Protein AF-K4LGS8-F1 (afdb_monomer)

pLDDT: mean 72.3, std 24.02, range [26.16, 98.75]

Secondary structure (DSSP, 8-state):
-HHHHHHHTT-SS--THHHHHHHHHHHHHHHHHHHHHHHHHTSHHHHHHHHHS-PPP-TTS-TT-HHHHHHHHHHHHHHHHHS-PPP--THHHHHHHHHHHHHHHHHHHHHHHHHHHHHHHT---------------SSS------------EEEBSS-B-TT--EEEBS--TT--TTSEEEEEETTEEEEEE--EEETTEEE-SPPSS-B-TT-EEEETT-----S-------B---EEEEPPPPSS--SSSEEEEEE-TTSSEEEEEESSTT-EEEEEEETTEEEEPPPPSS--SS-EEEEEE-TTSSEEEEEESSTTSEEEEEEETTEEEEEPPPS---SSS-EEEEEE-TTSSEEEEEESSTTSEEEEEEETTEEEEPPPPSS--SS-EEEEEE-TTSSEEEEEESSTTSEEEEEEETTEEEEPPPPSS--SS-EEEEEE-TTSSEEEEEESSTTSEEEEEEETTEEEEPPPPSS--SS-EEEEEE-TTSSEEEEEESSTT-EEEEEEETTTTEEEEPPPPSS--SS-EEEEEE-GGGSEEEEEESSTTSEEEEEEEPP-EEEEEEEEE--SS-EEEEEEEEEEE--TTEEEEEEEE-S-TTS---PEEPEEEEEE-SSSEEEEEEEEEEEEEES-EEEEEEEEE-TT--S-----EEEE-

Nearest PDB structures (foldseek):
  3hfq-assembly2_B  TM=7.106E-01  e=5.350E-12  Lactiplantibacillus plantarum
  1ri6-assembly1_A  TM=7.211E-01  e=7.682E-11  Escherichia coli
  6nau-assembly3_C  TM=7.263E-01  e=1.649E-09  Klebsiella pneumoniae subsp. pneumoniae
  4qrj-assembly2_B  TM=6.813E-01  e=9.020E-10  Bacteroides uniformis ATCC 8492
  5w6h-assembly1_C  TM=5.046E-01  e=1.192E-01  Kuttervirus CBA120

Solvent-accessible surface area (backbone atoms only — not comparable to full-atom values): 36254 Å² total; per-residue (Å²): 106,71,73,59,55,59,53,62,76,71,63,88,82,80,63,78,82,61,54,61,57,50,54,54,53,47,52,55,47,54,53,51,51,52,53,50,52,52,55,46,55,73,31,76,71,36,45,54,48,60,70,70,61,75,76,78,83,76,86,89,65,74,99,77,48,70,66,59,56,53,51,52,53,49,54,56,50,54,51,64,69,72,60,71,77,86,89,80,63,73,65,57,59,52,49,50,54,51,50,51,53,50,49,53,51,50,51,51,54,50,51,51,52,50,52,52,51,54,59,64,69,69,68,71,91,76,91,80,82,95,81,90,86,84,86,85,88,80,82,90,61,102,66,88,77,89,73,80,82,56,80,39,60,34,34,26,73,47,70,38,53,55,59,36,44,58,47,47,32,75,52,53,74,79,68,58,58,79,37,61,32,28,39,38,51,94,92,50,70,50,76,45,54,29,65,41,76,55,96,42,28,41,30,35,66,64,33,82,61,64,44,55,56,67,24,40,37,31,33,70,85,43,79,83,87,78,76,82,73,57,78,44,76,74,49,66,62,62,49,44,45,74,50,81,77,46,93,62,63,63,64,37,38,21,33,20,58,30,47,30,67,85,39,49,35,41,40,38,19,8,63,28,76,63,16,62,44,47,22,41,51,57,88,93,42,50,47,65,55,82,76,46,93,64,61,63,90,40,42,19,30,16,39,32,41,30,57,83,46,48,34,40,40,36,20,15,55,46,92,63,26,57,46,37,21,43,47,55,89,95,44,50,45,67,50,88,75,62,96,70,56,74,92,60,55,37,27,37,18,46,43,47,30,63,85,44,47,32,43,38,35,11,16,56,36,88,64,17,53,48,45,24,42,49,55,98,88,40,57,43,71,51,80,72,46,91,60,61,57,68,36,34,18,37,11,41,28,52,29,59,83,52,42,35,42,36,32,9,10,59,29,77,62,14,45,41,44,26,43,52,57,89,91,42,48,46,62,55,82,76,43,92,61,60,58,77,28,38,15,30,7,28,30,39,32,51,85,46,46,35,43,35,36,13,9,62,28,80,63,13,49,41,45,23,44,48,59,87,94,42,47,47,64,48,80,68,46,89,66,55,53,67,30,36,18,30,11,36,24,40,26,71,87,35,49,35,39,41,34,12,8,59,30,78,54,16,50,34,34,25,40,47,40,83,89,78,69,41,51,46,63,48,81,58,48,88,71,52,56,78,35,44,18,43,18,41,37,50,35,54,86,41,40,30,37,38,38,24,9,62,32,82,68,16,55,38,48,22,37,36,39,66,26,49,48,36,41,41,46,48,43,84,41,70,51,98,54,66,40,38,60,42,45,35,40,37,43,38,68,55,48,98,57,52,48,76,49,52,29,39,26,67,58,69,96,84,59,88,77,65,71,43,80,32,53,73,49,77,46,75,77,58,88,56,35,26,38,36,41,33,44,32,78,48,101,61,63,39,54,47,37,37,41,38,36,42,36,35,31,49,72,84,62,88,73,76,93,86,66,80,52,70,54,81,90

Mean predicted aligned error: 20.43 Å

Sequence (665 aa):
MISTVTRQNDFVNGTPADAEAVDQDFDALYTKVNEIIYAILSSDEGQSLVDQMNVPEIEGVGTGSLLAILRGFKTLMDSIVLGGLPDNSVTLSKLVTALQKNLEVMNKCLANELAHLDQISQETPQSLPLSNKIYDLFDGTNNYSSGIIDTTKTWTTADIISGATSITVDDTTGFTAKKEYTIQQSDKKESFILTSITDNVLTVPALTNSFGKGAVVYRSNALLDQGKLRAGTVRSSVFPIKLSDPSSLPPGTCNGVAFSADGTYMAIVSSTAPYLAIYKRSGDTFIKLSNPTIMPGAACYCVAFSPDGKYLSVGHGNTYRQTHYMCSGDDFTAVTVPTSYPASGYVYDMEYSPDGTYLAMACSYTPFVYIYKITDGVFNKLANPATLPPGQCNSISWSPDGVYLALACNVTPFMAIYKRSEDTFNKLTNPATIPTGAGKGCAWSKNGTYLVIAHTTTPFVSAYKRTGDIFAKLSSPTDLPAGNGTGVSFSKDGAHMAVSCAITPFASLYEVDYLTDTFTKIVDPVTAPAGSCNGVVFGFNDLYLVFVHATSPYLTIYKTGTQVTAVDARYDVTPITATDEVDLWLYHERETDFSVAAYLSIVAAATNESFSEMTKTTTNIDADLAEGRYIGTVATADSNVSLKLTISRLATSTKVLTKLLGNVV

Radius of gyration: 33.25 Å; Cα contacts (8 Å, |Δi|>4): 1494; chains: 1; bounding box: 86×66×82 Å

Structure (mmCIF, N/CA/C/O backbone):
data_AF-K4LGS8-F1
#
_entry.id   AF-K4LGS8-F1
#
loop_
_atom_site.group_PDB
_atom_site.id
_atom_site.type_symbol
_atom_site.label_atom_id
_atom_site.label_alt_id
_atom_site.label_comp_id
_atom_site.label_asym_id
_atom_site.label_entity_id
_atom_site.label_seq_id
_atom_site.pdbx_PDB_ins_code
_atom_site.Cartn_x
_atom_site.Cartn_y
_atom_site.Cartn_z
_atom_site.occupancy
_atom_site.B_iso_or_equiv
_atom_site.auth_seq_id
_atom_site.auth_comp_id
_atom_site.auth_asym_id
_atom_site.auth_atom_id
_atom_site.pdbx_PDB_model_num
ATOM 1 N N . MET A 1 1 ? -52.602 9.859 -9.995 1.00 33.62 1 MET A N 1
ATOM 2 C CA . MET A 1 1 ? -52.730 11.333 -10.093 1.00 33.62 1 MET A CA 1
ATOM 3 C C . MET A 1 1 ? -54.119 11.821 -9.690 1.00 33.62 1 MET A C 1
ATOM 5 O O . MET A 1 1 ? -54.211 12.338 -8.592 1.00 33.62 1 MET A O 1
ATOM 9 N N . ILE A 1 2 ? -55.204 11.645 -10.467 1.00 29.53 2 ILE A N 1
ATOM 10 C CA . ILE A 1 2 ? -56.536 12.161 -10.050 1.00 29.53 2 ILE A CA 1
ATOM 11 C C . ILE A 1 2 ? -57.082 11.437 -8.803 1.00 29.53 2 ILE A C 1
ATOM 13 O O . ILE A 1 2 ? -57.521 12.116 -7.887 1.00 29.53 2 ILE A O 1
ATOM 17 N N . SER A 1 3 ? -56.961 10.107 -8.686 1.00 30.56 3 SER A N 1
ATOM 18 C CA . SER A 1 3 ? -57.373 9.376 -7.467 1.00 30.56 3 SER A CA 1
ATOM 19 C C . SER A 1 3 ? -56.573 9.766 -6.214 1.00 30.56 3 SER A C 1
ATOM 21 O O . SER A 1 3 ? -57.118 9.780 -5.113 1.00 30.56 3 SER A O 1
ATOM 23 N N . THR A 1 4 ? -55.298 10.123 -6.394 1.00 38.22 4 THR A N 1
ATOM 24 C CA . THR A 1 4 ? -54.388 10.604 -5.343 1.00 38.22 4 THR A CA 1
ATOM 25 C C . THR A 1 4 ? -54.790 12.005 -4.862 1.00 38.22 4 THR A C 1
ATOM 27 O O . THR A 1 4 ? -54.837 12.258 -3.665 1.00 38.22 4 THR A O 1
ATOM 30 N N . VAL A 1 5 ? -55.183 12.889 -5.788 1.00 38.03 5 VAL A N 1
ATOM 31 C CA . VAL A 1 5 ? -55.645 14.256 -5.481 1.00 38.03 5 VAL A CA 1
ATOM 32 C C . VAL A 1 5 ? -57.057 14.264 -4.878 1.00 38.03 5 VAL A C 1
ATOM 34 O O . VAL A 1 5 ? -57.339 15.088 -4.014 1.00 38.03 5 VAL A O 1
ATOM 37 N N . THR A 1 6 ? -57.948 13.342 -5.270 1.00 34.44 6 THR A N 1
ATOM 38 C CA . THR A 1 6 ? -59.295 13.251 -4.674 1.00 34.44 6 THR A CA 1
ATOM 39 C C . THR A 1 6 ? -59.252 12.769 -3.225 1.00 34.44 6 THR A C 1
ATOM 41 O O . THR A 1 6 ? -60.021 13.276 -2.419 1.00 34.44 6 THR A O 1
ATOM 44 N N . ARG A 1 7 ? -58.325 11.870 -2.858 1.00 35.88 7 ARG A N 1
ATOM 45 C CA . ARG A 1 7 ? -58.133 11.489 -1.450 1.00 35.88 7 ARG A CA 1
ATOM 46 C C . ARG A 1 7 ? -57.660 12.674 -0.610 1.00 35.88 7 ARG A C 1
ATOM 48 O O . ARG A 1 7 ? -58.220 12.899 0.450 1.00 35.88 7 ARG A O 1
ATOM 55 N N . GLN A 1 8 ? -56.725 13.482 -1.110 1.00 35.81 8 GLN A N 1
ATOM 56 C CA . GLN A 1 8 ? -56.124 14.597 -0.366 1.00 35.81 8 GLN A CA 1
ATOM 57 C C . GLN A 1 8 ? -57.124 15.682 0.094 1.00 35.81 8 GLN A C 1
ATOM 59 O O . GLN A 1 8 ? -56.880 16.330 1.107 1.00 35.81 8 GLN A O 1
ATOM 64 N N . ASN A 1 9 ? -58.260 15.856 -0.594 1.00 33.47 9 ASN A N 1
ATOM 65 C CA . ASN A 1 9 ? -59.275 16.846 -0.208 1.00 33.47 9 ASN A CA 1
ATOM 66 C C . ASN A 1 9 ? -60.226 16.392 0.918 1.00 33.47 9 ASN A C 1
ATOM 68 O O . ASN A 1 9 ? -60.904 17.247 1.483 1.00 33.47 9 ASN A O 1
ATOM 72 N N . ASP A 1 10 ? -60.250 15.105 1.286 1.00 34.31 10 ASP A N 1
ATOM 73 C CA . ASP A 1 10 ? -61.070 14.601 2.403 1.00 34.31 10 ASP A CA 1
ATOM 74 C C . ASP A 1 10 ? -60.285 14.486 3.735 1.00 34.31 10 ASP A C 1
ATOM 76 O O . ASP A 1 10 ? -60.865 14.191 4.781 1.00 34.31 10 ASP A O 1
ATOM 80 N N . PHE A 1 11 ? -58.972 14.760 3.752 1.00 39.50 11 PHE A N 1
ATOM 81 C CA . PHE A 1 11 ? -58.088 14.500 4.904 1.00 39.50 11 PHE A CA 1
ATOM 82 C C . PHE A 1 11 ? -57.813 15.719 5.793 1.00 39.50 11 PHE A C 1
ATOM 84 O O . PHE A 1 11 ? -56.668 16.080 6.051 1.00 39.50 11 PHE A O 1
ATOM 91 N N . VAL A 1 12 ? -58.869 16.325 6.333 1.00 38.56 12 VAL A N 1
ATOM 92 C CA . VAL A 1 12 ? -58.731 17.345 7.392 1.00 38.56 12 VAL A CA 1
ATOM 93 C C . VAL A 1 12 ? -58.703 16.720 8.809 1.00 38.56 12 VAL A C 1
ATOM 95 O O . VAL A 1 12 ? -58.467 17.441 9.766 1.00 38.56 12 VAL A O 1
ATOM 98 N N . ASN A 1 13 ? -58.864 15.390 8.986 1.00 40.03 13 ASN A N 1
ATOM 99 C CA . ASN A 1 13 ? -59.044 14.767 10.323 1.00 40.03 13 ASN A CA 1
ATOM 100 C C . ASN A 1 13 ? -58.406 13.351 10.564 1.00 40.03 13 ASN A C 1
ATOM 102 O O . ASN A 1 13 ? -59.014 12.545 11.266 1.00 40.03 13 ASN A O 1
ATOM 106 N N . GLY A 1 14 ? -57.233 12.989 10.010 1.00 35.53 14 GLY A N 1
ATOM 107 C CA . GLY A 1 14 ? -56.630 11.625 10.132 1.00 35.53 14 GLY A CA 1
ATOM 108 C C . GLY A 1 14 ? -55.402 11.467 11.067 1.00 35.53 14 GLY A C 1
ATOM 109 O O . GLY A 1 14 ? -54.779 12.459 11.431 1.00 35.53 14 GLY A O 1
ATOM 110 N N . THR A 1 15 ? -55.056 10.225 11.457 1.00 39.06 15 THR A N 1
ATOM 111 C CA . THR A 1 15 ? -54.011 9.837 12.451 1.00 39.06 15 THR A CA 1
ATOM 112 C C . THR A 1 15 ? -52.584 9.632 11.877 1.00 39.06 15 THR A C 1
ATOM 114 O O . THR A 1 15 ? -52.440 9.479 10.670 1.00 39.06 15 THR A O 1
ATOM 117 N N . PRO A 1 16 ? -51.511 9.556 12.707 1.00 35.44 16 PRO A N 1
ATOM 118 C CA . PRO A 1 16 ? -50.103 9.546 12.253 1.00 35.44 16 PRO A CA 1
ATOM 119 C C . PRO A 1 16 ? -49.653 8.382 11.351 1.00 35.44 16 PRO A C 1
ATOM 121 O O . PRO A 1 16 ? -48.742 8.574 10.553 1.00 35.44 16 PRO A O 1
ATOM 124 N N . ALA A 1 17 ? -50.283 7.203 11.427 1.00 36.00 17 ALA A N 1
ATOM 125 C CA . ALA A 1 17 ? -49.951 6.062 10.557 1.00 36.00 17 ALA A CA 1
ATOM 126 C C . ALA A 1 17 ? -50.279 6.318 9.069 1.00 36.00 17 ALA A C 1
ATOM 128 O O . ALA A 1 17 ? -49.755 5.643 8.188 1.00 36.00 17 ALA A O 1
ATOM 129 N N . ASP A 1 18 ? -51.115 7.320 8.782 1.00 38.62 18 ASP A N 1
ATOM 130 C CA . ASP A 1 18 ? -51.526 7.674 7.424 1.00 38.62 18 ASP A CA 1
ATOM 131 C C . ASP A 1 18 ? -50.567 8.685 6.754 1.00 38.62 18 ASP A C 1
ATOM 133 O O . ASP A 1 18 ? -50.599 8.838 5.536 1.00 38.62 18 ASP A O 1
ATOM 137 N N . ALA A 1 19 ? -49.681 9.346 7.517 1.00 37.62 19 ALA A N 1
ATOM 138 C CA . ALA A 1 19 ? -48.672 10.280 6.992 1.00 37.62 19 ALA A CA 1
ATOM 139 C C . ALA A 1 19 ? -47.468 9.555 6.358 1.00 37.62 19 ALA A C 1
ATOM 141 O O . ALA A 1 19 ? -46.932 10.002 5.347 1.00 37.62 19 ALA A O 1
ATOM 142 N N . GLU A 1 20 ? -47.103 8.391 6.896 1.00 35.94 20 GLU A N 1
ATOM 143 C CA . GLU A 1 20 ? -45.996 7.558 6.404 1.00 35.94 20 GLU A CA 1
ATOM 144 C C . GLU A 1 20 ? -46.313 6.917 5.035 1.00 35.94 20 GLU A C 1
ATOM 146 O O . GLU A 1 20 ? -45.435 6.747 4.191 1.00 35.94 20 GLU A O 1
ATOM 151 N N . ALA A 1 21 ? -47.597 6.659 4.756 1.00 37.94 21 ALA A N 1
ATOM 152 C CA . ALA A 1 21 ? -48.065 6.212 3.443 1.00 37.94 21 ALA A CA 1
ATOM 153 C C . ALA A 1 21 ? -48.027 7.328 2.375 1.00 37.94 21 ALA A C 1
ATOM 155 O O . ALA A 1 21 ? -47.881 7.040 1.188 1.00 37.94 21 ALA A O 1
ATOM 156 N N . VAL A 1 22 ? -48.133 8.601 2.781 1.00 37.62 22 VAL A N 1
ATOM 157 C CA . VAL A 1 22 ? -48.080 9.765 1.877 1.00 37.62 22 VAL A CA 1
ATOM 158 C C . VAL A 1 22 ? -46.644 10.081 1.449 1.00 37.62 22 VAL A C 1
ATOM 160 O O . VAL A 1 22 ? -46.434 10.410 0.282 1.00 37.62 22 VAL A O 1
ATOM 163 N N . ASP A 1 23 ? -45.660 9.919 2.340 1.00 38.72 23 ASP A N 1
ATOM 164 C CA . ASP A 1 23 ? -44.235 10.064 1.998 1.00 38.72 23 ASP A CA 1
ATOM 165 C C . ASP A 1 23 ? -43.760 8.955 1.042 1.00 38.72 23 ASP A C 1
ATOM 167 O O . ASP A 1 23 ? -43.085 9.242 0.052 1.00 38.72 23 ASP A O 1
ATOM 171 N N . GLN A 1 24 ? -44.201 7.705 1.242 1.00 41.06 24 GLN A N 1
ATOM 172 C CA . GLN A 1 24 ? -43.903 6.607 0.307 1.00 41.06 24 GLN A CA 1
ATOM 173 C C . GLN A 1 24 ? -44.511 6.829 -1.090 1.00 41.06 24 GLN A C 1
ATOM 175 O O . GLN A 1 24 ? -43.880 6.513 -2.103 1.00 41.06 24 GLN A O 1
ATOM 180 N N . ASP A 1 25 ? -45.711 7.411 -1.170 1.00 39.88 25 ASP A N 1
ATOM 181 C CA . ASP A 1 25 ? -46.343 7.776 -2.444 1.00 39.88 25 ASP A CA 1
ATOM 182 C C . ASP A 1 25 ? -45.638 8.969 -3.129 1.00 39.88 25 ASP A C 1
ATOM 184 O O . ASP A 1 25 ? -45.646 9.064 -4.363 1.00 39.88 25 ASP A O 1
ATOM 188 N N . PHE A 1 26 ? -45.002 9.865 -2.361 1.00 40.19 26 PHE A N 1
ATOM 189 C CA . PHE A 1 26 ? -44.241 11.008 -2.878 1.00 40.19 26 PHE A CA 1
ATOM 190 C C . PHE A 1 26 ? -42.891 10.582 -3.465 1.00 40.19 26 PHE A C 1
ATOM 192 O O . PHE A 1 26 ? -42.559 10.995 -4.579 1.00 40.19 26 PHE A O 1
ATOM 199 N N . ASP A 1 27 ? -42.167 9.688 -2.789 1.00 44.38 27 ASP A N 1
ATOM 200 C CA . ASP A 1 27 ? -40.936 9.085 -3.316 1.00 44.38 27 ASP A CA 1
ATOM 201 C C . ASP A 1 27 ? -41.215 8.266 -4.583 1.00 44.38 27 ASP A C 1
ATOM 203 O O . ASP A 1 27 ? -40.521 8.410 -5.593 1.00 44.38 27 ASP A O 1
ATOM 207 N N . ALA A 1 28 ? -42.306 7.492 -4.604 1.00 45.00 28 ALA A N 1
ATOM 208 C CA . ALA A 1 28 ? -42.721 6.754 -5.796 1.00 45.00 28 ALA A CA 1
ATOM 209 C C . ALA A 1 28 ? -43.079 7.680 -6.977 1.00 45.00 28 ALA A C 1
ATOM 211 O O . ALA A 1 28 ? -42.831 7.335 -8.139 1.00 45.00 28 ALA A O 1
ATOM 212 N N . LEU A 1 29 ? -43.647 8.861 -6.703 1.00 41.19 29 LEU A N 1
ATOM 213 C CA . LEU A 1 29 ? -43.941 9.884 -7.708 1.00 41.19 29 LEU A CA 1
ATOM 214 C C . LEU A 1 29 ? -42.660 10.567 -8.210 1.00 41.19 29 LEU A C 1
ATOM 216 O O . LEU A 1 29 ? -42.517 10.761 -9.417 1.00 41.19 29 LEU A O 1
ATOM 220 N N . TYR A 1 30 ? -41.726 10.883 -7.310 1.00 43.50 30 TYR A N 1
ATOM 221 C CA . TYR A 1 30 ? -40.423 11.468 -7.627 1.00 43.50 30 TYR A CA 1
ATOM 222 C C . TYR A 1 30 ? -39.601 10.545 -8.537 1.00 43.50 30 TYR A C 1
ATOM 224 O O . TYR A 1 30 ? -39.097 10.978 -9.577 1.00 43.50 30 TYR A O 1
ATOM 232 N N . THR A 1 31 ? -39.561 9.246 -8.228 1.00 45.50 31 THR A N 1
ATOM 233 C CA . THR A 1 31 ? -38.916 8.238 -9.079 1.00 45.50 31 THR A CA 1
ATOM 234 C C . THR A 1 31 ? -39.580 8.150 -10.455 1.00 45.50 31 THR A C 1
ATOM 236 O O . THR A 1 31 ? -38.881 8.197 -11.466 1.00 45.50 31 THR A O 1
ATOM 239 N N . LYS A 1 32 ? -40.920 8.116 -10.532 1.00 45.88 32 LYS A N 1
ATOM 240 C CA . LYS A 1 32 ? -41.644 8.053 -11.819 1.00 45.88 32 LYS A CA 1
ATOM 241 C C . LYS A 1 32 ? -41.396 9.281 -12.697 1.00 45.88 32 LYS A C 1
ATOM 243 O O . LYS A 1 32 ? -41.299 9.160 -13.915 1.00 45.88 32 LYS A O 1
ATOM 248 N N . VAL A 1 33 ? -41.335 10.470 -12.095 1.00 43.81 33 VAL A N 1
ATOM 249 C CA . VAL A 1 33 ? -41.086 11.727 -12.815 1.00 43.81 33 VAL A CA 1
ATOM 250 C C . VAL A 1 33 ? -39.666 11.745 -13.376 1.00 43.81 33 VAL A C 1
ATOM 252 O O . VAL A 1 33 ? -39.489 12.090 -14.542 1.00 43.81 33 VAL A O 1
ATOM 255 N N . ASN A 1 34 ? -38.678 11.298 -12.599 1.00 45.72 34 ASN A N 1
ATOM 256 C CA . ASN A 1 34 ? -37.301 11.183 -13.074 1.00 45.72 34 ASN A CA 1
ATOM 257 C C . ASN A 1 34 ? -37.157 10.148 -14.196 1.00 45.72 34 ASN A C 1
ATOM 259 O O . ASN A 1 34 ? -36.480 10.429 -15.179 1.00 45.72 34 ASN A O 1
ATOM 263 N N . GLU A 1 35 ? -37.842 9.004 -14.114 1.00 45.53 35 GLU A N 1
ATOM 264 C CA . GLU A 1 35 ? -37.869 8.009 -15.196 1.00 45.53 35 GLU A CA 1
ATOM 265 C C . GLU A 1 35 ? -38.476 8.572 -16.491 1.00 45.53 35 GLU A C 1
ATOM 267 O O . GLU A 1 35 ? -37.940 8.344 -17.574 1.00 45.53 35 GLU A O 1
ATOM 272 N N . ILE A 1 36 ? -39.558 9.354 -16.396 1.00 46.03 36 ILE A N 1
ATOM 273 C CA . ILE A 1 36 ? -40.198 9.989 -17.558 1.00 46.03 36 ILE A CA 1
ATOM 274 C C . ILE A 1 36 ? -39.289 11.063 -18.168 1.00 46.03 36 ILE A C 1
ATOM 276 O O . ILE A 1 36 ? -39.158 11.123 -19.388 1.00 46.03 36 ILE A O 1
ATOM 280 N N . ILE A 1 37 ? -38.629 11.882 -17.346 1.00 46.50 37 ILE A N 1
ATOM 281 C CA . ILE A 1 37 ? -37.672 12.895 -17.816 1.00 46.50 37 ILE A CA 1
ATOM 282 C C . ILE A 1 37 ? -36.494 12.222 -18.527 1.00 46.50 37 ILE A C 1
ATOM 284 O O . ILE A 1 37 ? -36.113 12.644 -19.617 1.00 46.50 37 ILE A O 1
ATOM 288 N N . TYR A 1 38 ? -35.966 11.135 -17.962 1.00 46.22 38 TYR A N 1
ATOM 289 C CA . TYR A 1 38 ? -34.881 10.374 -18.576 1.00 46.22 38 TYR A CA 1
ATOM 290 C C . TYR A 1 38 ? -35.312 9.725 -19.898 1.00 46.22 38 TYR A C 1
ATOM 292 O O . TYR A 1 38 ? -34.562 9.751 -20.872 1.00 46.22 38 TYR A O 1
ATOM 300 N N . ALA A 1 39 ? -36.535 9.191 -19.969 1.00 42.88 39 ALA A N 1
ATOM 301 C CA . ALA A 1 39 ? -37.092 8.602 -21.186 1.00 42.88 39 ALA A CA 1
ATOM 302 C C . ALA A 1 39 ? -37.334 9.644 -22.295 1.00 42.88 39 ALA A C 1
ATOM 304 O O . ALA A 1 39 ? -37.132 9.350 -23.469 1.00 42.88 39 ALA A O 1
ATOM 305 N N . ILE A 1 40 ? -37.725 10.871 -21.937 1.00 43.97 40 ILE A N 1
ATOM 306 C CA . ILE A 1 40 ? -37.901 11.970 -22.896 1.00 43.97 40 ILE A CA 1
ATOM 307 C C . ILE A 1 40 ? -36.539 12.453 -23.410 1.00 43.97 40 ILE A C 1
ATOM 309 O O . ILE A 1 40 ? -36.369 12.603 -24.617 1.00 43.97 40 ILE A O 1
ATOM 313 N N . LEU A 1 41 ? -35.555 12.636 -22.525 1.00 44.94 41 LEU A N 1
ATOM 314 C CA . LEU A 1 41 ? -34.209 13.103 -22.888 1.00 44.94 41 LEU A CA 1
ATOM 315 C C . LEU A 1 41 ? -33.387 12.068 -23.667 1.00 44.94 41 LEU A C 1
ATOM 317 O O . LEU A 1 41 ? -32.484 12.447 -24.398 1.00 44.94 41 LEU A O 1
ATOM 321 N N . SER A 1 42 ? -33.705 10.779 -23.533 1.00 44.47 42 SER A N 1
ATOM 322 C CA . SER A 1 42 ? -33.072 9.692 -24.297 1.00 44.47 42 SER A CA 1
ATOM 323 C C . SER A 1 42 ? -33.792 9.351 -25.606 1.00 44.47 42 SER A C 1
ATOM 325 O O . SER A 1 42 ? -33.348 8.462 -26.330 1.00 44.47 42 SER A O 1
ATOM 327 N N . SER A 1 43 ? -34.892 10.042 -25.923 1.00 44.25 43 SER A N 1
ATOM 328 C CA . SER A 1 43 ? -35.576 9.903 -27.209 1.00 44.25 43 SER A CA 1
ATOM 329 C C . SER A 1 43 ? -34.903 10.749 -28.293 1.00 44.25 43 SER A C 1
ATOM 331 O O . SER A 1 43 ? -34.369 11.821 -28.008 1.00 44.25 43 SER A O 1
ATOM 333 N N . ASP A 1 44 ? -34.982 10.306 -29.549 1.00 42.06 44 ASP A N 1
ATOM 334 C CA . ASP A 1 44 ? -34.385 11.017 -30.691 1.00 42.06 44 ASP A CA 1
ATOM 335 C C . ASP A 1 44 ? -34.938 12.452 -30.848 1.00 42.06 44 ASP A C 1
ATOM 337 O O . ASP A 1 44 ? -34.207 13.376 -31.211 1.00 42.06 44 ASP A O 1
ATOM 341 N N . GLU A 1 45 ? -36.216 12.671 -30.510 1.00 42.75 45 GLU A N 1
ATOM 342 C CA . GLU A 1 45 ? -36.845 14.002 -30.486 1.00 42.75 45 GLU A CA 1
ATOM 343 C C . GLU A 1 45 ? -36.319 14.873 -29.332 1.00 42.75 45 GLU A C 1
ATOM 345 O O . GLU A 1 45 ? -36.105 16.072 -29.516 1.00 42.75 45 GLU A O 1
ATOM 350 N N . GLY A 1 46 ? -36.059 14.278 -28.162 1.00 43.41 46 GLY A N 1
ATOM 351 C CA . GLY A 1 46 ? -35.461 14.961 -27.013 1.00 43.41 46 GLY A CA 1
ATOM 352 C C . GLY A 1 46 ? -34.012 15.370 -27.262 1.00 43.41 46 GLY A C 1
ATOM 353 O O . GLY A 1 46 ? -33.631 16.501 -26.958 1.00 43.41 46 GLY A O 1
ATOM 354 N N . GLN A 1 47 ? -33.231 14.499 -27.901 1.00 46.91 47 GLN A N 1
ATOM 355 C CA . GLN A 1 47 ? -31.848 14.791 -28.261 1.00 46.91 47 GLN A CA 1
ATOM 356 C C . GLN A 1 47 ? -31.766 15.885 -29.339 1.00 46.91 47 GLN A C 1
ATOM 358 O O . GLN A 1 47 ? -30.963 16.810 -29.223 1.00 46.91 47 GLN A O 1
ATOM 363 N N . SER A 1 48 ? -32.681 15.869 -30.318 1.00 42.78 48 SER A N 1
ATOM 364 C CA . SER A 1 48 ? -32.799 16.944 -31.312 1.00 42.78 48 SER A CA 1
ATOM 365 C C . SER A 1 48 ? -33.201 18.293 -30.702 1.00 42.78 48 SER A C 1
ATOM 367 O O . SER A 1 48 ? -32.877 19.330 -31.285 1.00 42.78 48 SER A O 1
ATOM 369 N N . LEU A 1 49 ? -33.926 18.310 -29.578 1.00 41.69 49 LEU A N 1
ATOM 370 C CA . LEU A 1 49 ? -34.291 19.541 -28.871 1.00 41.69 49 LEU A CA 1
ATOM 371 C C . LEU A 1 49 ? -33.081 20.135 -28.140 1.00 41.69 49 LEU A C 1
ATOM 373 O O . LEU A 1 49 ? -32.861 21.341 -28.203 1.00 41.69 49 LEU A O 1
ATOM 377 N N . VAL A 1 50 ? -32.268 19.282 -27.508 1.00 46.25 50 VAL A N 1
ATOM 378 C CA . VAL A 1 50 ? -31.014 19.672 -26.841 1.00 46.25 50 VAL A CA 1
ATOM 379 C C . VAL A 1 50 ? -30.036 20.299 -27.839 1.00 46.25 50 VAL A C 1
ATOM 381 O O . VAL A 1 50 ? -29.477 21.360 -27.562 1.00 46.25 50 VAL A O 1
ATOM 384 N N . ASP A 1 51 ? -29.912 19.718 -29.034 1.00 42.44 51 ASP A N 1
ATOM 385 C CA . ASP A 1 51 ? -29.023 20.223 -30.086 1.00 42.44 51 ASP A CA 1
ATOM 386 C C . ASP A 1 51 ? -29.485 21.573 -30.677 1.00 42.44 51 ASP A C 1
ATOM 388 O O . ASP A 1 51 ? -28.669 22.369 -31.143 1.00 42.44 51 ASP A O 1
ATOM 392 N N . GLN A 1 52 ? -30.788 21.883 -30.627 1.00 39.84 52 GLN A N 1
ATOM 393 C CA . GLN A 1 52 ? -31.342 23.162 -31.100 1.00 39.84 52 GLN A CA 1
ATOM 394 C C . GLN A 1 52 ? -31.222 24.304 -30.075 1.00 39.84 52 GLN A C 1
ATOM 396 O O . GLN A 1 52 ? -31.339 25.472 -30.452 1.00 39.84 52 GLN A O 1
ATOM 401 N N . MET A 1 53 ? -30.982 24.002 -28.793 1.00 36.12 53 MET A N 1
ATOM 402 C CA . MET A 1 53 ? -31.024 24.988 -27.702 1.00 36.12 53 MET A CA 1
ATOM 403 C C . MET A 1 53 ? -29.735 25.806 -27.511 1.00 36.12 53 MET A C 1
ATOM 405 O O . MET A 1 53 ? -29.753 26.748 -26.722 1.00 36.12 53 MET A O 1
ATOM 409 N N . ASN A 1 54 ? -28.653 25.494 -28.239 1.00 38.84 54 ASN A N 1
ATOM 410 C CA . ASN A 1 54 ? -27.404 26.271 -28.365 1.00 38.84 54 ASN A CA 1
ATOM 411 C C . ASN A 1 54 ? -26.975 27.033 -27.086 1.00 38.84 54 ASN A C 1
ATOM 413 O O . ASN A 1 54 ? -26.787 28.254 -27.098 1.00 38.84 54 ASN A O 1
ATOM 417 N N . VAL A 1 55 ? -26.869 26.317 -25.961 1.00 35.47 55 VAL A N 1
ATOM 418 C CA . VAL A 1 55 ? -26.492 26.896 -24.662 1.00 35.47 55 VAL A CA 1
ATOM 419 C C . VAL A 1 55 ? -24.973 27.116 -24.639 1.00 35.47 55 VAL A C 1
ATOM 421 O O . VAL A 1 55 ? -24.236 26.162 -24.882 1.00 35.47 55 VAL A O 1
ATOM 424 N N . PRO A 1 56 ? -24.467 28.332 -24.356 1.00 32.28 56 PRO A N 1
ATOM 425 C CA . PRO A 1 56 ? -23.030 28.568 -24.330 1.00 32.28 56 PRO A CA 1
ATOM 426 C C . PRO A 1 56 ? -22.396 27.933 -23.088 1.00 32.28 56 PRO A C 1
ATOM 428 O O . PRO A 1 56 ? -22.892 28.110 -21.972 1.00 32.28 56 PRO A O 1
ATOM 431 N N . GLU A 1 57 ? -21.275 27.232 -23.275 1.00 35.16 57 GLU A N 1
ATOM 432 C CA . GLU A 1 57 ? -20.396 26.825 -22.177 1.00 35.16 57 GLU A CA 1
ATOM 433 C C . GLU A 1 57 ? -19.912 28.072 -21.428 1.00 35.16 57 GLU A C 1
ATOM 435 O O . GLU A 1 57 ? -19.284 28.968 -21.997 1.00 35.16 57 GLU A O 1
ATOM 440 N N . ILE A 1 58 ? -20.216 28.144 -20.133 1.00 35.47 58 ILE A N 1
ATOM 441 C CA . ILE A 1 58 ? -19.685 29.190 -19.261 1.00 35.47 58 ILE A CA 1
ATOM 442 C C . ILE A 1 58 ? -18.276 28.755 -18.845 1.00 35.47 58 ILE A C 1
ATOM 444 O O . ILE A 1 58 ? -18.102 28.033 -17.864 1.00 35.47 58 ILE A O 1
ATOM 448 N N . GLU A 1 59 ? -17.263 29.178 -19.601 1.00 30.03 59 GLU A N 1
ATOM 449 C CA . GLU A 1 59 ? -15.863 28.980 -19.220 1.00 30.03 59 GLU A CA 1
ATOM 450 C C . GLU A 1 59 ? -15.525 29.752 -17.930 1.00 30.03 59 GLU A C 1
ATOM 452 O O . GLU A 1 59 ? -15.787 30.951 -17.811 1.00 30.03 59 GLU A O 1
ATOM 457 N N . GLY A 1 60 ? -14.895 29.064 -16.969 1.00 35.06 60 GLY A N 1
ATOM 458 C CA . GLY A 1 60 ? -14.221 29.691 -15.822 1.00 35.06 60 GLY A CA 1
ATOM 459 C C . GLY A 1 60 ? -14.697 29.289 -14.423 1.00 35.06 60 GLY A C 1
ATOM 460 O O . GLY A 1 60 ? -14.108 29.743 -13.444 1.00 35.06 60 GLY A O 1
ATOM 461 N N . VAL A 1 61 ? -15.703 28.420 -14.281 1.00 31.89 61 VAL A N 1
ATOM 462 C CA . VAL A 1 61 ? -16.117 27.884 -12.971 1.00 31.89 61 VAL A CA 1
ATOM 463 C C . VAL A 1 61 ? -16.126 26.362 -13.042 1.00 31.89 61 VAL A C 1
ATOM 465 O O . VAL A 1 61 ? -16.844 25.782 -13.850 1.00 31.89 61 VAL A O 1
ATOM 468 N N . GLY A 1 62 ? -15.298 25.711 -12.219 1.00 31.62 62 GLY A N 1
ATOM 469 C CA . GLY A 1 62 ? -15.192 24.252 -12.181 1.00 31.62 62 GLY A CA 1
ATOM 470 C C . GLY A 1 62 ? -16.558 23.587 -11.987 1.00 31.62 62 GLY A C 1
ATOM 471 O O . GLY A 1 62 ? -17.379 24.046 -11.189 1.00 31.62 62 GLY A O 1
ATOM 472 N N . THR A 1 63 ? -16.772 22.484 -12.699 1.00 33.44 63 THR A N 1
ATOM 473 C CA . THR A 1 63 ? -17.999 21.672 -12.822 1.00 33.44 63 THR A CA 1
ATOM 474 C C . THR A 1 63 ? -18.516 21.034 -11.517 1.00 33.44 63 THR A C 1
ATOM 476 O O . THR A 1 63 ? -19.321 20.111 -11.558 1.00 33.44 63 THR A O 1
ATOM 479 N N . GLY A 1 64 ? -18.097 21.524 -10.347 1.00 35.53 64 GLY A N 1
ATOM 480 C CA . GLY A 1 64 ? -18.423 20.959 -9.035 1.00 35.53 64 GLY A CA 1
ATOM 481 C C . GLY A 1 64 ? -19.179 21.874 -8.069 1.00 35.53 64 GLY A C 1
ATOM 482 O O . GLY A 1 64 ? -19.499 21.425 -6.974 1.00 35.53 64 GLY A O 1
ATOM 483 N N . SER A 1 65 ? -19.482 23.136 -8.405 1.00 40.25 65 SER A N 1
ATOM 484 C CA . SER A 1 65 ? -20.291 23.957 -7.488 1.00 40.25 65 SER A CA 1
ATOM 485 C C . SER A 1 65 ? -21.785 23.715 -7.724 1.00 40.25 65 SER A C 1
ATOM 487 O O . SER A 1 65 ? -22.313 24.004 -8.800 1.00 40.25 65 SER A O 1
ATOM 489 N N . LEU A 1 66 ? -22.479 23.212 -6.698 1.00 37.94 66 LEU A N 1
ATOM 490 C CA . LEU A 1 66 ? -23.941 23.058 -6.651 1.00 37.94 66 LEU A CA 1
ATOM 491 C C . LEU A 1 66 ? -24.662 24.340 -7.120 1.00 37.94 66 LEU A C 1
ATOM 493 O O . LEU A 1 66 ? -25.676 24.285 -7.811 1.00 37.94 66 LEU A O 1
ATOM 497 N N . LEU A 1 67 ? -24.066 25.501 -6.835 1.00 39.47 67 LEU A N 1
ATOM 498 C CA . LEU A 1 67 ? -24.537 26.822 -7.240 1.00 39.47 67 LEU A CA 1
ATOM 499 C C . LEU A 1 67 ? -24.529 27.050 -8.765 1.00 39.47 67 LEU A C 1
ATOM 501 O O . LEU A 1 67 ? -25.433 27.703 -9.286 1.00 39.47 67 LEU A O 1
ATOM 505 N N . ALA A 1 68 ? -23.543 26.521 -9.497 1.00 40.50 68 ALA A N 1
ATOM 506 C CA . ALA A 1 68 ? -23.491 26.614 -10.959 1.00 40.50 68 ALA A CA 1
ATOM 507 C C . ALA A 1 68 ? -24.542 25.707 -11.619 1.00 40.50 68 ALA A C 1
ATOM 509 O O . ALA A 1 68 ? -25.218 26.130 -12.556 1.00 40.50 68 ALA A O 1
ATOM 510 N N . ILE A 1 69 ? -24.743 24.506 -11.064 1.00 44.09 69 ILE A N 1
ATOM 511 C CA . ILE A 1 69 ? -25.776 23.556 -11.503 1.00 44.09 69 ILE A CA 1
ATOM 512 C C . ILE A 1 69 ? -27.174 24.149 -11.266 1.00 44.09 69 ILE A C 1
ATOM 514 O O . ILE A 1 69 ? -28.002 24.162 -12.175 1.00 44.09 69 ILE A O 1
ATOM 518 N N . LEU A 1 70 ? -27.417 24.738 -10.090 1.00 44.59 70 LEU A N 1
ATOM 519 C CA . LEU A 1 70 ? -28.690 25.382 -9.744 1.00 44.59 70 LEU A CA 1
ATOM 520 C C . LEU A 1 70 ? -28.981 26.629 -10.595 1.00 44.59 70 LEU A C 1
ATOM 522 O O . LEU A 1 70 ? -30.126 26.852 -10.987 1.00 44.59 70 LEU A O 1
ATOM 526 N N . ARG A 1 71 ? -27.962 27.430 -10.941 1.00 44.25 71 ARG A N 1
ATOM 527 C CA . ARG A 1 71 ? -28.118 28.582 -11.852 1.00 44.25 71 ARG A CA 1
ATOM 528 C C . ARG A 1 71 ? -28.411 28.151 -13.290 1.00 44.25 71 ARG A C 1
ATOM 530 O O . ARG A 1 71 ? -29.262 28.765 -13.938 1.00 44.25 71 ARG A O 1
ATOM 537 N N . GLY A 1 72 ? -27.754 27.093 -13.768 1.00 46.56 72 GLY A N 1
ATOM 538 C CA . GLY A 1 72 ? -28.043 26.488 -15.071 1.00 46.56 72 GLY A CA 1
ATOM 539 C C . GLY A 1 72 ? -29.475 25.955 -15.135 1.00 46.56 72 GLY A C 1
ATOM 540 O O . GLY A 1 72 ? -30.215 26.275 -16.063 1.00 46.56 72 GLY A O 1
ATOM 541 N N . PHE A 1 73 ? -29.904 25.251 -14.084 1.00 49.12 73 PHE A N 1
ATOM 542 C CA . PHE A 1 73 ? -31.258 24.713 -13.966 1.00 49.12 73 PHE A CA 1
ATOM 543 C C . PHE A 1 73 ? -32.327 25.815 -13.906 1.00 49.12 73 PHE A C 1
ATOM 545 O O . PHE A 1 73 ? -33.343 25.738 -14.594 1.00 49.12 73 PHE A O 1
ATOM 552 N N . LYS A 1 74 ? -32.081 26.894 -13.151 1.00 47.91 74 LYS A N 1
ATOM 553 C CA . LYS A 1 74 ? -32.974 28.061 -13.098 1.00 47.91 74 LYS A CA 1
ATOM 554 C C . LYS A 1 74 ? -33.126 28.734 -14.466 1.00 47.91 74 LYS A C 1
ATOM 556 O O . LYS A 1 74 ? -34.240 29.053 -14.864 1.00 47.91 74 LYS A O 1
ATOM 561 N N . THR A 1 75 ? -32.024 28.923 -15.191 1.00 49.12 75 THR A N 1
ATOM 562 C CA . THR A 1 75 ? -32.033 29.576 -16.512 1.00 49.12 75 THR A CA 1
ATOM 563 C C . THR A 1 75 ? -32.801 28.740 -17.539 1.00 49.12 75 THR A C 1
ATOM 565 O O . THR A 1 75 ? -33.624 29.278 -18.275 1.00 49.12 75 THR A O 1
ATOM 568 N N . LEU A 1 76 ? -32.601 27.416 -17.520 1.00 49.72 76 LEU A N 1
ATOM 569 C CA . LEU A 1 76 ? -33.336 26.457 -18.346 1.00 49.72 76 LEU A CA 1
ATOM 570 C C . LEU A 1 76 ? -34.852 26.519 -18.086 1.00 49.72 76 LEU A C 1
ATOM 572 O O . LEU A 1 76 ? -35.647 26.567 -19.024 1.00 49.72 76 LEU A O 1
ATOM 576 N N . MET A 1 77 ? -35.253 26.573 -16.814 1.00 54.62 77 MET A N 1
ATOM 577 C CA . MET A 1 77 ? -36.661 26.637 -16.416 1.00 54.62 77 MET A CA 1
ATOM 578 C C . MET A 1 77 ? -37.314 27.988 -16.743 1.00 54.62 77 MET A C 1
ATOM 580 O O . MET A 1 77 ? -38.448 28.010 -17.222 1.00 54.62 77 MET A O 1
ATOM 584 N N . ASP A 1 78 ? -36.602 29.104 -16.561 1.00 49.06 78 ASP A N 1
ATOM 585 C CA . ASP A 1 78 ? -37.085 30.444 -16.924 1.00 49.06 78 ASP A CA 1
ATOM 586 C C . ASP A 1 78 ? -37.320 30.559 -18.450 1.00 49.06 78 ASP A C 1
ATOM 588 O O . ASP A 1 78 ? -38.309 31.156 -18.887 1.00 49.06 78 ASP A O 1
ATOM 592 N N . SER A 1 79 ? -36.475 29.926 -19.278 1.00 47.94 79 SER A N 1
ATOM 593 C CA . SER A 1 79 ? -36.655 29.872 -20.740 1.00 47.94 79 SER A CA 1
ATOM 594 C C . SER A 1 79 ? -37.879 29.057 -21.177 1.00 47.94 79 SER A C 1
ATOM 596 O O . SER A 1 79 ? -38.572 29.452 -22.115 1.00 47.94 79 SER A O 1
ATOM 598 N N . ILE A 1 80 ? -38.196 27.964 -20.475 1.00 51.22 80 ILE A N 1
ATOM 599 C CA . ILE A 1 80 ? -39.393 27.144 -20.737 1.00 51.22 80 ILE A CA 1
ATOM 600 C C . ILE A 1 80 ? -40.679 27.915 -20.391 1.00 51.22 80 ILE A C 1
ATOM 602 O O . ILE A 1 80 ? -41.686 27.788 -21.087 1.00 51.22 80 ILE A O 1
ATOM 606 N N . VAL A 1 81 ? -40.649 28.752 -19.348 1.00 50.25 81 VAL A N 1
ATOM 607 C CA . VAL A 1 81 ? -41.806 29.549 -18.902 1.00 50.25 81 VAL A CA 1
ATOM 608 C C . VAL A 1 81 ? -42.087 30.745 -19.825 1.00 50.25 81 VAL A C 1
ATOM 610 O O . VAL A 1 81 ? -43.250 31.081 -20.044 1.00 50.25 81 VAL A O 1
ATOM 613 N N . LEU A 1 82 ? -41.054 31.380 -20.390 1.00 43.41 82 LEU A N 1
ATOM 614 C CA . LEU A 1 82 ? -41.193 32.572 -21.246 1.00 43.41 82 LEU A CA 1
ATOM 615 C C . LEU A 1 82 ? -41.467 32.259 -22.730 1.00 43.41 82 LEU A C 1
ATOM 617 O O . LEU A 1 82 ? -41.921 33.142 -23.457 1.00 43.41 82 LEU A O 1
ATOM 621 N N . GLY A 1 83 ? -41.212 31.028 -23.186 1.00 46.22 83 GLY A N 1
ATOM 622 C CA . GLY A 1 83 ? -41.248 30.644 -24.604 1.00 46.22 83 GLY A CA 1
ATOM 623 C C . GLY A 1 83 ? -42.607 30.242 -25.189 1.00 46.22 83 GLY A C 1
ATOM 624 O O . GLY A 1 83 ? -42.661 29.974 -26.383 1.00 46.22 83 GLY A O 1
ATOM 625 N N . GLY A 1 84 ? -43.679 30.192 -24.386 1.00 44.75 84 GLY A N 1
ATOM 626 C CA . GLY A 1 84 ? -45.066 29.973 -24.832 1.00 44.75 84 GLY A CA 1
ATOM 627 C C . GLY A 1 84 ? -45.246 28.938 -25.954 1.00 44.75 84 GLY A C 1
ATOM 628 O O . GLY A 1 84 ? -45.429 29.313 -27.110 1.00 44.75 84 GLY A O 1
ATOM 629 N N . LEU A 1 85 ? -45.225 27.640 -25.630 1.00 42.78 85 LEU A N 1
ATOM 630 C CA . LEU A 1 85 ? -45.483 26.577 -26.613 1.00 42.78 85 LEU A CA 1
ATOM 631 C C . LEU A 1 85 ? -46.993 26.323 -26.811 1.00 42.78 85 LEU A C 1
ATOM 633 O O . LEU A 1 85 ? -47.765 26.511 -25.867 1.00 42.78 85 LEU A O 1
ATOM 637 N N . PRO A 1 86 ? -47.434 25.906 -28.018 1.00 41.22 86 PRO A N 1
ATOM 638 C CA . PRO A 1 86 ? -48.845 25.910 -28.394 1.00 41.22 86 PRO A CA 1
ATOM 639 C C . PRO A 1 86 ? -49.681 24.908 -27.597 1.00 41.22 86 PRO A C 1
ATOM 641 O O . PRO A 1 86 ? -49.310 23.746 -27.429 1.00 41.22 86 PRO A O 1
ATOM 644 N N . ASP A 1 87 ? -50.842 25.391 -27.161 1.00 47.66 87 ASP A N 1
ATOM 645 C CA . ASP A 1 87 ? -51.851 24.686 -26.381 1.00 47.66 87 ASP A CA 1
ATOM 646 C C . ASP A 1 87 ? -52.235 23.325 -26.974 1.00 47.66 87 ASP A C 1
ATOM 648 O O . ASP A 1 87 ? -52.864 23.243 -28.028 1.00 47.66 87 ASP A O 1
ATOM 652 N N . ASN A 1 88 ? -51.973 22.260 -26.211 1.00 40.44 88 ASN A N 1
ATOM 653 C CA . ASN A 1 88 ? -52.903 21.142 -26.135 1.00 40.44 88 ASN A CA 1
ATOM 654 C C . ASN A 1 88 ? -52.950 20.509 -24.733 1.00 40.44 88 ASN A C 1
ATOM 656 O O . ASN A 1 88 ? -52.176 19.634 -24.352 1.00 40.44 88 ASN A O 1
ATOM 660 N N . SER A 1 89 ? -54.009 20.918 -24.031 1.00 38.81 89 SER A N 1
ATOM 661 C CA . SER A 1 89 ? -54.694 20.269 -22.911 1.00 38.81 89 SER A CA 1
ATOM 662 C C . SER A 1 89 ? -54.057 20.382 -21.516 1.00 38.81 89 SER A C 1
ATOM 664 O O . SER A 1 89 ? -53.039 19.774 -21.205 1.00 38.81 89 SER A O 1
ATOM 666 N N . VAL A 1 90 ? -54.740 21.170 -20.670 1.00 41.19 90 VAL A N 1
ATOM 667 C CA . VAL A 1 90 ? -54.968 21.145 -19.200 1.00 41.19 90 VAL A CA 1
ATOM 668 C C . VAL A 1 90 ? -53.938 20.452 -18.286 1.00 41.19 90 VAL A C 1
ATOM 670 O O . VAL A 1 90 ? -53.607 20.984 -17.228 1.00 41.19 90 VAL A O 1
ATOM 673 N N . THR A 1 91 ? -53.426 19.282 -18.650 1.00 41.88 91 THR A N 1
ATOM 674 C CA . THR A 1 91 ? -52.336 18.566 -17.975 1.00 41.88 91 THR A CA 1
ATOM 675 C C . THR A 1 91 ? -51.025 19.352 -18.029 1.00 41.88 91 THR A C 1
ATOM 677 O O . THR A 1 91 ? -50.322 19.424 -17.024 1.00 41.88 91 THR A O 1
ATOM 680 N N . LEU A 1 92 ? -50.737 20.014 -19.157 1.00 40.34 92 LEU A N 1
ATOM 681 C CA . LEU A 1 92 ? -49.521 20.814 -19.319 1.00 40.34 92 LEU A CA 1
ATOM 682 C C . LEU A 1 92 ? -49.577 22.106 -18.490 1.00 40.34 92 LEU A C 1
ATOM 684 O O . LEU A 1 92 ? -48.604 22.459 -17.838 1.00 40.34 92 LEU A O 1
ATOM 688 N N . SER A 1 93 ? -50.744 22.755 -18.412 1.00 41.81 93 SER A N 1
ATOM 689 C CA . SER A 1 93 ? -50.950 23.929 -17.549 1.00 41.81 93 SER A CA 1
ATOM 690 C C . SER A 1 93 ? -50.782 23.581 -16.063 1.00 41.81 93 SER A C 1
ATOM 692 O O . SER A 1 93 ? -50.108 24.305 -15.338 1.00 41.81 93 SER A O 1
ATOM 694 N N . LYS A 1 94 ? -51.289 22.421 -15.617 1.00 44.41 94 LYS A N 1
ATOM 695 C CA . LYS A 1 94 ? -51.077 21.930 -14.243 1.00 44.41 94 LYS A CA 1
ATOM 696 C C . LYS A 1 94 ? -49.617 21.582 -13.959 1.00 44.41 94 LYS A C 1
ATOM 698 O O . LYS A 1 94 ? -49.144 21.849 -12.857 1.00 44.41 94 LYS A O 1
ATOM 703 N N . LEU A 1 95 ? -48.912 21.016 -14.940 1.00 43.12 95 LEU A N 1
ATOM 704 C CA . LEU A 1 95 ? -47.482 20.736 -14.837 1.00 43.12 95 LEU A CA 1
ATOM 705 C C . LEU A 1 95 ? -46.674 22.036 -14.744 1.00 43.12 95 LEU A C 1
ATOM 707 O O . LEU A 1 95 ? -45.819 22.152 -13.874 1.00 43.12 95 LEU A O 1
ATOM 711 N N . VAL A 1 96 ? -47.001 23.041 -15.559 1.00 45.38 96 VAL A N 1
ATOM 712 C CA . VAL A 1 96 ? -46.381 24.373 -15.512 1.00 45.38 96 VAL A CA 1
ATOM 713 C C . VAL A 1 96 ? -46.649 25.057 -14.172 1.00 45.38 96 VAL A C 1
ATOM 715 O O . VAL A 1 96 ? -45.715 25.568 -13.567 1.00 45.38 96 VAL A O 1
ATOM 718 N N . THR A 1 97 ? -47.872 25.003 -13.637 1.00 46.69 97 THR A N 1
ATOM 719 C CA . THR A 1 97 ? -48.176 25.557 -12.305 1.00 46.69 97 THR A CA 1
ATOM 720 C C . THR A 1 97 ? -47.436 24.818 -11.183 1.00 46.69 97 THR A C 1
ATOM 722 O O . THR A 1 97 ? -46.947 25.452 -10.249 1.00 46.69 97 THR A O 1
ATOM 725 N N . ALA A 1 98 ? -47.309 23.490 -11.264 1.00 45.75 98 ALA A N 1
ATOM 726 C CA . ALA A 1 98 ? -46.547 22.707 -10.290 1.00 45.75 98 ALA A CA 1
ATOM 727 C C . ALA A 1 98 ? -45.041 23.017 -10.359 1.00 45.75 98 ALA A C 1
ATOM 729 O O . ALA A 1 98 ? -44.399 23.199 -9.326 1.00 45.75 98 ALA A O 1
ATOM 730 N N . LEU A 1 99 ? -44.492 23.156 -11.568 1.00 45.66 99 LEU A N 1
ATOM 731 C CA . LEU A 1 99 ? -43.099 23.541 -11.790 1.00 45.66 99 LEU A CA 1
ATOM 732 C C . LEU A 1 99 ? -42.825 24.983 -11.341 1.00 45.66 99 LEU A C 1
ATOM 734 O O . LEU A 1 99 ? -41.799 25.226 -10.718 1.00 45.66 99 LEU A O 1
ATOM 738 N N . GLN A 1 100 ? -43.756 25.916 -11.561 1.00 47.88 100 GLN A N 1
ATOM 739 C CA . GLN A 1 100 ? -43.676 27.291 -11.047 1.00 47.88 100 GLN A CA 1
ATOM 740 C C . GLN A 1 100 ? -43.659 27.325 -9.514 1.00 47.88 100 GLN A C 1
ATOM 742 O O . GLN A 1 100 ? -42.848 28.033 -8.921 1.00 47.88 100 GLN A O 1
ATOM 747 N N . LYS A 1 101 ? -44.500 26.516 -8.858 1.00 45.84 101 LYS A N 1
ATOM 748 C CA . LYS A 1 101 ? -44.534 26.425 -7.392 1.00 45.84 101 LYS A CA 1
ATOM 749 C C . LYS A 1 101 ? -43.254 25.803 -6.825 1.00 45.84 101 LYS A C 1
ATOM 751 O O . LYS A 1 101 ? -42.728 26.284 -5.825 1.00 45.84 101 LYS A O 1
ATOM 756 N N . ASN A 1 102 ? -42.709 24.785 -7.491 1.00 46.34 102 ASN A N 1
ATOM 757 C CA . ASN A 1 102 ? -41.426 24.189 -7.114 1.00 46.34 102 ASN A CA 1
ATOM 758 C C . ASN A 1 102 ? -40.253 25.156 -7.346 1.00 46.34 102 ASN A C 1
ATOM 760 O O . ASN A 1 102 ? -39.336 25.212 -6.529 1.00 46.34 102 ASN A O 1
ATOM 764 N N . LEU A 1 103 ? -40.307 25.968 -8.407 1.00 46.50 103 LEU A N 1
ATOM 765 C CA . LEU A 1 103 ? -39.334 27.028 -8.674 1.00 46.50 103 LEU A CA 1
ATOM 766 C C . LEU A 1 103 ? -39.367 28.117 -7.589 1.00 46.50 103 LEU A C 1
ATOM 768 O O . LEU A 1 103 ? -38.311 28.567 -7.155 1.00 46.50 103 LEU A O 1
ATOM 772 N N . GLU A 1 104 ? -40.543 28.512 -7.092 1.00 47.16 104 GLU A N 1
ATOM 773 C CA . GLU A 1 104 ? -40.656 29.440 -5.953 1.00 47.16 104 GLU A CA 1
ATOM 774 C C . GLU A 1 104 ? -40.050 28.875 -4.662 1.00 47.16 104 GLU A C 1
ATOM 776 O O . GLU A 1 104 ? -39.372 29.602 -3.931 1.00 47.16 104 GLU A O 1
ATOM 781 N N . VAL A 1 105 ? -40.264 27.586 -4.380 1.00 44.75 105 VAL A N 1
ATOM 782 C CA . VAL A 1 105 ? -39.694 26.916 -3.199 1.00 44.75 105 VAL A CA 1
ATOM 783 C C . VAL A 1 105 ? -38.171 26.833 -3.306 1.00 44.75 105 VAL A C 1
ATOM 785 O O . VAL A 1 105 ? -37.476 27.227 -2.370 1.00 44.75 105 VAL A O 1
ATOM 788 N N . MET A 1 106 ? -37.639 26.425 -4.462 1.00 44.06 106 MET A N 1
ATOM 789 C CA . MET A 1 106 ? -36.191 26.392 -4.690 1.00 44.06 106 MET A CA 1
ATOM 790 C C . MET A 1 106 ? -35.559 27.785 -4.636 1.00 44.06 106 MET A C 1
ATOM 792 O O . MET A 1 106 ? -34.503 27.945 -4.033 1.00 44.06 106 MET A O 1
ATOM 796 N N . ASN A 1 107 ? -36.210 28.812 -5.192 1.00 45.34 107 ASN A N 1
ATOM 797 C CA . ASN A 1 107 ? -35.717 30.188 -5.110 1.00 45.34 107 ASN A CA 1
ATOM 798 C C . ASN A 1 107 ? -35.708 30.715 -3.664 1.00 45.34 107 ASN A C 1
ATOM 800 O O . ASN A 1 107 ? -34.799 31.460 -3.305 1.00 45.34 107 ASN A O 1
ATOM 804 N N . LYS A 1 108 ? -36.666 30.315 -2.813 1.00 44.91 108 LYS A N 1
ATOM 805 C CA . LYS A 1 108 ? -36.645 30.628 -1.372 1.00 44.91 108 LYS A CA 1
ATOM 806 C C . LYS A 1 108 ? -35.512 29.915 -0.637 1.00 44.91 108 LYS A C 1
ATOM 808 O O . LYS A 1 108 ? -34.836 30.548 0.168 1.00 44.91 108 LYS A O 1
ATOM 813 N N . CYS A 1 109 ? -35.283 28.634 -0.923 1.00 41.47 109 CYS A N 1
ATOM 814 C CA . CYS A 1 109 ? -34.154 27.893 -0.357 1.00 41.47 109 CYS A CA 1
ATOM 815 C C . CYS A 1 109 ? -32.815 28.516 -0.771 1.00 41.47 109 CYS A C 1
ATOM 817 O O . CYS A 1 109 ? -31.979 28.777 0.088 1.00 41.47 109 CYS A O 1
ATOM 819 N N . LEU A 1 110 ? -32.663 28.865 -2.051 1.00 43.72 110 LEU A N 1
ATOM 820 C CA . LEU A 1 110 ? -31.461 29.512 -2.572 1.00 43.72 110 LEU A CA 1
ATOM 821 C C . LEU A 1 110 ? -31.250 30.914 -1.981 1.00 43.72 110 LEU A C 1
ATOM 823 O O . LEU A 1 110 ? -30.122 31.286 -1.677 1.00 43.72 110 LEU A O 1
ATOM 827 N N . ALA A 1 111 ? -32.318 31.695 -1.784 1.00 44.28 111 ALA A N 1
ATOM 828 C CA . ALA A 1 111 ? -32.235 32.999 -1.126 1.00 44.28 111 ALA A CA 1
ATOM 829 C C . ALA A 1 111 ? -31.821 32.882 0.351 1.00 44.28 111 ALA A C 1
ATOM 831 O O . ALA A 1 111 ? -31.058 33.717 0.831 1.00 44.28 111 ALA A O 1
ATOM 832 N N . ASN A 1 112 ? -32.274 31.839 1.056 1.00 41.38 112 ASN A N 1
ATOM 833 C CA . ASN A 1 112 ? -31.857 31.561 2.431 1.00 41.38 112 ASN A CA 1
ATOM 834 C C . ASN A 1 112 ? -30.389 31.116 2.507 1.00 41.38 112 ASN A C 1
ATOM 836 O O . ASN A 1 112 ? -29.665 31.580 3.382 1.00 41.38 112 ASN A O 1
ATOM 840 N N . GLU A 1 113 ? -29.929 30.277 1.577 1.00 40.25 113 GLU A N 1
ATOM 841 C CA . GLU A 1 113 ? -28.516 29.883 1.475 1.00 40.25 113 GLU A CA 1
ATOM 842 C C . GLU A 1 113 ? -27.609 31.071 1.125 1.00 40.25 113 GLU A C 1
ATOM 844 O O . GLU A 1 113 ? -26.553 31.246 1.727 1.00 40.25 113 GLU A O 1
ATOM 849 N N . LEU A 1 114 ? -28.036 31.936 0.199 1.00 42.12 114 LEU A N 1
ATOM 850 C CA . LEU A 1 114 ? -27.316 33.164 -0.149 1.00 42.12 114 LEU A CA 1
ATOM 851 C C . LEU A 1 114 ? -27.275 34.153 1.019 1.00 42.12 114 LEU A C 1
ATOM 853 O O . LEU A 1 114 ? -26.227 34.736 1.267 1.00 42.12 114 LEU A O 1
ATOM 857 N N . ALA A 1 115 ? -28.368 34.307 1.773 1.00 41.19 115 ALA A N 1
ATOM 858 C CA . ALA A 1 115 ? -28.386 35.125 2.986 1.00 41.19 115 ALA A CA 1
ATOM 859 C C . ALA A 1 115 ? -27.463 34.554 4.076 1.00 41.19 115 ALA A C 1
ATOM 861 O O . ALA A 1 115 ? -26.814 35.312 4.796 1.00 41.19 115 ALA A O 1
ATOM 862 N N . HIS A 1 116 ? -27.365 33.225 4.169 1.00 39.19 116 HIS A N 1
ATOM 863 C CA . HIS A 1 116 ? -26.448 32.556 5.085 1.00 39.19 116 HIS A CA 1
ATOM 864 C C . HIS A 1 116 ? -24.979 32.773 4.683 1.00 39.19 116 HIS A C 1
ATOM 866 O O . HIS A 1 116 ? -24.145 33.059 5.541 1.00 39.19 116 HIS A O 1
ATOM 872 N N . LEU A 1 117 ? -24.673 32.727 3.383 1.00 37.56 117 LEU A N 1
ATOM 873 C CA . LEU A 1 117 ? -23.344 33.015 2.832 1.00 37.56 117 LEU A CA 1
ATOM 874 C C . LEU A 1 117 ? -22.958 34.500 2.945 1.00 37.56 117 LEU A C 1
ATOM 876 O O . LEU A 1 117 ? -21.810 34.805 3.269 1.00 37.56 117 LEU A O 1
ATOM 880 N N . ASP A 1 118 ? -23.902 35.426 2.756 1.00 35.41 118 ASP A N 1
ATOM 881 C CA . ASP A 1 118 ? -23.681 36.863 2.975 1.00 35.41 118 ASP A CA 1
ATOM 882 C C . ASP A 1 118 ? -23.377 37.159 4.450 1.00 35.41 118 ASP A C 1
ATOM 884 O O . ASP A 1 118 ? -22.494 37.968 4.741 1.00 35.41 118 ASP A O 1
ATOM 888 N N . GLN A 1 119 ? -24.040 36.460 5.378 1.00 37.97 119 GLN A N 1
ATOM 889 C CA . GLN A 1 119 ? -23.774 36.564 6.814 1.00 37.97 119 GLN A CA 1
ATOM 890 C C . GLN A 1 119 ? -22.360 36.074 7.175 1.00 37.97 119 GLN A C 1
ATOM 892 O O . GLN A 1 119 ? -21.689 36.710 7.983 1.00 37.97 119 GLN A O 1
ATOM 897 N N . ILE A 1 120 ? -21.875 35.014 6.517 1.00 38.28 120 ILE A N 1
ATOM 898 C CA . ILE A 1 120 ? -20.501 34.500 6.665 1.00 38.28 120 ILE A CA 1
ATOM 899 C C . ILE A 1 120 ? -19.466 35.491 6.090 1.00 38.28 120 ILE A C 1
ATOM 901 O O . ILE A 1 120 ? -18.361 35.611 6.615 1.00 38.28 120 ILE A O 1
ATOM 905 N N . SER A 1 121 ? -19.811 36.246 5.040 1.00 31.27 121 SER A N 1
ATOM 906 C CA . SER A 1 121 ? -18.889 37.181 4.368 1.00 31.27 121 SER A CA 1
ATOM 907 C C . SER A 1 121 ? -18.646 38.511 5.105 1.00 31.27 121 SER A C 1
ATOM 909 O O . SER A 1 121 ? -17.661 39.193 4.816 1.00 31.27 121 SER A O 1
ATOM 911 N N . GLN A 1 122 ? -19.513 38.891 6.055 1.00 32.56 122 GLN A N 1
ATOM 912 C CA . GLN A 1 122 ? -19.414 40.157 6.803 1.00 32.56 122 GLN A CA 1
ATOM 913 C C . GLN A 1 122 ? -18.599 40.055 8.106 1.00 32.56 122 GLN A C 1
ATOM 915 O O . GLN A 1 122 ? -18.342 41.073 8.754 1.00 32.56 122 GLN A O 1
ATOM 920 N N . GLU A 1 123 ? -18.139 38.864 8.491 1.00 32.19 123 GLU A N 1
ATOM 921 C CA . GLU A 1 123 ? -17.328 38.665 9.695 1.00 32.19 123 GLU A CA 1
ATOM 922 C C . GLU A 1 123 ? -15.831 38.890 9.406 1.00 32.19 123 GLU A C 1
ATOM 924 O O . GLU A 1 123 ? -15.047 37.973 9.173 1.00 32.19 123 GLU A O 1
ATOM 929 N N . THR A 1 124 ? -15.404 40.156 9.412 1.00 26.70 124 THR A N 1
ATOM 930 C CA . THR A 1 124 ? -13.971 40.513 9.437 1.00 26.70 124 THR A CA 1
ATOM 931 C C . THR A 1 124 ? -13.301 40.086 10.755 1.00 26.70 124 THR A C 1
ATOM 933 O O . THR A 1 124 ? -13.873 40.308 11.825 1.00 26.70 124 THR A O 1
ATOM 936 N N . PRO A 1 125 ? -12.053 39.574 10.731 1.00 34.25 125 PRO A N 1
ATOM 937 C CA . PRO A 1 125 ? -11.369 39.102 11.928 1.00 34.25 125 PRO A CA 1
ATOM 938 C C . PRO A 1 125 ? -10.828 40.281 12.748 1.00 34.25 125 PRO A C 1
ATOM 940 O O . PRO A 1 125 ? -9.808 40.878 12.401 1.00 34.25 125 PRO A O 1
ATOM 943 N N . GLN A 1 126 ? -11.480 40.603 13.867 1.00 26.84 126 GLN A N 1
ATOM 944 C CA . GLN A 1 126 ? -10.844 41.363 14.944 1.00 26.84 126 GLN A CA 1
ATOM 945 C C . GLN A 1 126 ? -10.311 40.413 16.018 1.00 26.84 126 GLN A C 1
ATOM 947 O O . GLN A 1 126 ? -11.029 39.600 16.591 1.00 26.84 126 GLN A O 1
ATOM 952 N N . SER A 1 127 ? -9.014 40.538 16.286 1.00 36.03 127 SER A N 1
ATOM 953 C CA . SER A 1 127 ? -8.310 39.910 17.399 1.00 36.03 127 SER A CA 1
ATOM 954 C C . SER A 1 127 ? -8.836 40.408 18.745 1.00 36.03 127 SER A C 1
ATOM 956 O O . SER A 1 127 ? -8.922 41.626 18.894 1.00 36.03 127 SER A O 1
ATOM 958 N N . LEU A 1 128 ? -9.086 39.506 19.711 1.00 26.16 128 LEU A N 1
ATOM 959 C CA . LEU A 1 128 ? -8.908 39.641 21.179 1.00 26.16 128 LEU A CA 1
ATOM 960 C C . LEU A 1 128 ? -9.481 38.380 21.910 1.00 26.16 128 LEU A C 1
ATOM 962 O O . LEU A 1 128 ? -10.004 37.497 21.237 1.00 26.16 128 LEU A O 1
ATOM 966 N N . PRO A 1 129 ? -9.231 38.169 23.222 1.00 28.38 129 PRO A N 1
ATOM 967 C CA . PRO A 1 129 ? -8.374 37.126 23.783 1.00 28.38 129 PRO A CA 1
ATOM 968 C C . PRO A 1 129 ? -9.111 35.864 24.299 1.00 28.38 129 PRO A C 1
ATOM 970 O O . PRO A 1 129 ? -10.331 35.785 24.361 1.00 28.38 129 PRO A O 1
ATOM 973 N N . LEU A 1 130 ? -8.300 34.879 24.701 1.00 39.16 130 LEU A N 1
ATOM 974 C CA . LEU A 1 130 ? -8.615 33.605 25.367 1.00 39.16 130 LEU A CA 1
ATOM 975 C C . LEU A 1 130 ? -9.866 33.594 26.277 1.00 39.16 130 LEU A C 1
ATOM 977 O O . LEU A 1 130 ? -9.869 34.199 27.345 1.00 39.16 130 LEU A O 1
ATOM 981 N N . SER A 1 131 ? -10.862 32.774 25.941 1.00 34.38 131 SER A N 1
ATOM 982 C CA . SER A 1 131 ? -11.261 31.551 26.673 1.00 34.38 131 SER A CA 1
ATOM 983 C C . SER A 1 131 ? -12.686 31.123 26.282 1.00 34.38 131 SER A C 1
ATOM 985 O O . SER A 1 131 ? -13.512 31.961 25.941 1.00 34.38 131 SER A O 1
ATOM 987 N N . ASN A 1 132 ? -12.937 29.810 26.353 1.00 27.47 132 ASN A N 1
ATOM 988 C CA . ASN A 1 132 ? -14.186 29.082 26.064 1.00 27.47 132 ASN A CA 1
ATOM 989 C C . ASN A 1 132 ? -14.480 28.802 24.575 1.00 27.47 132 ASN A C 1
ATOM 991 O O . ASN A 1 132 ? -15.250 29.504 23.929 1.00 27.47 132 ASN A O 1
ATOM 995 N N . LYS A 1 133 ? -13.906 27.705 24.057 1.00 30.23 133 LYS A N 1
ATOM 996 C CA . LYS A 1 133 ? -14.314 27.051 22.799 1.00 30.23 133 LYS A CA 1
ATOM 997 C C . LYS A 1 133 ? -14.906 25.668 23.104 1.00 30.23 133 LYS A C 1
ATOM 999 O O . LYS A 1 133 ? -14.380 24.971 23.971 1.00 30.23 133 LYS A O 1
ATOM 1004 N N . ILE A 1 134 ? -15.957 25.283 22.381 1.00 28.67 134 ILE A N 1
ATOM 1005 C CA . ILE A 1 134 ? -16.516 23.920 22.335 1.00 28.67 134 ILE A CA 1
ATOM 1006 C C . ILE A 1 134 ? -16.206 23.338 20.950 1.00 28.67 134 ILE A C 1
ATOM 1008 O O . ILE A 1 134 ? -16.147 24.082 19.973 1.00 28.67 134 ILE A O 1
ATOM 1012 N N . TYR A 1 135 ? -15.942 22.034 20.900 1.00 34.75 135 TYR A N 1
ATOM 1013 C CA . TYR A 1 135 ? -15.580 21.289 19.696 1.00 34.75 135 TYR A CA 1
ATOM 1014 C C . TYR A 1 135 ? -16.835 20.881 18.918 1.00 34.75 135 TYR A C 1
ATOM 1016 O O . TYR A 1 135 ? -17.734 20.275 19.501 1.00 34.75 135 TYR A O 1
ATOM 1024 N N . ASP A 1 136 ? -16.866 21.179 17.620 1.00 33.88 136 ASP A N 1
ATOM 1025 C CA . ASP A 1 136 ? -17.754 20.503 16.674 1.00 33.88 136 ASP A CA 1
ATOM 1026 C C . ASP A 1 136 ? -17.070 19.200 16.233 1.00 33.88 136 ASP A C 1
ATOM 1028 O O . ASP A 1 136 ? -15.892 19.198 15.875 1.00 33.88 136 ASP A O 1
ATOM 1032 N N . LEU A 1 137 ? -17.777 18.080 16.356 1.00 34.97 137 LEU A N 1
ATOM 1033 C CA . LEU A 1 137 ? -17.281 16.730 16.077 1.00 34.97 137 LEU A CA 1
ATOM 1034 C C . LEU A 1 137 ? -17.940 16.114 14.833 1.00 34.97 137 LEU A C 1
ATOM 1036 O O . LEU A 1 137 ? -17.721 14.931 14.579 1.00 34.97 137 LEU A O 1
ATOM 1040 N N . PHE A 1 138 ? -18.738 16.873 14.066 1.00 31.89 138 PHE A N 1
ATOM 1041 C CA . PHE A 1 138 ? -19.634 16.270 13.072 1.00 31.89 138 PHE A CA 1
ATOM 1042 C C . PHE A 1 138 ? -19.573 16.820 11.640 1.00 31.89 138 PHE A C 1
ATOM 1044 O O . PHE A 1 138 ? -20.202 16.210 10.778 1.00 31.89 138 PHE A O 1
ATOM 1051 N N . ASP A 1 139 ? -18.800 17.866 11.325 1.00 37.34 139 ASP A N 1
ATOM 1052 C CA . ASP A 1 139 ? -18.710 18.372 9.936 1.00 37.34 139 ASP A CA 1
ATOM 1053 C C . ASP A 1 139 ? -17.430 17.980 9.167 1.00 37.34 139 ASP A C 1
ATOM 1055 O O . ASP A 1 139 ? -17.314 18.226 7.966 1.00 37.34 139 ASP A O 1
ATOM 1059 N N . GLY A 1 140 ? -16.476 17.317 9.830 1.00 34.75 140 GLY A N 1
ATOM 1060 C CA . GLY A 1 140 ? -15.264 16.806 9.187 1.00 34.75 140 GLY A CA 1
ATOM 1061 C C . GLY A 1 140 ? -14.287 17.880 8.692 1.00 34.75 140 GLY A C 1
ATOM 1062 O O . GLY A 1 140 ? -13.340 17.539 7.979 1.00 34.75 140 GLY A O 1
ATOM 1063 N N . THR A 1 141 ? -14.448 19.153 9.074 1.00 32.50 141 THR A N 1
ATOM 1064 C CA . THR A 1 141 ? -13.459 20.200 8.788 1.00 32.50 141 THR A CA 1
ATOM 1065 C C . THR A 1 141 ? -12.914 20.813 10.079 1.00 32.50 141 THR A C 1
ATOM 1067 O O . THR A 1 141 ? -13.647 21.257 10.948 1.00 32.50 141 THR A O 1
ATOM 1070 N N . ASN A 1 142 ? -11.584 20.866 10.223 1.00 35.59 142 ASN A N 1
ATOM 1071 C CA . ASN A 1 142 ? -10.897 21.422 11.404 1.00 35.59 142 ASN A CA 1
ATOM 1072 C C . ASN A 1 142 ? -10.953 22.965 11.484 1.00 35.59 142 ASN A C 1
ATOM 1074 O O . ASN A 1 142 ? -9.979 23.604 11.890 1.00 35.59 142 ASN A O 1
ATOM 1078 N N . ASN A 1 143 ? -12.062 23.589 11.090 1.00 32.81 143 ASN A N 1
ATOM 1079 C CA . ASN A 1 143 ? -12.240 25.032 11.186 1.00 32.81 143 ASN A CA 1
ATOM 1080 C C . ASN A 1 143 ? -13.218 25.384 12.308 1.00 32.81 143 ASN A C 1
ATOM 1082 O O . ASN A 1 143 ? -14.278 24.794 12.459 1.00 32.81 143 ASN A O 1
ATOM 1086 N N . TYR A 1 144 ? -12.839 26.375 13.116 1.00 33.19 144 TYR A N 1
ATOM 1087 C CA . TYR A 1 144 ? -13.653 26.866 14.224 1.00 33.19 144 TYR A CA 1
ATOM 1088 C C . TYR A 1 144 ? -14.919 27.554 13.692 1.00 33.19 144 TYR A C 1
ATOM 1090 O O . TYR A 1 144 ? -14.832 28.675 13.198 1.00 33.19 144 TYR A O 1
ATOM 1098 N N . SER A 1 145 ? -16.092 26.947 13.855 1.00 31.38 145 SER A N 1
ATOM 1099 C CA . SER A 1 145 ? -17.364 27.661 13.728 1.00 31.38 145 SER A CA 1
ATOM 1100 C C . SER A 1 145 ? -17.688 28.363 15.052 1.00 31.38 145 SER A C 1
ATOM 1102 O O . SER A 1 145 ? -17.920 27.724 16.081 1.00 31.38 145 SER A O 1
ATOM 1104 N N . SER A 1 146 ? -17.689 29.696 15.060 1.00 30.72 146 SER A N 1
ATOM 1105 C CA . SER A 1 146 ? -18.119 30.506 16.204 1.00 30.72 146 SER A CA 1
ATOM 1106 C C . SER A 1 146 ? -19.645 30.513 16.331 1.00 30.72 146 SER A C 1
ATOM 1108 O O . SER A 1 146 ? -20.308 31.473 15.951 1.00 30.72 146 SER A O 1
ATOM 1110 N N . GLY A 1 147 ? -20.221 29.445 16.882 1.00 34.41 147 GLY A N 1
ATOM 1111 C CA . GLY A 1 147 ? -21.615 29.432 17.328 1.00 34.41 147 GLY A CA 1
ATOM 1112 C C . GLY A 1 147 ? -21.719 29.890 18.783 1.00 34.41 147 GLY A C 1
ATOM 1113 O O . GLY A 1 147 ? -21.261 29.192 19.685 1.00 34.41 147 GLY A O 1
ATOM 1114 N N . ILE A 1 148 ? -22.312 31.058 19.045 1.00 38.22 148 ILE A N 1
ATOM 1115 C CA . ILE A 1 148 ? -22.670 31.465 20.414 1.00 38.22 148 ILE A CA 1
ATOM 1116 C C . ILE A 1 148 ? -23.850 30.592 20.860 1.00 38.22 148 ILE A C 1
ATOM 1118 O O . ILE A 1 148 ? -24.913 30.638 20.243 1.00 38.22 148 ILE A O 1
ATOM 1122 N N . ILE A 1 149 ? -23.678 29.807 21.928 1.00 41.94 149 ILE A N 1
ATOM 1123 C CA . ILE A 1 149 ? -24.783 29.058 22.541 1.00 41.94 149 ILE A CA 1
ATOM 1124 C C . ILE A 1 149 ? -25.805 30.061 23.080 1.00 41.94 149 ILE A C 1
ATOM 1126 O O . ILE A 1 149 ? -25.507 30.851 23.977 1.00 41.94 149 ILE A O 1
ATOM 1130 N N . ASP A 1 150 ? -27.016 30.016 22.532 1.00 46.62 150 ASP A N 1
ATOM 1131 C CA . ASP A 1 150 ? -28.137 30.842 22.970 1.00 46.62 150 ASP A CA 1
ATOM 1132 C C . ASP A 1 150 ? -28.793 30.170 24.187 1.00 46.62 150 ASP A C 1
ATOM 1134 O O . ASP A 1 150 ? -29.619 29.271 24.056 1.00 46.62 150 ASP A O 1
ATOM 1138 N N . THR A 1 151 ? -28.370 30.565 25.391 1.00 52.41 151 THR A N 1
ATOM 1139 C CA . THR A 1 151 ? -28.839 30.002 26.673 1.00 52.41 151 THR A CA 1
ATOM 1140 C C . THR A 1 151 ? -30.175 30.583 27.145 1.00 52.41 151 THR A C 1
ATOM 1142 O O . THR A 1 151 ? -30.590 30.340 28.281 1.00 52.41 151 THR A O 1
ATOM 1145 N N . THR A 1 152 ? -30.854 31.351 26.288 1.00 66.44 152 THR A N 1
ATOM 1146 C CA . THR A 1 152 ? -32.114 32.029 26.600 1.00 66.44 152 THR A CA 1
ATOM 1147 C C . THR A 1 152 ? -33.195 31.020 27.000 1.00 66.44 152 THR A C 1
ATOM 1149 O O . THR A 1 152 ? -33.660 30.224 26.176 1.00 66.44 152 THR A O 1
ATOM 1152 N N . LYS A 1 153 ? -33.609 31.078 28.272 1.00 76.50 153 LYS A N 1
ATOM 1153 C CA . LYS A 1 153 ? -34.678 30.262 28.859 1.00 76.50 153 LYS A CA 1
ATOM 1154 C C . LYS A 1 153 ? -35.455 31.040 29.918 1.00 76.50 153 LYS A C 1
ATOM 1156 O O . LYS A 1 153 ? -34.902 31.922 30.567 1.00 76.50 153 LYS A O 1
ATOM 1161 N N . THR A 1 154 ? -36.711 30.670 30.121 1.00 81.62 154 THR A N 1
ATOM 1162 C CA . THR A 1 154 ? -37.596 31.229 31.150 1.00 81.62 154 THR A CA 1
ATOM 1163 C C . THR A 1 154 ? -38.705 30.231 31.491 1.00 81.62 154 THR A C 1
ATOM 1165 O O . THR A 1 154 ? -38.814 29.183 30.849 1.00 81.62 154 THR A O 1
ATOM 1168 N N . TRP A 1 155 ? -39.533 30.540 32.487 1.00 85.06 155 TRP A N 1
ATOM 1169 C CA . TRP A 1 155 ? -40.650 29.692 32.908 1.00 85.06 155 TRP A CA 1
ATOM 1170 C C . TRP A 1 155 ? -41.965 30.453 32.877 1.00 85.06 155 TRP A C 1
ATOM 1172 O O . TRP A 1 155 ? -42.011 31.654 33.134 1.00 85.06 155 TRP A O 1
ATOM 1182 N N . THR A 1 156 ? -43.047 29.752 32.552 1.00 88.19 156 THR A N 1
ATOM 1183 C CA . THR A 1 156 ? -44.390 30.331 32.521 1.00 88.19 156 THR A CA 1
ATOM 1184 C C . THR A 1 156 ? -44.903 30.598 33.936 1.00 88.19 156 THR A C 1
ATOM 1186 O O . THR A 1 156 ? -44.894 29.706 34.789 1.00 88.19 156 THR A O 1
ATOM 1189 N N . THR A 1 157 ? -45.434 31.791 34.194 1.00 86.75 157 THR A N 1
ATOM 1190 C CA . THR A 1 157 ? -45.906 32.197 35.536 1.00 86.75 157 THR A CA 1
ATOM 1191 C C . THR A 1 157 ? -47.378 31.907 35.804 1.00 86.75 157 THR A C 1
ATOM 1193 O O . THR A 1 157 ? -47.816 31.956 36.959 1.00 86.75 157 THR A O 1
ATOM 1196 N N . ALA A 1 158 ? -48.125 31.560 34.759 1.00 85.69 158 ALA A N 1
ATOM 1197 C CA . ALA A 1 158 ? -49.540 31.226 34.793 1.00 85.69 158 ALA A CA 1
ATOM 1198 C C . ALA A 1 158 ? -49.836 30.040 33.864 1.00 85.69 158 ALA A C 1
ATOM 1200 O O . ALA A 1 158 ? -49.012 29.689 33.018 1.00 85.69 158 ALA A O 1
ATOM 1201 N N . ASP A 1 159 ? -51.015 29.442 34.031 1.00 86.81 159 ASP A N 1
ATOM 1202 C CA . ASP A 1 159 ? -51.509 28.407 33.124 1.00 86.81 159 ASP A CA 1
ATOM 1203 C C . ASP A 1 159 ? -51.854 29.006 31.751 1.00 86.81 159 ASP A C 1
ATOM 1205 O O . ASP A 1 159 ? -52.392 30.110 31.642 1.00 86.81 159 ASP A O 1
ATOM 1209 N N . ILE A 1 160 ? -51.563 28.246 30.702 1.00 93.00 160 ILE A N 1
ATOM 1210 C CA . ILE A 1 160 ? -51.760 28.581 29.296 1.00 93.00 160 ILE A CA 1
ATOM 1211 C C . ILE A 1 160 ? -52.756 27.587 28.714 1.00 93.00 160 ILE A C 1
ATOM 1213 O O . ILE A 1 160 ? -52.553 26.371 28.740 1.00 93.00 160 ILE A O 1
ATOM 1217 N N . ILE A 1 161 ? -53.849 28.108 28.173 1.00 90.44 161 ILE A N 1
ATOM 1218 C CA . ILE A 1 161 ? -54.881 27.302 27.522 1.00 90.44 161 ILE A CA 1
ATOM 1219 C C . ILE A 1 161 ? -54.571 27.123 26.032 1.00 90.44 161 ILE A C 1
ATOM 1221 O O . ILE A 1 161 ? -53.921 27.967 25.419 1.00 90.44 161 ILE A O 1
ATOM 1225 N N . SER A 1 162 ? -55.086 26.047 25.436 1.00 90.62 162 SER A N 1
ATOM 1226 C CA . SER A 1 162 ? -55.086 25.899 23.975 1.00 90.62 162 SER A CA 1
ATOM 1227 C C . SER A 1 162 ? -55.802 27.095 23.329 1.00 90.62 162 SER A C 1
ATOM 1229 O O . SER A 1 162 ? -56.815 27.579 23.840 1.00 90.62 162 SER A O 1
ATOM 1231 N N . GLY A 1 163 ? -55.244 27.603 22.235 1.00 89.31 163 GLY A N 1
ATOM 1232 C CA . GLY A 1 163 ? -55.655 28.825 21.551 1.00 89.31 163 GLY A CA 1
ATOM 1233 C C . GLY A 1 163 ? -55.030 30.109 22.105 1.00 89.31 163 GLY A C 1
ATOM 1234 O O . GLY A 1 163 ? -55.260 31.176 21.535 1.00 89.31 163 GLY A O 1
ATOM 1235 N N . ALA A 1 164 ? -54.243 30.048 23.186 1.00 91.88 164 ALA A N 1
ATOM 1236 C CA . ALA A 1 164 ? -53.579 31.228 23.734 1.00 91.88 164 ALA A CA 1
ATOM 1237 C C . ALA A 1 164 ? -52.574 31.821 22.734 1.00 91.88 164 ALA A C 1
ATOM 1239 O O . ALA A 1 164 ? -51.746 31.111 22.169 1.00 91.88 164 ALA A O 1
ATOM 1240 N N . THR A 1 165 ? -52.630 33.141 22.551 1.00 95.25 165 THR A N 1
ATOM 1241 C CA . THR A 1 165 ? -51.713 33.916 21.693 1.00 95.25 165 THR A CA 1
ATOM 1242 C C . THR A 1 165 ? -50.673 34.695 22.502 1.00 95.25 165 THR A C 1
ATOM 1244 O O . THR A 1 165 ? -49.986 35.578 21.985 1.00 95.25 165 THR A O 1
ATOM 1247 N N . SER A 1 166 ? -50.579 34.424 23.801 1.00 93.12 166 SER A N 1
ATOM 1248 C CA . SER A 1 166 ? -49.621 35.055 24.697 1.00 93.12 166 SER A CA 1
ATOM 1249 C C . SER A 1 166 ? -49.172 34.095 25.792 1.00 93.12 166 SER A C 1
ATOM 1251 O O . SER A 1 166 ? -49.956 33.288 26.289 1.00 93.12 166 SER A O 1
ATOM 1253 N N . ILE A 1 167 ? -47.904 34.208 26.176 1.00 95.12 167 ILE A N 1
ATOM 1254 C CA . ILE A 1 167 ? -47.257 33.402 27.211 1.00 95.12 167 ILE A CA 1
ATOM 1255 C C . ILE A 1 167 ? -46.661 34.371 28.234 1.00 95.12 167 ILE A C 1
ATOM 1257 O O . ILE A 1 167 ? -45.737 35.119 27.913 1.00 95.12 167 ILE A O 1
ATOM 1261 N N . THR A 1 168 ? -47.179 34.370 29.461 1.00 94.12 168 THR A N 1
ATOM 1262 C CA . THR A 1 168 ? -46.607 35.160 30.562 1.00 94.12 168 THR A CA 1
ATOM 1263 C C . THR A 1 168 ? -45.466 34.382 31.206 1.00 94.12 168 THR A C 1
ATOM 1265 O O . THR A 1 168 ? -45.661 33.234 31.615 1.00 94.12 168 THR A O 1
ATOM 1268 N N . VAL A 1 169 ? -44.287 34.994 31.306 1.00 93.56 169 VAL A N 1
ATOM 1269 C CA . VAL A 1 169 ? -43.050 34.343 31.762 1.00 93.56 169 VAL A CA 1
ATOM 1270 C C . VAL A 1 169 ? -42.373 35.107 32.905 1.00 93.56 169 VAL A C 1
ATOM 1272 O O . VAL A 1 169 ? -42.704 36.260 33.163 1.00 93.56 169 VAL A O 1
ATOM 1275 N N . ASP A 1 170 ? -41.456 34.460 33.625 1.00 86.75 170 ASP A N 1
ATOM 1276 C CA . ASP A 1 170 ? -40.722 35.061 34.753 1.00 86.75 170 ASP A CA 1
ATOM 1277 C C . ASP A 1 170 ? -39.736 36.155 34.303 1.00 86.75 170 ASP A C 1
ATOM 1279 O O . ASP A 1 170 ? -39.616 37.205 34.934 1.00 86.75 170 ASP A O 1
ATOM 1283 N N . ASP A 1 171 ? -39.047 35.912 33.189 1.00 85.81 171 ASP A N 1
ATOM 1284 C CA . ASP A 1 171 ? -38.036 36.797 32.604 1.00 85.81 171 ASP A CA 1
ATOM 1285 C C . ASP A 1 171 ? -38.094 36.743 31.070 1.00 85.81 171 ASP A C 1
ATOM 1287 O O . ASP A 1 171 ? -38.317 35.684 30.481 1.00 85.81 171 ASP A O 1
ATOM 1291 N N . THR A 1 172 ? -37.891 37.885 30.418 1.00 88.94 172 THR A N 1
ATOM 1292 C CA . THR A 1 172 ? -37.809 38.007 28.951 1.00 88.94 172 THR A CA 1
ATOM 1293 C C . THR A 1 172 ? -36.417 38.394 28.461 1.00 88.94 172 THR A C 1
ATOM 1295 O O . THR A 1 172 ? -36.201 38.562 27.259 1.00 88.94 172 THR A O 1
ATOM 1298 N N . THR A 1 173 ? -35.443 38.490 29.366 1.00 81.62 173 THR A N 1
ATOM 1299 C CA . THR A 1 173 ? -34.042 38.744 29.034 1.00 81.62 173 THR A CA 1
ATOM 1300 C C . THR A 1 173 ? -33.527 37.693 28.044 1.00 81.62 173 THR A C 1
ATOM 1302 O O . THR A 1 173 ? -33.678 36.492 28.245 1.00 81.62 173 THR A O 1
ATOM 1305 N N . GLY A 1 174 ? -32.939 38.151 26.934 1.00 75.75 174 GLY A N 1
ATOM 1306 C CA . GLY A 1 174 ? -32.428 37.289 25.856 1.00 75.75 174 GLY A CA 1
ATOM 1307 C C . GLY A 1 174 ? -33.460 36.902 24.787 1.00 75.75 174 GLY A C 1
ATOM 1308 O O . GLY A 1 174 ? -33.082 36.505 23.681 1.00 75.75 174 GLY A O 1
ATOM 1309 N N . PHE A 1 175 ? -34.760 37.084 25.040 1.00 81.31 175 PHE A N 1
ATOM 1310 C CA . PHE A 1 175 ? -35.785 36.846 24.025 1.00 81.31 175 PHE A CA 1
ATOM 1311 C C . PHE A 1 175 ? -35.779 37.969 22.977 1.00 81.31 175 PHE A C 1
ATOM 1313 O O . PHE A 1 175 ? -35.618 39.146 23.291 1.00 81.31 175 PHE A O 1
ATOM 1320 N N . THR A 1 176 ? -35.958 37.631 21.699 1.00 80.06 176 THR A N 1
ATOM 1321 C CA . THR A 1 176 ? -36.127 38.623 20.625 1.00 80.06 176 THR A CA 1
ATOM 1322 C C . THR A 1 176 ? -37.255 38.196 19.699 1.00 80.06 176 THR A C 1
ATOM 1324 O O . THR A 1 176 ? -37.382 37.021 19.364 1.00 80.06 176 THR A O 1
ATOM 1327 N N . ALA A 1 177 ? -38.062 39.151 19.246 1.00 76.06 177 ALA A N 1
ATOM 1328 C CA . ALA A 1 177 ? -39.081 38.891 18.236 1.00 76.06 177 ALA A CA 1
ATOM 1329 C C . ALA A 1 177 ? -38.480 38.319 16.936 1.00 76.06 177 ALA A C 1
ATOM 1331 O O . ALA A 1 177 ? -37.314 38.550 16.612 1.00 76.06 177 ALA A O 1
ATOM 1332 N N . LYS A 1 178 ? -39.319 37.620 16.167 1.00 64.31 178 LYS A N 1
ATOM 1333 C CA . LYS A 1 178 ? -39.033 36.946 14.889 1.00 64.31 178 LYS A CA 1
ATOM 1334 C C . LYS A 1 178 ? -38.043 35.783 14.980 1.00 64.31 178 LYS A C 1
ATOM 1336 O O . LYS A 1 178 ? -37.499 35.356 13.967 1.00 64.31 178 LYS A O 1
ATOM 1341 N N . LYS A 1 179 ? -37.820 35.263 16.183 1.00 66.00 179 LYS A N 1
ATOM 1342 C CA . LYS A 1 179 ? -36.993 34.087 16.452 1.00 66.00 179 LYS A CA 1
ATOM 1343 C C . LYS A 1 179 ? -37.862 32.922 16.909 1.00 66.00 179 LYS A C 1
ATOM 1345 O O . LYS A 1 179 ? -38.920 33.139 17.498 1.00 66.00 179 LYS A O 1
ATOM 1350 N N . GLU A 1 180 ? -37.408 31.705 16.627 1.00 67.12 180 GLU A N 1
ATOM 1351 C CA . GLU A 1 180 ? -38.090 30.483 17.051 1.00 67.12 180 GLU A CA 1
ATOM 1352 C C . GLU A 1 180 ? -37.715 30.098 18.487 1.00 67.12 180 GLU A C 1
ATOM 1354 O O . GLU A 1 180 ? -36.538 30.162 18.876 1.00 67.12 180 GLU A O 1
ATOM 1359 N N . TYR A 1 181 ? -38.735 29.717 19.252 1.00 81.56 181 TYR A N 1
ATOM 1360 C CA . TYR A 1 181 ? -38.658 29.221 20.621 1.00 81.56 181 TYR A CA 1
ATOM 1361 C C . TYR A 1 181 ? -39.572 28.001 20.773 1.00 81.56 181 TYR A C 1
ATOM 1363 O O . TYR A 1 181 ? -40.543 27.848 20.033 1.00 81.56 181 TYR A O 1
ATOM 1371 N N . THR A 1 182 ? -39.284 27.159 21.758 1.00 82.38 182 THR A N 1
ATOM 1372 C CA . THR A 1 182 ? -40.087 25.993 22.123 1.00 82.38 182 THR A CA 1
ATOM 1373 C C . THR A 1 182 ? -40.591 26.153 23.552 1.00 82.38 182 THR A C 1
ATOM 1375 O O . THR A 1 182 ? -39.829 26.521 24.447 1.00 82.38 182 THR A O 1
ATOM 1378 N N . ILE A 1 183 ? -41.875 25.861 23.768 1.00 86.88 183 ILE A N 1
ATOM 1379 C CA . ILE A 1 183 ? -42.453 25.633 25.095 1.00 86.88 183 ILE A CA 1
ATOM 1380 C C . ILE A 1 183 ? -42.595 24.129 25.335 1.00 86.88 183 ILE A C 1
ATOM 1382 O O . ILE A 1 183 ? -43.048 23.394 24.455 1.00 86.88 183 ILE A O 1
ATOM 1386 N N . GLN A 1 184 ? -42.201 23.661 26.520 1.00 77.88 184 GLN A N 1
ATOM 1387 C CA . GLN A 1 184 ? -42.281 22.251 26.892 1.00 77.88 184 GLN A CA 1
ATOM 1388 C C . GLN A 1 184 ? -42.734 22.060 28.341 1.00 77.88 184 GLN A C 1
ATOM 1390 O O . GLN A 1 184 ? -42.301 22.763 29.257 1.00 77.88 184 GLN A O 1
ATOM 1395 N N . GLN A 1 185 ? -43.567 21.042 28.555 1.00 72.56 185 GLN A N 1
ATOM 1396 C CA . GLN A 1 185 ? -43.863 20.491 29.871 1.00 72.56 185 GLN A CA 1
ATOM 1397 C C . GLN A 1 185 ? -44.139 18.990 29.738 1.00 72.56 185 GLN A C 1
ATOM 1399 O O . GLN A 1 185 ? -45.062 18.587 29.032 1.00 72.56 185 GLN A O 1
ATOM 1404 N N . SER A 1 186 ? -43.340 18.166 30.419 1.00 75.44 186 SER A N 1
ATOM 1405 C CA . SER A 1 186 ? -43.408 16.701 30.321 1.00 75.44 186 SER A CA 1
ATOM 1406 C C . SER A 1 186 ? -43.301 16.209 28.862 1.00 75.44 186 SER A C 1
ATOM 1408 O O . SER A 1 186 ? -42.304 16.487 28.192 1.00 75.44 186 SER A O 1
ATOM 1410 N N . ASP A 1 187 ? -44.304 15.485 28.368 1.00 66.69 187 ASP A N 1
ATOM 1411 C CA . ASP A 1 187 ? -44.413 14.942 27.011 1.00 66.69 187 ASP A CA 1
ATOM 1412 C C . ASP A 1 187 ? -44.970 15.947 25.984 1.00 66.69 187 ASP A C 1
ATOM 1414 O O . ASP A 1 187 ? -44.845 15.729 24.777 1.00 66.69 187 ASP A O 1
ATOM 1418 N N . LYS A 1 188 ? -45.537 17.074 26.435 1.00 69.00 188 LYS A N 1
ATOM 1419 C CA . LYS A 1 188 ? -46.089 18.123 25.566 1.00 69.00 188 LYS A CA 1
ATOM 1420 C C . LYS A 1 188 ? -45.007 19.128 25.184 1.00 69.00 188 LYS A C 1
ATOM 1422 O O . LYS A 1 188 ? -44.380 19.730 26.058 1.00 69.00 188 LYS A O 1
ATOM 1427 N N . LYS A 1 189 ? -44.823 19.354 23.881 1.00 80.69 189 LYS A N 1
ATOM 1428 C CA . LYS A 1 189 ? -43.911 20.368 23.330 1.00 80.69 189 LYS A CA 1
ATOM 1429 C C . LYS A 1 189 ? -44.528 21.075 22.130 1.00 80.69 189 LYS A C 1
ATOM 1431 O O . LYS A 1 189 ? -45.235 20.447 21.344 1.00 80.69 189 LYS A O 1
ATOM 1436 N N . GLU A 1 190 ? -44.224 22.356 21.969 1.00 83.88 190 GLU A N 1
ATOM 1437 C CA . GLU A 1 190 ? -44.685 23.148 20.830 1.00 83.88 190 GLU A CA 1
ATOM 1438 C C . GLU A 1 190 ? -43.682 24.256 20.490 1.00 83.88 190 GLU A C 1
ATOM 1440 O O . GLU A 1 190 ? -43.230 24.977 21.380 1.00 83.88 190 GLU A O 1
ATOM 1445 N N . SER A 1 191 ? -43.320 24.379 19.209 1.00 82.50 191 SER A N 1
ATOM 1446 C CA . SER A 1 191 ? -42.425 25.432 18.711 1.00 82.50 191 SER A CA 1
ATOM 1447 C C . SER A 1 191 ? -43.218 26.559 18.064 1.00 82.50 191 SER A C 1
ATOM 1449 O O . SER A 1 191 ? -44.214 26.323 17.382 1.00 82.50 191 SER A O 1
ATOM 1451 N N . PHE A 1 192 ? -42.762 27.791 18.258 1.00 79.69 192 PHE A N 1
ATOM 1452 C CA . PHE A 1 192 ? -43.411 28.980 17.730 1.00 79.69 192 PHE A CA 1
ATOM 1453 C C . PHE A 1 192 ? -42.395 30.070 17.385 1.00 79.69 192 PHE A C 1
ATOM 1455 O O . PHE A 1 192 ? -41.329 30.190 17.991 1.00 79.69 192 PHE A O 1
ATOM 1462 N N . ILE A 1 193 ? -42.764 30.927 16.433 1.00 76.69 193 ILE A N 1
ATOM 1463 C CA . ILE A 1 193 ? -42.039 32.169 16.160 1.00 76.69 193 ILE A CA 1
ATOM 1464 C C . ILE A 1 193 ? -42.577 33.255 17.087 1.00 76.69 193 ILE A C 1
ATOM 1466 O O . ILE A 1 193 ? -43.767 33.569 17.069 1.00 76.69 193 ILE A O 1
ATOM 1470 N N . LEU A 1 194 ? -41.700 33.847 17.892 1.00 82.50 194 LEU A N 1
ATOM 1471 C CA . LEU A 1 194 ? -42.063 34.921 18.808 1.00 82.50 194 LEU A CA 1
ATOM 1472 C C . LEU A 1 194 ? -42.422 36.191 18.028 1.00 82.50 194 LEU A C 1
ATOM 1474 O O . LEU A 1 194 ? -41.606 36.701 17.267 1.00 82.50 194 LEU A O 1
ATOM 1478 N N . THR A 1 195 ? -43.619 36.738 18.220 1.00 86.75 195 THR A N 1
ATOM 1479 C CA . THR A 1 195 ? -44.102 37.901 17.454 1.00 86.75 195 THR A CA 1
ATOM 1480 C C . THR A 1 195 ? -43.637 39.222 18.062 1.00 86.75 195 THR A C 1
ATOM 1482 O O . THR A 1 195 ? -43.129 40.091 17.353 1.00 86.75 195 THR A O 1
ATOM 1485 N N . SER A 1 196 ? -43.794 39.383 19.375 1.00 88.06 196 SER A N 1
ATOM 1486 C CA . SER A 1 196 ? -43.392 40.579 20.124 1.00 88.06 196 SER A CA 1
ATOM 1487 C C . SER A 1 196 ? -43.241 40.261 21.613 1.00 88.06 196 SER A C 1
ATOM 1489 O O . SER A 1 196 ? -43.661 39.202 22.079 1.00 88.06 196 SER A O 1
ATOM 1491 N N . ILE A 1 197 ? -42.616 41.179 22.352 1.00 93.44 197 ILE A N 1
ATOM 1492 C CA . ILE A 1 197 ? -42.357 41.063 23.791 1.00 93.44 197 ILE A CA 1
ATOM 1493 C C . ILE A 1 197 ? -42.844 42.349 24.453 1.00 93.44 197 ILE A C 1
ATOM 1495 O O . ILE A 1 197 ? -42.497 43.442 24.000 1.00 93.44 197 ILE A O 1
ATOM 1499 N N . THR A 1 198 ? -43.665 42.247 25.496 1.00 91.19 198 THR A N 1
ATOM 1500 C CA . THR A 1 198 ? -44.138 43.405 26.274 1.00 91.19 198 THR A CA 1
ATOM 1501 C C . THR A 1 198 ? -44.364 42.974 27.718 1.00 91.19 198 THR A C 1
ATOM 1503 O O . THR A 1 198 ? -45.078 42.006 27.938 1.00 91.19 198 THR A O 1
ATOM 1506 N N . ASP A 1 199 ? -43.745 43.654 28.686 1.00 87.56 199 ASP A N 1
ATOM 1507 C CA . ASP A 1 199 ? -43.945 43.449 30.132 1.00 87.56 199 ASP A CA 1
ATOM 1508 C C . ASP A 1 199 ? -43.995 41.974 30.576 1.00 87.56 199 ASP A C 1
ATOM 1510 O O . ASP A 1 199 ? -44.975 41.507 31.153 1.00 87.56 199 ASP A O 1
ATOM 1514 N N . ASN A 1 200 ? -42.930 41.218 30.285 1.00 91.25 200 ASN A N 1
ATOM 1515 C CA . ASN A 1 200 ? -42.819 39.782 30.576 1.00 91.25 200 ASN A CA 1
ATOM 1516 C C . ASN A 1 200 ? -43.874 38.872 29.911 1.00 91.25 200 ASN A C 1
ATOM 1518 O O . ASN A 1 200 ? -44.047 37.712 30.287 1.00 91.25 200 ASN A O 1
ATOM 1522 N N . VAL A 1 201 ? -44.539 39.368 28.869 1.00 93.06 201 VAL A N 1
ATOM 1523 C CA . VAL A 1 201 ? -45.454 38.602 28.025 1.00 93.06 201 VAL A CA 1
ATOM 1524 C C . VAL A 1 201 ? -44.851 38.426 26.634 1.00 93.06 201 VAL A C 1
ATOM 1526 O O . VAL A 1 201 ? -44.518 39.391 25.939 1.00 93.06 201 VAL A O 1
ATOM 1529 N N . LEU A 1 202 ? -44.735 37.170 26.215 1.00 94.06 202 LEU A N 1
ATOM 1530 C CA . LEU A 1 202 ? -44.335 36.759 24.875 1.00 94.06 202 LEU A CA 1
ATOM 1531 C C . LEU A 1 202 ? -45.590 36.611 24.007 1.00 94.06 202 LEU A C 1
ATOM 1533 O O . LEU A 1 202 ? -46.442 35.774 24.299 1.00 94.06 202 LEU A O 1
ATOM 1537 N N . THR A 1 203 ? -45.724 37.403 22.944 1.00 94.00 203 THR A N 1
ATOM 1538 C CA . THR A 1 203 ? -46.846 37.274 21.996 1.00 94.00 203 THR A CA 1
ATOM 1539 C C . THR A 1 203 ? -46.509 36.230 20.942 1.00 94.00 203 THR A C 1
ATOM 1541 O O . THR A 1 203 ? -45.504 36.356 20.241 1.00 94.00 203 THR A O 1
ATOM 1544 N N . VAL A 1 204 ? -47.353 35.215 20.795 1.00 93.38 204 VAL A N 1
ATOM 1545 C CA . VAL A 1 204 ? -47.098 34.023 19.975 1.00 93.38 204 VAL A CA 1
ATOM 1546 C C . VAL A 1 204 ? -48.303 33.714 19.079 1.00 93.38 204 VAL A C 1
ATOM 1548 O O . VAL A 1 204 ? -49.414 34.167 19.368 1.00 93.38 204 VAL A O 1
ATOM 1551 N N . PRO A 1 205 ? -48.128 32.962 17.980 1.00 89.06 205 PRO A N 1
ATOM 1552 C CA . PRO A 1 205 ? -49.242 32.311 17.297 1.00 89.06 205 PRO A CA 1
ATOM 1553 C C . PRO A 1 205 ? -50.080 31.481 18.275 1.00 89.06 205 PRO A C 1
ATOM 1555 O O . PRO A 1 205 ? -49.565 31.028 19.294 1.00 89.06 205 PRO A O 1
ATOM 1558 N N . ALA A 1 206 ? -51.362 31.281 17.962 1.00 89.38 206 ALA A N 1
ATOM 1559 C CA . ALA A 1 206 ? -52.255 30.499 18.812 1.00 89.38 206 ALA A CA 1
ATOM 1560 C C . ALA A 1 206 ? -51.667 29.101 19.066 1.00 89.38 206 ALA A C 1
ATOM 1562 O O . ALA A 1 206 ? -51.466 28.341 18.120 1.00 89.38 206 ALA A O 1
ATOM 1563 N N . LEU A 1 207 ? -51.386 28.792 20.334 1.00 90.00 207 LEU A N 1
ATOM 1564 C CA . LEU A 1 207 ? -50.827 27.503 20.732 1.00 90.00 207 LEU A CA 1
ATOM 1565 C C . LEU A 1 207 ? -51.882 26.405 20.617 1.00 90.00 207 LEU A C 1
ATOM 1567 O O . LEU A 1 207 ? -53.042 26.591 20.975 1.00 90.00 207 LEU A O 1
ATOM 1571 N N . THR A 1 208 ? -51.476 25.236 20.157 1.00 89.19 208 THR A N 1
ATOM 1572 C CA . THR A 1 208 ? -52.337 24.064 20.001 1.00 89.19 208 THR A CA 1
ATOM 1573 C C . THR A 1 208 ? -52.524 23.362 21.342 1.00 89.19 208 THR A C 1
ATOM 1575 O O . THR A 1 208 ? -53.620 22.893 21.657 1.00 89.19 208 THR A O 1
ATOM 1578 N N . ASN A 1 209 ? -51.478 23.328 22.168 1.00 87.62 209 ASN A N 1
ATOM 1579 C CA . ASN A 1 209 ? -51.477 22.655 23.461 1.00 87.62 209 ASN A CA 1
ATOM 1580 C C . ASN A 1 209 ? -51.779 23.603 24.627 1.00 87.62 209 ASN A C 1
ATOM 1582 O O . ASN A 1 209 ? -51.545 24.808 24.566 1.00 87.62 209 ASN A O 1
ATOM 1586 N N . SER A 1 210 ? -52.267 23.029 25.729 1.00 90.25 210 SER A N 1
ATOM 1587 C CA . SER A 1 210 ? -52.283 23.692 27.033 1.00 90.25 210 SER A CA 1
ATOM 1588 C C . SER A 1 210 ? -51.041 23.330 27.847 1.00 90.25 210 SER A C 1
ATOM 1590 O O . SER A 1 210 ? -50.608 22.172 27.859 1.00 90.25 210 SER A O 1
ATOM 1592 N N . PHE A 1 211 ? -50.511 24.317 28.566 1.00 91.69 211 PHE A N 1
ATOM 1593 C CA . PHE A 1 211 ? -49.347 24.198 29.441 1.00 91.69 211 PHE A CA 1
ATOM 1594 C C . PHE A 1 211 ? -49.693 24.766 30.815 1.00 91.69 211 PHE A C 1
ATOM 1596 O O . PHE A 1 211 ? -50.336 25.805 30.913 1.00 91.69 211 PHE A O 1
ATOM 1603 N N . GLY A 1 212 ? -49.300 24.088 31.886 1.00 83.12 212 GLY A N 1
ATOM 1604 C CA . GLY A 1 212 ? -49.465 24.611 33.237 1.00 83.12 212 GLY A CA 1
ATOM 1605 C C . GLY A 1 212 ? -48.382 25.629 33.592 1.00 83.12 212 GLY A C 1
ATOM 1606 O O . GLY A 1 212 ? -47.331 25.696 32.951 1.00 83.12 212 GLY A O 1
ATOM 1607 N N . LYS A 1 213 ? -48.599 26.370 34.679 1.00 85.38 213 LYS A N 1
ATOM 1608 C CA . LYS A 1 213 ? -47.565 27.174 35.335 1.00 85.38 213 LYS A CA 1
ATOM 1609 C C . LYS A 1 213 ? -46.293 26.337 35.560 1.00 85.38 213 LYS A C 1
ATOM 1611 O O . LYS A 1 213 ? -46.363 25.192 36.003 1.00 85.38 213 LYS A O 1
ATOM 1616 N N . GLY A 1 214 ? -45.128 26.926 35.290 1.00 69.88 214 GLY A N 1
ATOM 1617 C CA . GLY A 1 214 ? -43.825 26.264 35.364 1.00 69.88 214 GLY A CA 1
ATOM 1618 C C . GLY A 1 214 ? -43.385 25.521 34.096 1.00 69.88 214 GLY A C 1
ATOM 1619 O O . GLY A 1 214 ? -42.336 24.879 34.130 1.00 69.88 214 GLY A O 1
ATOM 1620 N N . ALA A 1 215 ? -44.125 25.596 32.984 1.00 76.38 215 ALA A N 1
ATOM 1621 C CA . ALA A 1 215 ? -43.632 25.132 31.689 1.00 76.38 215 ALA A CA 1
ATOM 1622 C C . ALA A 1 215 ? -42.390 25.933 31.269 1.00 76.38 215 ALA A C 1
ATOM 1624 O O . ALA A 1 215 ? -42.303 27.140 31.510 1.00 76.38 215 ALA A O 1
ATOM 1625 N N . VAL A 1 216 ? -41.409 25.262 30.667 1.00 75.44 216 VAL A N 1
ATOM 1626 C CA . VAL A 1 216 ? -40.160 25.907 30.248 1.00 75.44 216 VAL A CA 1
ATOM 1627 C C . VAL A 1 216 ? -40.315 26.455 28.837 1.00 75.44 216 VAL A C 1
ATOM 1629 O O . VAL A 1 216 ? -40.805 25.756 27.954 1.00 75.44 216 VAL A O 1
ATOM 1632 N N . VAL A 1 217 ? -39.879 27.695 28.623 1.00 83.38 217 VAL A N 1
ATOM 1633 C CA . VAL A 1 217 ? -39.775 28.313 27.298 1.00 83.38 217 VAL A CA 1
ATOM 1634 C C . VAL A 1 217 ? -38.307 28.585 27.019 1.00 83.38 217 VAL A C 1
ATOM 1636 O O . VAL A 1 217 ? -37.642 29.270 27.795 1.00 83.38 217 VAL A O 1
ATOM 1639 N N . TYR A 1 218 ? -37.787 28.044 25.927 1.00 74.31 218 TYR A N 1
ATOM 1640 C CA . TYR A 1 218 ? -36.373 28.130 25.577 1.00 74.31 218 TYR A CA 1
ATOM 1641 C C . TYR A 1 218 ? -36.208 28.302 24.070 1.00 74.31 218 TYR A C 1
ATOM 1643 O O . TYR A 1 218 ? -37.126 28.049 23.293 1.00 74.31 218 TYR A O 1
ATOM 1651 N N . ARG A 1 219 ? -35.049 28.788 23.628 1.00 75.62 219 ARG A N 1
ATOM 1652 C CA . ARG A 1 219 ? -34.727 28.829 22.195 1.00 75.62 219 ARG A CA 1
ATOM 1653 C C . ARG A 1 219 ? -34.771 27.427 21.610 1.00 75.62 219 ARG A C 1
ATOM 1655 O O . ARG A 1 219 ? -34.176 26.539 22.195 1.00 75.62 219 ARG A O 1
ATOM 1662 N N . SER A 1 220 ? -35.370 27.229 20.438 1.00 56.44 220 SER A N 1
ATOM 1663 C CA . SER A 1 220 ? -35.509 25.886 19.840 1.00 56.44 220 SER A CA 1
ATOM 1664 C C . SER A 1 220 ? -34.172 25.172 19.558 1.00 56.44 220 SER A C 1
ATOM 1666 O O . SER A 1 220 ? -34.163 23.968 19.329 1.00 56.44 220 SER A O 1
ATOM 1668 N N . ASN A 1 221 ? -33.044 25.895 19.653 1.00 43.94 221 ASN A N 1
ATOM 1669 C CA . ASN A 1 221 ? -31.674 25.374 19.553 1.00 43.94 221 ASN A CA 1
ATOM 1670 C C . ASN A 1 221 ? -30.912 25.356 20.899 1.00 43.94 221 ASN A C 1
ATOM 1672 O O . ASN A 1 221 ? -29.710 25.100 20.923 1.00 43.94 221 ASN A O 1
ATOM 1676 N N . ALA A 1 222 ? -31.566 25.661 22.022 1.00 33.69 222 ALA A N 1
ATOM 1677 C CA . ALA A 1 222 ? -30.964 25.570 23.344 1.00 33.69 222 ALA A CA 1
ATOM 1678 C C . ALA A 1 222 ? -31.057 24.123 23.838 1.00 33.69 222 ALA A C 1
ATOM 1680 O O . ALA A 1 222 ? -32.137 23.615 24.141 1.00 33.69 222 ALA A O 1
ATOM 1681 N N . LEU A 1 223 ? -29.906 23.459 23.929 1.00 32.84 223 LEU A N 1
ATOM 1682 C CA . LEU A 1 223 ? -29.780 22.205 24.660 1.00 32.84 223 LEU A CA 1
ATOM 1683 C C . LEU A 1 223 ? -30.071 22.466 26.144 1.00 32.84 223 LEU A C 1
ATOM 1685 O O . LEU A 1 223 ? -29.447 23.324 26.774 1.00 32.84 223 LEU A O 1
ATOM 1689 N N . LEU A 1 224 ? -31.021 21.718 26.703 1.00 28.00 224 LEU A N 1
ATOM 1690 C CA . LEU A 1 224 ? -31.256 21.679 28.139 1.00 28.00 224 LEU A CA 1
ATOM 1691 C C . LEU A 1 224 ? -30.119 20.863 28.778 1.00 28.00 224 LEU A C 1
ATOM 1693 O O . LEU A 1 224 ? -30.111 19.638 28.714 1.00 28.00 224 LEU A O 1
ATOM 1697 N N . ASP A 1 225 ? -29.136 21.550 29.356 1.00 28.45 225 ASP A N 1
ATOM 1698 C CA . ASP A 1 225 ? -28.079 20.930 30.159 1.00 28.45 225 ASP A CA 1
ATOM 1699 C C . ASP A 1 225 ? -28.681 20.369 31.459 1.00 28.45 225 ASP A C 1
ATOM 1701 O O . ASP A 1 225 ? -29.064 21.121 32.362 1.00 28.45 225 ASP A O 1
ATOM 1705 N N . GLN A 1 226 ? -28.783 19.043 31.548 1.00 29.56 226 GLN A N 1
ATOM 1706 C CA . GLN A 1 226 ? -28.804 18.330 32.821 1.00 29.56 226 GLN A CA 1
ATOM 1707 C C . GLN A 1 226 ? -27.759 17.217 32.781 1.00 29.56 226 GLN A C 1
ATOM 1709 O O . GLN A 1 226 ? -27.949 16.181 32.150 1.00 29.56 226 GLN A O 1
ATOM 1714 N N . GLY A 1 227 ? -26.662 17.455 33.499 1.00 26.86 227 GLY A N 1
ATOM 1715 C CA . GLY A 1 227 ? -25.592 16.492 33.728 1.00 26.86 227 GLY A CA 1
ATOM 1716 C C . GLY A 1 227 ? -24.420 16.731 32.789 1.00 26.86 227 GLY A C 1
ATOM 1717 O O . GLY A 1 227 ? -24.441 16.325 31.633 1.00 26.86 227 GLY A O 1
ATOM 1718 N N . LYS A 1 228 ? -23.372 17.372 33.316 1.00 30.03 228 LYS A N 1
ATOM 1719 C CA . LYS A 1 228 ? -22.099 17.628 32.632 1.00 30.03 228 LYS A CA 1
ATOM 1720 C C . LYS A 1 228 ? -21.571 16.358 31.953 1.00 30.03 228 LYS A C 1
ATOM 1722 O O . LYS A 1 228 ? -20.889 15.553 32.581 1.00 30.03 228 LYS A O 1
ATOM 1727 N N . LEU A 1 229 ? -21.816 16.225 30.653 1.00 30.17 229 LEU A N 1
ATOM 1728 C CA . LEU A 1 229 ? -21.149 15.251 29.799 1.00 30.17 229 LEU A CA 1
ATOM 1729 C C . LEU A 1 229 ? -19.666 15.620 29.718 1.00 30.17 229 LEU A C 1
ATOM 1731 O O . LEU A 1 229 ? -19.261 16.526 28.992 1.00 30.17 229 LEU A O 1
ATOM 1735 N N . ARG A 1 230 ? -18.826 14.899 30.460 1.00 33.00 230 ARG A N 1
ATOM 1736 C CA . ARG A 1 230 ? -17.411 14.775 30.109 1.00 33.00 230 ARG A CA 1
ATOM 1737 C C . ARG A 1 230 ? -17.316 13.669 29.067 1.00 33.00 230 ARG A C 1
ATOM 1739 O O . ARG A 1 230 ? -17.205 12.501 29.428 1.00 33.00 230 ARG A O 1
ATOM 1746 N N . ALA A 1 231 ? -17.414 14.035 27.789 1.00 30.12 231 ALA A N 1
ATOM 1747 C CA . ALA A 1 231 ? -17.182 13.099 26.695 1.00 30.12 231 ALA A CA 1
ATOM 1748 C C . ALA A 1 231 ? -15.756 12.534 26.818 1.00 30.12 231 ALA A C 1
ATOM 1750 O O . ALA A 1 231 ? -14.770 13.273 26.759 1.00 30.12 231 ALA A O 1
ATOM 1751 N N . GLY A 1 232 ? -15.664 11.228 27.077 1.00 31.69 232 GLY A N 1
ATOM 1752 C CA . GLY A 1 232 ? -14.413 10.486 27.058 1.00 31.69 232 GLY A CA 1
ATOM 1753 C C . GLY A 1 232 ? -13.895 10.314 25.631 1.00 31.69 232 GLY A C 1
ATOM 1754 O O . GLY A 1 232 ? -14.642 10.401 24.661 1.00 31.69 232 GLY A O 1
ATOM 1755 N N . THR A 1 233 ? -12.589 10.081 25.521 1.00 31.61 233 THR A N 1
ATOM 1756 C CA . THR A 1 233 ? -11.846 9.858 24.276 1.00 31.61 233 THR A CA 1
ATOM 1757 C C . THR A 1 233 ? -12.555 8.873 23.342 1.00 31.61 233 THR A C 1
ATOM 1759 O O . THR A 1 233 ? -12.653 7.691 23.667 1.00 31.61 233 THR A O 1
ATOM 1762 N N . VAL A 1 234 ? -12.969 9.337 22.158 1.00 32.31 234 VAL A N 1
ATOM 1763 C CA . VAL A 1 234 ? -13.298 8.456 21.030 1.00 32.31 234 VAL A CA 1
ATOM 1764 C C . VAL A 1 234 ? -12.009 7.741 20.646 1.00 32.31 234 VAL A C 1
ATOM 1766 O O . VAL A 1 234 ? -11.077 8.360 20.134 1.00 32.31 234 VAL A O 1
ATOM 1769 N N . ARG A 1 235 ? -11.911 6.446 20.939 1.00 34.88 235 ARG A N 1
ATOM 1770 C CA . ARG A 1 235 ? -10.852 5.615 20.367 1.00 34.88 235 ARG A CA 1
ATOM 1771 C C . ARG A 1 235 ? -11.447 4.952 19.133 1.00 34.88 235 ARG A C 1
ATOM 1773 O O . ARG A 1 235 ? -12.381 4.167 19.244 1.00 34.88 235 ARG A O 1
ATOM 1780 N N . SER A 1 236 ? -10.935 5.349 17.972 1.00 36.31 236 SER A N 1
ATOM 1781 C CA . SER A 1 236 ? -11.076 4.626 16.711 1.00 36.31 236 SER A CA 1
ATOM 1782 C C . SER A 1 236 ? -9.686 4.164 16.270 1.00 36.31 236 SER A C 1
ATOM 1784 O O . SER A 1 236 ? -9.107 4.693 15.335 1.00 36.31 236 SER A O 1
ATOM 1786 N N . SER A 1 237 ? -9.098 3.197 16.962 1.00 41.03 237 SER A N 1
ATOM 1787 C CA . SER A 1 237 ? -7.926 2.473 16.489 1.00 41.03 237 SER A CA 1
ATOM 1788 C C . SER A 1 237 ? -8.342 1.372 15.521 1.00 41.03 237 SER A C 1
ATOM 1790 O O . SER A 1 237 ? -8.922 0.362 15.923 1.00 41.03 237 SER A O 1
ATOM 1792 N N . VAL A 1 238 ? -8.008 1.564 14.247 1.00 48.00 238 VAL A N 1
ATOM 1793 C CA . VAL A 1 238 ? -8.047 0.528 13.212 1.00 48.00 238 VAL A CA 1
ATOM 1794 C C . VAL A 1 238 ? -7.289 -0.691 13.724 1.00 48.00 238 VAL A C 1
ATOM 1796 O O . VAL A 1 238 ? -6.068 -0.660 13.864 1.00 48.00 238 VAL A O 1
ATOM 1799 N N . PHE A 1 239 ? -8.012 -1.761 14.047 1.00 58.09 239 PHE A N 1
ATOM 1800 C CA . PHE A 1 239 ? -7.384 -3.007 14.460 1.00 58.09 239 PHE A CA 1
ATOM 1801 C C . PHE A 1 239 ? -7.425 -3.995 13.298 1.00 58.09 239 PHE A C 1
ATOM 1803 O O . PHE A 1 239 ? -8.509 -4.386 12.860 1.00 58.09 239 PHE A O 1
ATOM 1810 N N . PRO A 1 240 ? -6.262 -4.424 12.787 1.00 71.62 240 PRO A N 1
ATOM 1811 C CA . PRO A 1 240 ? -6.213 -5.445 11.758 1.00 71.62 240 PRO A CA 1
ATOM 1812 C C . PRO A 1 240 ? -6.619 -6.807 12.337 1.00 71.62 240 PRO A C 1
ATOM 1814 O O . PRO A 1 240 ? -5.922 -7.379 13.178 1.00 71.62 240 PRO A O 1
ATOM 1817 N N . ILE A 1 241 ? -7.735 -7.356 11.856 1.00 79.12 241 ILE A N 1
ATOM 1818 C CA . ILE A 1 241 ? -8.191 -8.713 12.187 1.00 79.12 241 ILE A CA 1
ATOM 1819 C C . ILE A 1 241 ? -7.583 -9.678 11.175 1.00 79.12 241 ILE A C 1
ATOM 1821 O O . ILE A 1 241 ? -7.780 -9.509 9.972 1.00 79.12 241 ILE A O 1
ATOM 1825 N N . LYS A 1 242 ? -6.850 -10.699 11.637 1.00 86.56 242 LYS A N 1
ATOM 1826 C CA . LYS A 1 242 ? -6.290 -11.717 10.737 1.00 86.56 242 LYS A CA 1
ATOM 1827 C C . LYS A 1 242 ? -7.431 -12.499 10.072 1.00 86.56 242 LYS A C 1
ATOM 1829 O O . LYS A 1 242 ? -8.280 -13.055 10.763 1.00 86.56 242 LYS A O 1
ATOM 1834 N N . LEU A 1 243 ? -7.415 -12.569 8.744 1.00 87.38 243 LEU A N 1
ATOM 1835 C CA . LEU A 1 243 ? -8.315 -13.409 7.957 1.00 87.38 243 LEU A CA 1
ATOM 1836 C C . LEU A 1 243 ? -7.779 -14.838 7.831 1.00 87.38 243 LEU A C 1
ATOM 1838 O O . LEU A 1 243 ? -6.593 -15.104 8.039 1.00 87.38 243 LEU A O 1
ATOM 1842 N N . SER A 1 244 ? -8.664 -15.765 7.467 1.00 89.56 244 SER A N 1
ATOM 1843 C CA . SER A 1 244 ? -8.275 -17.127 7.107 1.00 89.56 244 SER A CA 1
ATOM 1844 C C . SER A 1 244 ? -7.337 -17.125 5.901 1.00 89.56 244 SER A C 1
ATOM 1846 O O . SER A 1 244 ? -7.570 -16.399 4.932 1.00 89.56 244 SER A O 1
ATOM 1848 N N . ASP A 1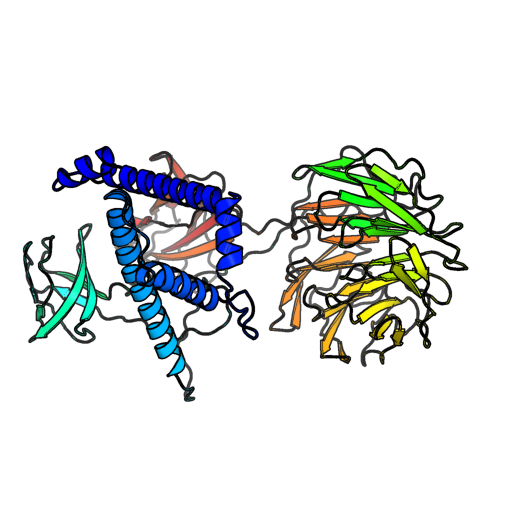 245 ? -6.316 -17.978 5.943 1.00 92.62 245 ASP A N 1
ATOM 1849 C CA . ASP A 1 245 ? -5.385 -18.132 4.829 1.00 92.62 245 ASP A CA 1
ATOM 1850 C C . ASP A 1 245 ? -6.124 -18.668 3.576 1.00 92.62 245 ASP A C 1
ATOM 1852 O O . ASP A 1 245 ? -7.082 -19.441 3.709 1.00 92.62 245 ASP A O 1
ATOM 1856 N N . PRO A 1 246 ? -5.706 -18.289 2.352 1.00 93.94 246 PRO A N 1
ATOM 1857 C CA . PRO A 1 246 ? -6.252 -18.858 1.121 1.00 93.94 246 PRO A CA 1
ATOM 1858 C C . PRO A 1 246 ? -6.151 -20.389 1.105 1.00 93.94 246 PRO A C 1
ATOM 1860 O O . PRO A 1 246 ? -5.128 -20.954 1.488 1.00 93.94 246 PRO A O 1
ATOM 1863 N N . SER A 1 247 ? -7.176 -21.074 0.590 1.00 93.06 247 SER A N 1
ATOM 1864 C CA . SER A 1 247 ? -7.199 -22.547 0.526 1.00 93.06 247 SER A CA 1
ATOM 1865 C C . SER A 1 247 ? -6.065 -23.139 -0.320 1.00 93.06 247 SER A C 1
ATOM 1867 O O . SER A 1 247 ? -5.614 -24.255 -0.068 1.00 93.06 247 SER A O 1
ATOM 1869 N N . SER A 1 248 ? -5.580 -22.386 -1.310 1.00 95.81 248 SER A N 1
ATOM 1870 C CA . SER A 1 248 ? -4.348 -22.679 -2.035 1.00 95.81 248 SER A CA 1
ATOM 1871 C C . SER A 1 248 ? -3.301 -21.639 -1.666 1.00 95.81 248 SER A C 1
ATOM 1873 O O . SER A 1 248 ? -3.458 -20.469 -1.997 1.00 95.81 248 SER A O 1
ATOM 1875 N N . LEU A 1 249 ? -2.242 -22.065 -0.981 1.00 96.06 249 LEU A N 1
ATOM 1876 C CA . LEU A 1 249 ? -1.181 -21.172 -0.529 1.00 96.06 249 LEU A CA 1
ATOM 1877 C C . LEU A 1 249 ? -0.268 -20.717 -1.687 1.00 96.06 249 LEU A C 1
ATOM 1879 O O . LEU A 1 249 ? -0.193 -21.374 -2.739 1.00 96.06 249 LEU A O 1
ATOM 1883 N N . PRO A 1 250 ? 0.477 -19.610 -1.500 1.00 94.75 250 PRO A N 1
ATOM 1884 C CA . PRO A 1 250 ? 1.546 -19.224 -2.405 1.00 94.75 250 PRO A CA 1
ATOM 1885 C C . PRO A 1 250 ? 2.629 -20.306 -2.525 1.00 94.75 250 PRO A C 1
ATOM 1887 O O . PRO A 1 250 ? 2.741 -21.175 -1.660 1.00 94.75 250 PRO A O 1
ATOM 1890 N N . PRO A 1 251 ? 3.476 -20.244 -3.567 1.00 87.19 251 PRO A N 1
ATOM 1891 C CA . PRO A 1 251 ? 4.401 -21.329 -3.902 1.00 87.19 251 PRO A CA 1
ATOM 1892 C C . PRO A 1 251 ? 5.542 -21.575 -2.903 1.00 87.19 251 PRO A C 1
ATOM 1894 O O . PRO A 1 251 ? 6.294 -22.529 -3.076 1.00 87.19 251 PRO A O 1
ATOM 1897 N N . GLY A 1 252 ? 5.749 -20.687 -1.928 1.00 93.56 252 GLY A N 1
ATOM 1898 C CA . GLY A 1 252 ? 6.893 -20.700 -1.017 1.00 93.56 252 GLY A CA 1
ATOM 1899 C C . GLY A 1 252 ? 7.242 -19.288 -0.556 1.00 93.56 252 GLY A C 1
ATOM 1900 O O . GLY A 1 252 ? 6.380 -18.414 -0.564 1.00 93.56 252 GLY A O 1
ATOM 1901 N N . THR A 1 253 ? 8.513 -19.044 -0.213 1.00 95.00 253 THR A N 1
ATOM 1902 C CA . THR A 1 253 ? 9.011 -17.725 0.223 1.00 95.00 253 THR A CA 1
ATOM 1903 C C . THR A 1 253 ? 8.554 -16.607 -0.706 1.00 95.00 253 THR A C 1
ATOM 1905 O O . THR A 1 253 ? 9.016 -16.526 -1.849 1.00 95.00 253 THR A O 1
ATOM 1908 N N . CYS A 1 254 ? 7.656 -15.762 -0.204 1.00 96.19 254 CYS A N 1
ATOM 1909 C CA . CYS A 1 254 ? 7.076 -14.657 -0.952 1.00 96.19 254 CYS A CA 1
ATOM 1910 C C . CYS A 1 254 ? 7.916 -13.393 -0.763 1.00 96.19 254 CYS A C 1
ATOM 1912 O O . CYS A 1 254 ? 8.342 -13.085 0.352 1.00 96.19 254 CYS A O 1
ATOM 1914 N N . ASN A 1 255 ? 8.163 -12.676 -1.858 1.00 94.94 255 ASN A N 1
ATOM 1915 C CA . ASN A 1 255 ? 9.032 -11.495 -1.884 1.00 94.94 255 ASN A CA 1
ATOM 1916 C C . ASN A 1 255 ? 8.269 -10.207 -2.201 1.00 94.94 255 ASN A C 1
ATOM 1918 O O . ASN A 1 255 ? 8.669 -9.148 -1.739 1.00 94.94 255 ASN A O 1
ATOM 1922 N N . GLY A 1 256 ? 7.166 -10.305 -2.945 1.00 95.12 256 GLY A N 1
ATOM 1923 C CA . GLY A 1 256 ? 6.384 -9.153 -3.376 1.00 95.12 256 GLY A CA 1
ATOM 1924 C C . GLY A 1 256 ? 4.902 -9.484 -3.479 1.00 95.12 256 GLY A C 1
ATOM 1925 O O . GLY A 1 256 ? 4.520 -10.636 -3.710 1.00 95.12 256 GLY A O 1
ATOM 1926 N N . VAL A 1 257 ? 4.079 -8.460 -3.293 1.00 96.81 257 VAL A N 1
ATOM 1927 C CA . VAL A 1 257 ? 2.621 -8.531 -3.360 1.00 96.81 257 VAL A CA 1
ATOM 1928 C C . VAL A 1 257 ? 2.078 -7.228 -3.933 1.00 96.81 257 VAL A C 1
ATOM 1930 O O . VAL A 1 257 ? 2.577 -6.157 -3.600 1.00 96.81 257 VAL A O 1
ATOM 1933 N N . ALA A 1 258 ? 1.051 -7.319 -4.773 1.00 96.31 258 ALA A N 1
ATOM 1934 C CA . ALA A 1 258 ? 0.338 -6.161 -5.297 1.00 96.31 258 ALA A CA 1
ATOM 1935 C C . ALA A 1 258 ? -1.152 -6.461 -5.456 1.00 96.31 258 ALA A C 1
ATOM 1937 O O . ALA A 1 258 ? -1.538 -7.587 -5.775 1.00 96.31 258 ALA A O 1
ATOM 1938 N N . PHE A 1 259 ? -1.975 -5.434 -5.272 1.00 95.38 259 PHE A N 1
ATOM 1939 C CA . PHE A 1 259 ? -3.395 -5.459 -5.606 1.00 95.38 259 PHE A CA 1
ATOM 1940 C C . PHE A 1 259 ? -3.633 -4.774 -6.951 1.00 95.38 259 PHE A C 1
ATOM 1942 O O . PHE A 1 259 ? -2.940 -3.811 -7.284 1.00 95.38 259 PHE A O 1
ATOM 1949 N N . SER A 1 260 ? -4.624 -5.246 -7.706 1.00 94.62 260 SER A N 1
ATOM 1950 C CA . SER A 1 260 ? -5.154 -4.490 -8.839 1.00 94.62 260 SER A CA 1
ATOM 1951 C C . SER A 1 260 ? -5.828 -3.206 -8.349 1.00 94.62 260 SER A C 1
ATOM 1953 O O . SER A 1 260 ? -6.303 -3.131 -7.212 1.00 94.62 260 SER A O 1
ATOM 1955 N N . ALA A 1 261 ? -5.869 -2.184 -9.207 1.00 88.69 261 ALA A N 1
ATOM 1956 C CA . ALA A 1 261 ? -6.372 -0.858 -8.848 1.00 88.69 261 ALA A CA 1
ATOM 1957 C C . ALA A 1 261 ? -7.845 -0.847 -8.409 1.00 88.69 261 ALA A C 1
ATOM 1959 O O . ALA A 1 261 ? -8.243 0.077 -7.714 1.00 88.69 261 ALA A O 1
ATOM 1960 N N . ASP A 1 262 ? -8.625 -1.861 -8.786 1.00 87.31 262 ASP A N 1
ATOM 1961 C CA . ASP A 1 262 ? -10.024 -2.095 -8.402 1.00 87.31 262 ASP A CA 1
ATOM 1962 C C . ASP A 1 262 ? -10.184 -3.062 -7.206 1.00 87.31 262 ASP A C 1
ATOM 1964 O O . ASP A 1 262 ? -11.296 -3.325 -6.748 1.00 87.31 262 ASP A O 1
ATOM 1968 N N . GLY A 1 263 ? -9.083 -3.627 -6.698 1.00 89.56 263 GLY A N 1
ATOM 1969 C CA . GLY A 1 263 ? -9.084 -4.598 -5.604 1.00 89.56 263 GLY A CA 1
ATOM 1970 C C . GLY A 1 263 ? -9.628 -5.980 -5.954 1.00 89.56 263 GLY A C 1
ATOM 1971 O O . GLY A 1 263 ? -9.850 -6.785 -5.042 1.00 89.56 263 GLY A O 1
ATOM 1972 N N . THR A 1 264 ? -9.870 -6.261 -7.235 1.00 93.12 264 THR A N 1
ATOM 1973 C CA . THR A 1 264 ? -10.389 -7.551 -7.701 1.00 93.12 264 THR A CA 1
ATOM 1974 C C . THR A 1 264 ? -9.336 -8.650 -7.599 1.00 93.12 264 THR A C 1
ATOM 1976 O O . THR A 1 264 ? -9.668 -9.783 -7.247 1.00 93.12 264 THR A O 1
ATOM 1979 N N . TYR A 1 265 ? -8.066 -8.331 -7.853 1.00 96.19 265 TYR A N 1
ATOM 1980 C CA . TYR A 1 265 ? -6.973 -9.296 -7.867 1.00 96.19 265 TYR A CA 1
ATOM 1981 C C . TYR A 1 265 ? -5.874 -8.939 -6.872 1.00 96.19 265 TYR A C 1
ATOM 1983 O O . TYR A 1 265 ? -5.546 -7.774 -6.656 1.00 96.19 265 TYR A O 1
ATOM 1991 N N . MET A 1 266 ? -5.261 -9.974 -6.308 1.00 96.44 266 MET A N 1
ATOM 1992 C CA . MET A 1 266 ? -4.021 -9.896 -5.547 1.00 96.44 266 MET A CA 1
ATOM 1993 C C . MET A 1 266 ? -2.999 -10.821 -6.206 1.00 96.44 266 MET A C 1
ATOM 1995 O O . MET A 1 266 ? -3.230 -12.023 -6.324 1.00 96.44 266 MET A O 1
ATOM 1999 N N . ALA A 1 267 ? -1.864 -10.275 -6.626 1.00 97.75 267 ALA A N 1
ATOM 2000 C CA . ALA A 1 267 ? -0.755 -11.038 -7.180 1.00 97.75 267 ALA A CA 1
ATOM 2001 C C . ALA A 1 267 ? 0.367 -11.149 -6.147 1.00 97.75 267 ALA A C 1
ATOM 2003 O O . ALA A 1 267 ? 0.723 -10.167 -5.498 1.00 97.75 267 ALA A O 1
ATOM 2004 N N . ILE A 1 268 ? 0.928 -12.348 -6.003 1.00 97.62 268 ILE A N 1
ATOM 2005 C CA . ILE A 1 268 ? 2.029 -12.654 -5.089 1.00 97.62 268 ILE A CA 1
ATOM 2006 C C . ILE A 1 268 ? 3.141 -13.333 -5.873 1.00 97.62 268 ILE A C 1
ATOM 2008 O O . ILE A 1 268 ? 2.893 -14.271 -6.634 1.00 97.62 268 ILE A O 1
ATOM 2012 N N . VAL A 1 269 ? 4.374 -12.890 -5.644 1.00 97.25 269 VAL A N 1
ATOM 2013 C CA . VAL A 1 269 ? 5.568 -13.465 -6.263 1.00 97.25 269 VAL A CA 1
ATOM 2014 C C . VAL A 1 269 ? 6.505 -14.105 -5.248 1.00 97.25 269 VAL A C 1
ATOM 2016 O O . VAL A 1 269 ? 6.636 -13.638 -4.114 1.00 97.25 269 VAL A O 1
ATOM 2019 N N . SER A 1 270 ? 7.176 -15.178 -5.664 1.00 95.94 270 SER A N 1
ATOM 2020 C CA . SER A 1 270 ? 8.000 -16.022 -4.799 1.00 95.94 270 SER A CA 1
ATOM 2021 C C . SER A 1 270 ? 9.335 -16.427 -5.420 1.00 95.94 270 SER A C 1
ATOM 2023 O O . SER A 1 270 ? 9.515 -16.470 -6.638 1.00 95.94 270 SER A O 1
ATOM 2025 N N . SER A 1 271 ? 10.268 -16.838 -4.555 1.00 94.06 271 SER A N 1
ATOM 2026 C CA . SER A 1 271 ? 11.534 -17.470 -4.965 1.00 94.06 271 SER A CA 1
ATOM 2027 C C . SER A 1 271 ? 11.369 -18.925 -5.423 1.00 94.06 271 SER A C 1
ATOM 2029 O O . SER A 1 271 ? 12.303 -19.507 -5.969 1.00 94.06 271 SER A O 1
ATOM 2031 N N . THR A 1 272 ? 10.199 -19.526 -5.186 1.00 94.12 272 THR A N 1
ATOM 2032 C CA . THR A 1 272 ? 9.905 -20.942 -5.474 1.00 94.12 272 THR A CA 1
ATOM 2033 C C . THR A 1 272 ? 8.934 -21.061 -6.641 1.00 94.12 272 THR A C 1
ATOM 2035 O O . THR A 1 272 ? 7.984 -20.280 -6.715 1.00 94.12 272 THR A O 1
ATOM 2038 N N . ALA A 1 273 ? 9.163 -22.025 -7.538 1.00 92.94 273 ALA A N 1
ATOM 2039 C CA . ALA A 1 273 ? 8.287 -22.292 -8.675 1.00 92.94 273 ALA A CA 1
ATOM 2040 C C . ALA A 1 273 ? 6.854 -22.637 -8.202 1.00 92.94 273 ALA A C 1
ATOM 2042 O O . ALA A 1 273 ? 6.709 -23.358 -7.217 1.00 92.94 273 ALA A O 1
ATOM 2043 N N . PRO A 1 274 ? 5.795 -22.158 -8.884 1.00 94.62 274 PRO A N 1
ATOM 2044 C CA . PRO A 1 274 ? 5.831 -21.503 -10.193 1.00 94.62 274 PRO A CA 1
ATOM 2045 C C . PRO A 1 274 ? 6.052 -19.975 -10.149 1.00 94.62 274 PRO A C 1
ATOM 2047 O O . PRO A 1 274 ? 5.783 -19.297 -11.132 1.00 94.62 274 PRO A O 1
ATOM 2050 N N . TYR A 1 275 ? 6.574 -19.428 -9.045 1.00 95.75 275 TYR A N 1
ATOM 2051 C CA . TYR A 1 275 ? 7.058 -18.044 -8.875 1.00 95.75 275 TYR A CA 1
ATOM 2052 C C . TYR A 1 275 ? 6.008 -16.930 -8.849 1.00 95.75 275 TYR A C 1
ATOM 2054 O O . TYR A 1 275 ? 6.283 -15.876 -8.283 1.00 95.75 275 TYR A O 1
ATOM 2062 N N . LEU A 1 276 ? 4.824 -17.150 -9.417 1.00 97.00 276 LEU A N 1
ATOM 2063 C CA . LEU A 1 276 ? 3.695 -16.223 -9.403 1.00 97.00 276 LEU A CA 1
ATOM 2064 C C . LEU A 1 276 ? 2.421 -16.977 -9.005 1.00 97.00 276 LEU A C 1
ATOM 2066 O O . LEU A 1 276 ? 2.148 -18.067 -9.508 1.00 97.00 276 LEU A O 1
ATOM 2070 N N . ALA A 1 277 ? 1.639 -16.383 -8.109 1.00 97.75 277 ALA A N 1
ATOM 2071 C CA . ALA A 1 277 ? 0.281 -16.796 -7.787 1.00 97.75 277 ALA A CA 1
ATOM 2072 C C . ALA A 1 277 ? -0.642 -15.578 -7.880 1.00 97.75 277 ALA A C 1
ATOM 2074 O O . ALA A 1 277 ? -0.338 -14.527 -7.319 1.00 97.75 277 ALA A O 1
ATOM 2075 N N . ILE A 1 278 ? -1.765 -15.730 -8.579 1.00 98.25 278 ILE A N 1
ATOM 2076 C CA . ILE A 1 278 ? -2.779 -14.684 -8.733 1.00 98.25 278 ILE A CA 1
ATOM 2077 C C . ILE A 1 278 ? -4.041 -15.160 -8.028 1.00 98.25 278 ILE A C 1
ATOM 2079 O O . ILE A 1 278 ? -4.482 -16.290 -8.231 1.00 98.25 278 ILE A O 1
ATOM 2083 N N . TYR A 1 279 ? -4.604 -14.307 -7.186 1.00 97.50 279 TYR A N 1
ATOM 2084 C CA . TYR A 1 279 ? -5.825 -14.563 -6.441 1.00 97.50 279 TYR A CA 1
ATOM 2085 C C . TYR A 1 279 ? -6.900 -13.589 -6.887 1.00 97.50 279 TYR A C 1
ATOM 2087 O O . TYR A 1 279 ? -6.641 -12.392 -6.976 1.00 97.50 279 TYR A O 1
ATOM 2095 N N . LYS A 1 280 ? -8.112 -14.090 -7.101 1.00 96.69 280 LYS A N 1
ATOM 2096 C CA . LYS A 1 280 ? -9.317 -13.280 -7.245 1.00 96.69 280 LYS A CA 1
ATOM 2097 C C . LYS A 1 280 ? -9.983 -13.121 -5.887 1.00 96.69 280 LYS A C 1
ATOM 2099 O O . LYS A 1 280 ? -10.173 -14.099 -5.159 1.00 96.69 280 LYS A O 1
ATOM 2104 N N . ARG A 1 281 ? -10.329 -11.890 -5.538 1.00 92.88 281 ARG A N 1
ATOM 2105 C CA . ARG A 1 281 ? -11.034 -11.564 -4.303 1.00 92.88 281 ARG A CA 1
ATOM 2106 C C . ARG A 1 281 ? -12.525 -11.858 -4.455 1.00 92.88 281 ARG A C 1
ATOM 2108 O O . ARG A 1 281 ? -13.146 -11.472 -5.441 1.00 92.88 281 ARG A O 1
ATOM 2115 N N . SER A 1 282 ? -13.105 -12.504 -3.450 1.00 88.88 282 SER A N 1
ATOM 2116 C CA . SER A 1 282 ? -14.545 -12.733 -3.319 1.00 88.88 282 SER A CA 1
ATOM 2117 C C . SER A 1 282 ? -14.950 -12.493 -1.864 1.00 88.88 282 SER A C 1
ATOM 2119 O O . SER A 1 282 ? -14.723 -13.339 -0.995 1.00 88.88 282 SER A O 1
ATOM 2121 N N . GLY A 1 283 ? -15.494 -11.308 -1.573 1.00 85.75 283 GLY A N 1
ATOM 2122 C CA . GLY A 1 283 ? -15.698 -10.849 -0.195 1.00 85.75 283 GLY A CA 1
ATOM 2123 C C . GLY A 1 283 ? -14.368 -10.756 0.564 1.00 85.75 283 GLY A C 1
ATOM 2124 O O . GLY A 1 283 ? -13.421 -10.142 0.073 1.00 85.75 283 GLY A O 1
ATOM 2125 N N . ASP A 1 284 ? -14.292 -11.403 1.728 1.00 87.38 284 ASP A N 1
ATOM 2126 C CA . ASP A 1 284 ? -13.072 -11.516 2.546 1.00 87.38 284 ASP A CA 1
ATOM 2127 C C . ASP A 1 284 ? -12.227 -12.761 2.207 1.00 87.38 284 ASP A C 1
ATOM 2129 O O . ASP A 1 284 ? -11.313 -13.122 2.946 1.00 87.38 284 ASP A O 1
ATOM 2133 N N . THR A 1 285 ? -12.520 -13.440 1.093 1.00 89.38 285 THR A N 1
ATOM 2134 C CA . THR A 1 285 ? -11.778 -14.628 0.645 1.00 89.38 285 THR A CA 1
ATOM 2135 C C . THR A 1 285 ? -10.963 -14.346 -0.613 1.00 89.38 285 THR A C 1
ATOM 2137 O O . THR A 1 285 ? -11.345 -13.531 -1.455 1.00 89.38 285 THR A O 1
ATOM 2140 N N . PHE A 1 286 ? -9.835 -15.046 -0.751 1.00 93.75 286 PHE A N 1
ATOM 2141 C CA . PHE A 1 286 ? -8.922 -14.941 -1.888 1.00 93.75 286 PHE A CA 1
ATOM 2142 C C . PHE A 1 286 ? -8.777 -16.309 -2.550 1.00 93.75 286 PHE A C 1
ATOM 2144 O O . PHE A 1 286 ? -8.208 -17.237 -1.975 1.00 93.75 286 PHE A O 1
ATOM 2151 N N . ILE A 1 287 ? -9.313 -16.437 -3.761 1.00 96.12 287 ILE A N 1
ATOM 2152 C CA . ILE A 1 287 ? -9.370 -17.691 -4.513 1.00 96.12 287 ILE A CA 1
ATOM 2153 C C . ILE A 1 287 ? -8.254 -17.676 -5.550 1.00 96.12 287 ILE A C 1
ATOM 2155 O O . ILE A 1 287 ? -8.215 -16.795 -6.406 1.00 96.12 287 ILE A O 1
ATOM 2159 N N . LYS A 1 288 ? -7.335 -18.642 -5.481 1.00 97.38 288 LYS A N 1
ATOM 2160 C CA . LYS A 1 288 ? -6.233 -18.743 -6.443 1.00 97.38 288 LYS A CA 1
ATOM 2161 C C . LYS A 1 288 ? -6.772 -19.076 -7.837 1.00 97.38 288 LYS A C 1
ATOM 2163 O O . LYS A 1 288 ? -7.498 -20.056 -7.995 1.00 97.38 288 LYS A O 1
ATOM 2168 N N . LEU A 1 289 ? -6.392 -18.278 -8.828 1.00 97.75 289 LEU A N 1
ATOM 2169 C CA . LEU A 1 289 ? -6.677 -18.517 -10.239 1.00 97.75 289 LEU A CA 1
ATOM 2170 C C . LEU A 1 289 ? -5.724 -19.564 -10.829 1.00 97.75 289 LEU A C 1
ATOM 2172 O O . LEU A 1 289 ? -4.670 -19.875 -10.265 1.00 97.75 289 LEU A O 1
ATOM 2176 N N . SER A 1 290 ? -6.089 -20.090 -11.997 1.00 95.75 290 SER A N 1
ATOM 2177 C CA . SER A 1 290 ? -5.185 -20.902 -12.810 1.00 95.75 290 SER A CA 1
ATOM 2178 C C . SER A 1 290 ? -3.917 -20.119 -13.154 1.00 95.75 290 SER A C 1
ATOM 2180 O O . SER A 1 290 ? -3.953 -18.914 -13.399 1.00 95.75 290 SER A O 1
ATOM 2182 N N . ASN A 1 291 ? -2.782 -20.816 -13.189 1.00 95.44 291 ASN A N 1
ATOM 2183 C CA . ASN A 1 291 ? -1.518 -20.211 -13.592 1.00 95.44 291 ASN A CA 1
ATOM 2184 C C . ASN A 1 291 ? -1.600 -19.705 -15.047 1.00 95.44 291 ASN A C 1
ATOM 2186 O O . ASN A 1 291 ? -2.131 -20.427 -15.897 1.00 95.44 291 ASN A O 1
ATOM 2190 N N . PRO A 1 292 ? -1.014 -18.533 -15.360 1.00 95.44 292 PRO A N 1
ATOM 2191 C CA . PRO A 1 292 ? -0.751 -18.135 -16.737 1.00 95.44 292 PRO A CA 1
ATOM 2192 C C . PRO A 1 292 ? -0.053 -19.238 -17.543 1.00 95.44 292 PRO A C 1
ATOM 2194 O O . PRO A 1 292 ? 0.783 -19.976 -17.020 1.00 95.44 292 PRO A O 1
ATOM 2197 N N . THR A 1 293 ? -0.346 -19.317 -18.845 1.00 94.31 293 THR A N 1
ATOM 2198 C CA . THR A 1 293 ? 0.261 -20.333 -19.733 1.00 94.31 293 THR A CA 1
ATOM 2199 C C . THR A 1 293 ? 1.788 -20.211 -19.780 1.00 94.31 293 THR A C 1
ATOM 2201 O O . THR A 1 293 ? 2.499 -21.213 -19.834 1.00 94.31 293 THR A O 1
ATOM 2204 N N . ILE A 1 294 ? 2.298 -18.978 -19.738 1.00 92.56 294 ILE A N 1
ATOM 2205 C CA . ILE A 1 294 ? 3.728 -18.677 -19.665 1.00 92.56 294 ILE A CA 1
ATOM 2206 C C . ILE A 1 294 ? 4.001 -18.118 -18.273 1.00 92.56 294 ILE A C 1
ATOM 2208 O O . ILE A 1 294 ? 3.591 -17.003 -17.972 1.00 92.56 294 ILE A O 1
ATOM 2212 N N . MET A 1 295 ? 4.691 -18.889 -17.436 1.00 92.94 295 MET A N 1
ATOM 2213 C CA . MET A 1 295 ? 5.102 -18.451 -16.101 1.00 92.94 295 MET A CA 1
ATOM 2214 C C . MET A 1 295 ? 6.418 -17.665 -16.146 1.00 92.94 295 MET A C 1
ATOM 2216 O O . MET A 1 295 ? 7.202 -17.829 -17.089 1.00 92.94 295 MET A O 1
ATOM 2220 N N . PRO A 1 296 ? 6.725 -16.861 -15.109 1.00 91.62 296 PRO A N 1
ATOM 2221 C CA . PRO A 1 296 ? 8.061 -16.305 -14.955 1.00 91.62 296 PRO A CA 1
ATOM 2222 C C . PRO A 1 296 ? 9.093 -17.436 -14.897 1.00 91.62 296 PRO A C 1
ATOM 2224 O O . PRO A 1 296 ? 8.860 -18.477 -14.287 1.00 91.62 296 PRO A O 1
ATOM 2227 N N . GLY A 1 297 ? 10.248 -17.248 -15.532 1.00 87.62 297 GLY A N 1
ATOM 2228 C CA . GLY A 1 297 ? 11.227 -18.331 -15.675 1.00 87.62 297 GLY A CA 1
ATOM 2229 C C . GLY A 1 297 ? 12.240 -18.459 -14.529 1.00 87.62 297 GLY A C 1
ATOM 2230 O O . GLY A 1 297 ? 13.234 -19.157 -14.712 1.00 87.62 297 GLY A O 1
ATOM 2231 N N . ALA A 1 298 ? 12.084 -17.729 -13.418 1.00 92.44 298 ALA A N 1
ATOM 2232 C CA . ALA A 1 298 ? 12.966 -17.783 -12.245 1.00 92.44 298 ALA A CA 1
ATOM 2233 C C . ALA A 1 298 ? 12.338 -17.111 -11.014 1.00 92.44 298 ALA A C 1
ATOM 2235 O O . ALA A 1 298 ? 11.242 -16.556 -11.085 1.00 92.44 298 ALA A O 1
ATOM 2236 N N . ALA A 1 299 ? 13.080 -17.127 -9.899 1.00 93.69 299 ALA A N 1
ATOM 2237 C CA . ALA A 1 299 ? 12.741 -16.421 -8.668 1.00 93.69 299 ALA A CA 1
ATOM 2238 C C . ALA A 1 299 ? 12.344 -14.963 -8.944 1.00 93.69 299 ALA A C 1
ATOM 2240 O O . ALA A 1 299 ? 13.103 -14.200 -9.552 1.00 93.69 299 ALA A O 1
ATOM 2241 N N . CYS A 1 300 ? 11.145 -14.613 -8.487 1.00 95.50 300 CYS A N 1
ATOM 2242 C CA . CYS A 1 300 ? 10.542 -13.301 -8.655 1.00 95.50 300 CYS A CA 1
ATOM 2243 C C . CYS A 1 300 ? 10.636 -12.510 -7.347 1.00 95.50 300 CYS A C 1
ATOM 2245 O O . CYS A 1 300 ? 10.469 -13.074 -6.262 1.00 95.50 300 CYS A O 1
ATOM 2247 N N . TYR A 1 301 ? 10.898 -11.209 -7.452 1.00 95.44 301 TYR A N 1
ATOM 2248 C CA . TYR A 1 301 ? 11.138 -10.339 -6.294 1.00 95.44 301 TYR A CA 1
ATOM 2249 C C . TYR A 1 301 ? 10.080 -9.250 -6.141 1.00 95.44 301 TYR A C 1
ATOM 2251 O O . TYR A 1 301 ? 9.792 -8.856 -5.019 1.00 95.44 301 TYR A O 1
ATOM 2259 N N . CYS A 1 302 ? 9.457 -8.823 -7.240 1.00 96.25 302 CYS A N 1
ATOM 2260 C CA . CYS A 1 302 ? 8.433 -7.786 -7.229 1.00 96.25 302 CYS A CA 1
ATOM 2261 C C . CYS A 1 302 ? 7.349 -8.030 -8.273 1.00 96.25 302 CYS A C 1
ATOM 2263 O O . CYS A 1 302 ? 7.526 -8.792 -9.230 1.00 96.25 302 CYS A O 1
ATOM 2265 N N . VAL A 1 303 ? 6.214 -7.379 -8.051 1.00 97.56 303 VAL A N 1
ATOM 2266 C CA . VAL A 1 303 ? 5.031 -7.442 -8.898 1.00 97.56 303 VAL A CA 1
ATOM 2267 C C . VAL A 1 303 ? 4.277 -6.123 -8.795 1.00 97.56 303 VAL A C 1
ATOM 2269 O O . VAL A 1 303 ? 4.190 -5.568 -7.705 1.00 97.56 303 VAL A O 1
ATOM 2272 N N . ALA A 1 304 ? 3.732 -5.631 -9.905 1.00 97.56 304 ALA A N 1
ATOM 2273 C CA . ALA A 1 304 ? 2.948 -4.401 -9.934 1.00 97.56 304 ALA A CA 1
ATOM 2274 C C . ALA A 1 304 ? 1.830 -4.477 -10.974 1.00 97.56 304 ALA A C 1
ATOM 2276 O O . ALA A 1 304 ? 2.059 -4.886 -12.114 1.00 97.56 304 ALA A O 1
ATOM 2277 N N . PHE A 1 305 ? 0.632 -4.041 -10.592 1.00 97.25 305 PHE A N 1
ATOM 2278 C CA . PHE A 1 305 ? -0.451 -3.777 -11.535 1.00 97.25 305 PHE A CA 1
ATOM 2279 C C . PHE A 1 305 ? -0.320 -2.363 -12.103 1.00 97.25 305 PHE A C 1
ATOM 2281 O O . PHE A 1 305 ? 0.079 -1.443 -11.386 1.00 97.25 305 PHE A O 1
ATOM 2288 N N . SER A 1 306 ? -0.681 -2.176 -13.373 1.00 95.69 306 SER A N 1
ATOM 2289 C CA . SER A 1 306 ? -0.857 -0.833 -13.922 1.00 95.69 306 SER A CA 1
ATOM 2290 C C . SER A 1 306 ? -2.078 -0.146 -13.286 1.00 95.69 306 SER A C 1
ATOM 2292 O O . SER A 1 306 ? -3.044 -0.831 -12.932 1.00 95.69 306 SER A O 1
ATOM 2294 N N . PRO A 1 307 ? -2.085 1.196 -13.153 1.00 93.94 307 PRO A N 1
ATOM 2295 C CA . PRO A 1 307 ? -3.203 1.928 -12.550 1.00 93.94 307 PRO A CA 1
ATOM 2296 C C . PRO A 1 307 ? -4.527 1.742 -13.298 1.00 93.94 307 PRO A C 1
ATOM 2298 O O . PRO A 1 307 ? -5.590 1.776 -12.689 1.00 93.94 307 PRO A O 1
ATOM 2301 N N . ASP A 1 308 ? -4.463 1.505 -14.610 1.00 92.44 308 ASP A N 1
ATOM 2302 C CA . ASP A 1 308 ? -5.624 1.210 -15.454 1.00 92.44 308 ASP A CA 1
ATOM 2303 C C . ASP A 1 308 ? -6.048 -0.272 -15.429 1.00 92.44 308 ASP A C 1
ATOM 2305 O O . ASP A 1 308 ? -6.986 -0.656 -16.124 1.00 92.44 308 ASP A O 1
ATOM 2309 N N . GLY A 1 309 ? -5.345 -1.117 -14.665 1.00 92.94 309 GLY A N 1
ATOM 2310 C CA . GLY A 1 309 ? -5.617 -2.547 -14.516 1.00 92.94 309 GLY A CA 1
ATOM 2311 C C . GLY A 1 309 ? -5.278 -3.410 -15.735 1.00 92.94 309 GLY A C 1
ATOM 2312 O O . GLY A 1 309 ? -5.434 -4.628 -15.661 1.00 92.94 309 GLY A O 1
ATOM 2313 N N . LYS A 1 310 ? -4.797 -2.828 -16.842 1.00 93.69 310 LYS A N 1
ATOM 2314 C CA . LYS A 1 310 ? -4.545 -3.561 -18.096 1.00 93.69 310 LYS A CA 1
ATOM 2315 C C . LYS A 1 310 ? -3.325 -4.471 -18.052 1.00 93.69 310 LYS A C 1
ATOM 2317 O O . LYS A 1 310 ? -3.270 -5.429 -18.819 1.00 93.69 310 LYS A O 1
ATOM 2322 N N . TYR A 1 311 ? -2.351 -4.178 -17.194 1.00 95.44 311 TYR A N 1
ATOM 2323 C CA . TYR A 1 311 ? -1.098 -4.917 -17.129 1.00 95.44 311 TYR A CA 1
ATOM 2324 C C . TYR A 1 311 ? -0.770 -5.383 -15.715 1.00 95.44 311 TYR A C 1
ATOM 2326 O O . TYR A 1 311 ? -0.986 -4.672 -14.736 1.00 95.44 311 TYR A O 1
ATOM 2334 N N . LEU A 1 312 ? -0.153 -6.559 -15.636 1.00 97.38 312 LEU A N 1
ATOM 2335 C CA . LEU A 1 312 ? 0.554 -7.062 -14.464 1.00 97.38 312 LEU A CA 1
ATOM 2336 C C . LEU A 1 312 ? 2.020 -7.271 -14.843 1.00 97.38 312 LEU A C 1
ATOM 2338 O O . LEU A 1 312 ? 2.327 -8.084 -15.711 1.00 97.38 312 LEU A O 1
ATOM 2342 N N . SER A 1 313 ? 2.929 -6.557 -14.193 1.00 95.94 313 SER A N 1
ATOM 2343 C CA . SER A 1 313 ? 4.374 -6.679 -14.396 1.00 95.94 313 SER A CA 1
ATOM 2344 C C . SER A 1 313 ? 5.009 -7.452 -13.251 1.00 95.94 313 SER A C 1
ATOM 2346 O O . SER A 1 313 ? 4.636 -7.267 -12.097 1.00 95.94 313 SER A O 1
ATOM 2348 N N . VAL A 1 314 ? 5.971 -8.316 -13.563 1.00 95.81 314 VAL A N 1
ATOM 2349 C CA . VAL A 1 314 ? 6.686 -9.165 -12.604 1.00 95.81 314 VAL A CA 1
ATOM 2350 C C . VAL A 1 314 ? 8.181 -9.052 -12.848 1.00 95.81 314 VAL A C 1
ATOM 2352 O O . VAL A 1 314 ? 8.625 -9.292 -13.967 1.00 95.81 314 VAL A O 1
ATOM 2355 N N . GLY A 1 315 ? 8.958 -8.736 -11.812 1.00 94.06 315 GLY A N 1
ATOM 2356 C CA . GLY A 1 315 ? 10.419 -8.639 -11.871 1.00 94.06 315 GLY A CA 1
ATOM 2357 C C . GLY A 1 315 ? 11.105 -9.875 -11.300 1.00 94.06 315 GLY A C 1
ATOM 2358 O O . GLY A 1 315 ? 10.726 -10.384 -10.241 1.00 94.06 315 GLY A O 1
ATOM 2359 N N . HIS A 1 316 ? 12.131 -10.368 -11.992 1.00 91.38 316 HIS A N 1
ATOM 2360 C CA . HIS A 1 316 ? 12.830 -11.610 -11.654 1.00 91.38 316 HIS A CA 1
ATOM 2361 C C . HIS A 1 316 ? 14.306 -11.602 -12.083 1.00 91.38 316 HIS A C 1
ATOM 2363 O O . HIS A 1 316 ? 14.820 -10.624 -12.623 1.00 91.38 316 HIS A O 1
ATOM 2369 N N . GLY A 1 317 ? 15.033 -12.671 -11.744 1.00 85.56 317 GLY A N 1
ATOM 2370 C CA . GLY A 1 317 ? 16.496 -12.747 -11.884 1.00 85.56 317 GLY A CA 1
ATOM 2371 C C . GLY A 1 317 ? 17.053 -13.383 -13.167 1.00 85.56 317 GLY A C 1
ATOM 2372 O O . GLY A 1 317 ? 18.268 -13.566 -13.242 1.00 85.56 317 GLY A O 1
ATOM 2373 N N . ASN A 1 318 ? 16.230 -13.781 -14.147 1.00 77.44 318 ASN A N 1
ATOM 2374 C CA . ASN A 1 318 ? 16.704 -14.540 -15.321 1.00 77.44 318 ASN A CA 1
ATOM 2375 C C . ASN A 1 318 ? 16.889 -13.686 -16.589 1.00 77.44 318 ASN A C 1
ATOM 2377 O O . ASN A 1 318 ? 16.930 -12.461 -16.546 1.00 77.44 318 ASN A O 1
ATOM 2381 N N . THR A 1 319 ? 17.034 -14.344 -17.740 1.00 65.38 319 THR A N 1
ATOM 2382 C CA . THR A 1 319 ? 17.031 -13.714 -19.064 1.00 65.38 319 THR A CA 1
ATOM 2383 C C . THR A 1 319 ? 15.749 -12.896 -19.258 1.00 65.38 319 THR A C 1
ATOM 2385 O O . THR A 1 319 ? 14.660 -13.411 -19.053 1.00 65.38 319 THR A O 1
ATOM 2388 N N . TYR A 1 320 ? 15.878 -11.627 -19.654 1.00 72.12 320 TYR A N 1
ATOM 2389 C CA . TYR A 1 320 ? 14.812 -10.610 -19.748 1.00 72.12 320 TYR A CA 1
ATOM 2390 C C . TYR A 1 320 ? 14.398 -9.947 -18.426 1.00 72.12 320 TYR A C 1
ATOM 2392 O O . TYR A 1 320 ? 14.047 -8.772 -18.467 1.00 72.12 320 TYR A O 1
ATOM 2400 N N . ARG A 1 321 ? 14.537 -10.615 -17.267 1.00 85.88 321 ARG A N 1
ATOM 2401 C CA . ARG A 1 321 ? 14.397 -10.047 -15.896 1.00 85.88 321 ARG A CA 1
ATOM 2402 C C . ARG A 1 321 ? 13.032 -9.465 -15.529 1.00 85.88 321 ARG A C 1
ATOM 2404 O O . ARG A 1 321 ? 12.836 -8.993 -14.411 1.00 85.88 321 ARG A O 1
ATOM 2411 N N . GLN A 1 322 ? 12.101 -9.489 -16.467 1.00 89.31 322 GLN A N 1
ATOM 2412 C CA . GLN A 1 322 ? 10.735 -9.040 -16.301 1.00 89.31 322 GLN A CA 1
ATOM 2413 C C . GLN A 1 322 ? 9.806 -9.898 -17.160 1.00 89.31 322 GLN A C 1
ATOM 2415 O O . GLN A 1 322 ? 10.197 -10.398 -18.217 1.00 89.31 322 GLN A O 1
ATOM 2420 N N . THR A 1 323 ? 8.577 -10.078 -16.700 1.00 91.69 323 THR A N 1
ATOM 2421 C CA . THR A 1 323 ? 7.473 -10.663 -17.463 1.00 91.69 323 THR A CA 1
ATOM 2422 C C . THR A 1 323 ? 6.263 -9.765 -17.276 1.00 91.69 323 THR A C 1
ATOM 2424 O O . THR A 1 323 ? 5.967 -9.373 -16.151 1.00 91.69 323 THR A O 1
ATOM 2427 N N . HIS A 1 324 ? 5.566 -9.444 -18.361 1.00 93.12 324 HIS A N 1
ATOM 2428 C CA . HIS A 1 324 ? 4.366 -8.614 -18.324 1.00 93.12 324 HIS A CA 1
ATOM 2429 C C . HIS A 1 324 ? 3.201 -9.436 -18.840 1.00 93.12 324 HIS A C 1
ATOM 2431 O O . HIS A 1 324 ? 3.353 -10.181 -19.807 1.00 93.12 324 HIS A O 1
ATOM 2437 N N . TYR A 1 325 ? 2.051 -9.293 -18.206 1.00 95.44 325 TYR A N 1
ATOM 2438 C CA . TYR A 1 325 ? 0.811 -9.934 -18.601 1.00 95.44 325 TYR A CA 1
ATOM 2439 C C . TYR A 1 325 ? -0.189 -8.857 -18.982 1.00 95.44 325 TYR A C 1
ATOM 2441 O O . TYR A 1 325 ? -0.326 -7.873 -18.260 1.00 95.44 325 TYR A O 1
ATOM 2449 N N . MET A 1 326 ? -0.881 -9.054 -20.099 1.00 95.19 326 MET A N 1
ATOM 2450 C CA . MET A 1 326 ? -2.119 -8.349 -20.398 1.00 95.19 326 MET A CA 1
ATOM 2451 C C . MET A 1 326 ? -3.230 -8.994 -19.572 1.00 95.19 326 MET A C 1
ATOM 2453 O O . MET A 1 326 ? -3.379 -10.221 -19.593 1.00 95.19 326 MET A O 1
ATOM 2457 N N . CYS A 1 327 ? -3.991 -8.171 -18.864 1.00 95.62 327 CYS A N 1
ATOM 2458 C CA . CYS A 1 327 ? -5.113 -8.586 -18.037 1.00 95.62 327 CYS A CA 1
ATOM 2459 C C . CYS A 1 327 ? -6.413 -8.461 -18.842 1.00 95.62 327 CYS A C 1
ATOM 2461 O O . CYS A 1 327 ? -6.728 -7.387 -19.357 1.00 95.62 327 CYS A O 1
ATOM 2463 N N . SER A 1 328 ? -7.188 -9.540 -18.935 1.00 94.31 328 SER A N 1
ATOM 2464 C CA . SER A 1 328 ? -8.528 -9.523 -19.526 1.00 94.31 328 SER A CA 1
ATOM 2465 C C . SER A 1 328 ? -9.456 -10.420 -18.714 1.00 94.31 328 SER A C 1
ATOM 2467 O O . SER A 1 328 ? -9.424 -11.641 -18.832 1.00 94.31 328 SER A O 1
ATOM 2469 N N . GLY A 1 329 ? -10.257 -9.821 -17.828 1.00 92.56 329 GLY A N 1
ATOM 2470 C CA . GLY A 1 329 ? -11.025 -10.597 -16.853 1.00 92.56 329 GLY A CA 1
ATOM 2471 C C . GLY A 1 329 ? -10.097 -11.431 -15.964 1.00 92.56 329 GLY A C 1
ATOM 2472 O O . GLY A 1 329 ? -9.154 -10.882 -15.397 1.00 92.56 329 GLY A O 1
ATOM 2473 N N . ASP A 1 330 ? -10.367 -12.735 -15.861 1.00 96.00 330 ASP A N 1
ATOM 2474 C CA . ASP A 1 330 ? -9.555 -13.692 -15.091 1.00 96.00 330 ASP A CA 1
ATOM 2475 C C . ASP A 1 330 ? -8.342 -14.229 -15.885 1.00 96.00 330 ASP A C 1
ATOM 2477 O O . ASP A 1 330 ? -7.553 -15.010 -15.347 1.00 96.00 330 ASP A O 1
ATOM 2481 N N . ASP A 1 331 ? -8.170 -13.807 -17.145 1.00 95.19 331 ASP A N 1
ATOM 2482 C CA . ASP A 1 331 ? -7.092 -14.261 -18.021 1.00 95.19 331 ASP A CA 1
ATOM 2483 C C . ASP A 1 331 ? -5.886 -13.310 -17.981 1.00 95.19 331 ASP A C 1
ATOM 2485 O O . ASP A 1 331 ? -5.981 -12.110 -18.256 1.00 95.19 331 ASP A O 1
ATOM 2489 N N . PHE A 1 332 ? -4.713 -13.880 -17.692 1.00 97.19 332 PHE A N 1
ATOM 2490 C CA . PHE A 1 332 ? -3.427 -13.182 -17.629 1.00 97.19 332 PHE A CA 1
ATOM 2491 C C . PHE A 1 332 ? -2.492 -13.734 -18.705 1.00 97.19 332 PHE A C 1
ATOM 2493 O O . PHE A 1 332 ? -1.866 -14.783 -18.537 1.00 97.19 332 PHE A O 1
ATOM 2500 N N . THR A 1 333 ? -2.396 -13.028 -19.832 1.00 95.12 333 THR A N 1
ATOM 2501 C CA . THR A 1 333 ? -1.649 -13.498 -21.010 1.00 95.12 333 THR A CA 1
ATOM 2502 C C . THR A 1 333 ? -0.310 -12.789 -21.114 1.00 95.12 333 THR A C 1
ATOM 2504 O O . THR A 1 333 ? -0.268 -11.566 -21.210 1.00 95.12 333 THR A O 1
ATOM 2507 N N . ALA A 1 334 ? 0.792 -13.543 -21.110 1.00 91.44 334 ALA A N 1
ATOM 2508 C CA . ALA A 1 334 ? 2.125 -12.958 -21.207 1.00 91.44 334 ALA A CA 1
ATOM 2509 C C . ALA A 1 334 ? 2.304 -12.198 -22.532 1.00 91.44 334 ALA A C 1
ATOM 2511 O O . ALA A 1 334 ? 2.021 -12.721 -23.610 1.00 91.44 334 ALA A O 1
ATOM 2512 N N . VAL A 1 335 ? 2.814 -10.973 -22.443 1.00 87.62 335 VAL A N 1
ATOM 2513 C CA . VAL A 1 335 ? 3.133 -10.108 -23.580 1.00 87.62 335 VAL A CA 1
ATOM 2514 C C . VAL A 1 335 ? 4.646 -10.037 -23.724 1.00 87.62 335 VAL A C 1
ATOM 2516 O O . VAL A 1 335 ? 5.387 -9.962 -22.742 1.00 87.62 335 VAL A O 1
ATOM 2519 N N . THR A 1 336 ? 5.123 -10.061 -24.966 1.00 75.31 336 THR A N 1
ATOM 2520 C CA . THR A 1 336 ? 6.553 -9.902 -25.241 1.00 75.31 336 THR A CA 1
ATOM 2521 C C . THR A 1 336 ? 6.930 -8.427 -25.136 1.00 75.31 336 THR A C 1
ATOM 2523 O O . THR A 1 336 ? 6.389 -7.596 -25.860 1.00 75.31 336 THR A O 1
ATOM 2526 N N . VAL A 1 337 ? 7.883 -8.103 -24.262 1.00 66.06 337 VAL A N 1
ATOM 2527 C CA . VAL A 1 337 ? 8.454 -6.751 -24.164 1.00 66.06 337 VAL A CA 1
ATOM 2528 C C . VAL A 1 337 ? 9.537 -6.583 -25.232 1.00 66.06 337 VAL A C 1
ATOM 2530 O O . VAL A 1 337 ? 10.433 -7.431 -25.301 1.00 66.06 337 VAL A O 1
ATOM 2533 N N . PRO A 1 338 ? 9.529 -5.522 -26.054 1.00 55.84 338 PRO A N 1
ATOM 2534 C CA . PRO A 1 338 ? 10.557 -5.355 -27.077 1.00 55.84 338 PRO A CA 1
ATOM 2535 C C . PRO A 1 338 ? 11.942 -5.010 -26.502 1.00 55.84 338 PRO A C 1
ATOM 2537 O O . PRO A 1 338 ? 12.100 -4.060 -25.742 1.00 55.84 338 PRO A O 1
ATOM 2540 N N . THR A 1 339 ? 12.940 -5.800 -26.922 1.00 58.56 339 THR A N 1
ATOM 2541 C CA . THR A 1 339 ? 14.381 -5.533 -27.185 1.00 58.56 339 THR A CA 1
ATOM 2542 C C . THR A 1 339 ? 15.269 -4.771 -26.190 1.00 58.56 339 THR A C 1
ATOM 2544 O O . THR A 1 339 ? 16.477 -4.709 -26.409 1.00 58.56 339 THR A O 1
ATOM 2547 N N . SER A 1 340 ? 14.749 -4.228 -25.096 1.00 68.00 340 SER A N 1
ATOM 2548 C CA . SER A 1 340 ? 15.534 -3.518 -24.090 1.00 68.00 340 SER A CA 1
ATOM 2549 C C . SER A 1 340 ? 15.129 -3.976 -22.695 1.00 68.00 340 SER A C 1
ATOM 2551 O O . SER A 1 340 ? 14.034 -3.686 -22.233 1.00 68.00 340 SER A O 1
ATOM 2553 N N . TYR A 1 341 ? 16.037 -4.656 -22.009 1.00 73.94 341 TYR A N 1
ATOM 2554 C CA . TYR A 1 341 ? 15.881 -5.133 -20.635 1.00 73.94 341 TYR A CA 1
ATOM 2555 C C . TYR A 1 341 ? 17.117 -4.736 -19.821 1.00 73.94 341 TYR A C 1
ATOM 2557 O O . TYR A 1 341 ? 18.140 -4.359 -20.412 1.00 73.94 341 TYR A O 1
ATOM 2565 N N . PRO A 1 342 ? 17.073 -4.805 -18.475 1.00 71.38 342 PRO A N 1
ATOM 2566 C CA . PRO A 1 342 ? 18.277 -4.606 -17.689 1.00 71.38 342 PRO A CA 1
ATOM 2567 C C . PRO A 1 342 ? 19.380 -5.527 -18.185 1.00 71.38 342 PRO A C 1
ATOM 2569 O O . PRO A 1 342 ? 19.087 -6.687 -18.418 1.00 71.38 342 PRO A O 1
ATOM 2572 N N . ALA A 1 343 ? 20.603 -5.046 -18.427 1.00 63.72 343 ALA A N 1
ATOM 2573 C CA . ALA A 1 343 ? 21.646 -5.857 -19.076 1.00 63.72 343 ALA A CA 1
ATOM 2574 C C . ALA A 1 343 ? 22.162 -6.995 -18.170 1.00 63.72 343 ALA A C 1
ATOM 2576 O O . ALA A 1 343 ? 22.443 -8.101 -18.641 1.00 63.72 343 ALA A O 1
ATOM 2577 N N . SER A 1 344 ? 22.206 -6.753 -16.857 1.00 69.69 344 SER A N 1
ATOM 2578 C CA . SER A 1 344 ? 22.584 -7.701 -15.804 1.00 69.69 344 SER A CA 1
ATOM 2579 C C . SER A 1 344 ? 21.745 -7.475 -14.535 1.00 69.69 344 SER A C 1
ATOM 2581 O O . SER A 1 344 ? 21.217 -6.382 -14.334 1.00 69.69 344 SER A O 1
ATOM 2583 N N . GLY A 1 345 ? 21.610 -8.499 -13.679 1.00 80.31 345 GLY A N 1
ATOM 2584 C CA . GLY A 1 345 ? 21.036 -8.342 -12.335 1.00 80.31 345 GLY A CA 1
ATOM 2585 C C . GLY A 1 345 ? 19.648 -8.875 -12.041 1.00 80.31 345 GLY A C 1
ATOM 2586 O O . GLY A 1 345 ? 19.028 -9.529 -12.873 1.00 80.31 345 GLY A O 1
ATOM 2587 N N . TYR A 1 346 ? 19.215 -8.547 -10.825 1.00 90.44 346 TYR A N 1
ATOM 2588 C CA . TYR A 1 346 ? 17.884 -8.765 -10.269 1.00 90.44 346 TYR A CA 1
ATOM 2589 C C . TYR A 1 346 ? 17.088 -7.458 -10.317 1.00 90.44 346 TYR A C 1
ATOM 2591 O O . TYR A 1 346 ? 17.650 -6.390 -10.047 1.00 90.44 346 TYR A O 1
ATOM 2599 N N . VAL A 1 347 ? 15.796 -7.554 -10.630 1.00 94.06 347 VAL A N 1
ATOM 2600 C CA . VAL A 1 347 ? 14.826 -6.466 -10.445 1.00 94.06 347 VAL A CA 1
ATOM 2601 C C . VAL A 1 347 ? 14.178 -6.665 -9.082 1.00 94.06 347 VAL A C 1
ATOM 2603 O O . VAL A 1 347 ? 13.440 -7.630 -8.905 1.00 94.06 347 VAL A O 1
ATOM 2606 N N . TYR A 1 348 ? 14.494 -5.801 -8.119 1.00 95.25 348 TYR A N 1
ATOM 2607 C CA . TYR A 1 348 ? 14.010 -5.944 -6.743 1.00 95.25 348 TYR A CA 1
ATOM 2608 C C . TYR A 1 348 ? 12.656 -5.294 -6.513 1.00 95.25 348 TYR A C 1
ATOM 2610 O O . TYR A 1 348 ? 11.916 -5.772 -5.664 1.00 95.25 348 TYR A O 1
ATOM 2618 N N . ASP A 1 349 ? 12.337 -4.245 -7.271 1.00 97.00 349 ASP A N 1
ATOM 2619 C CA . ASP A 1 349 ? 11.065 -3.543 -7.156 1.00 97.00 349 ASP A CA 1
ATOM 2620 C C . ASP A 1 349 ? 10.686 -2.856 -8.465 1.00 97.00 349 ASP A C 1
ATOM 2622 O O . ASP A 1 349 ? 11.559 -2.530 -9.282 1.00 97.00 349 ASP A O 1
ATOM 2626 N N . MET A 1 350 ? 9.390 -2.640 -8.660 1.00 96.38 350 MET A N 1
ATOM 2627 C CA . MET A 1 350 ? 8.852 -1.949 -9.821 1.00 96.38 350 MET A CA 1
ATOM 2628 C C . MET A 1 350 ? 7.547 -1.243 -9.491 1.00 96.38 350 MET A C 1
ATOM 2630 O O . MET A 1 350 ? 6.722 -1.768 -8.752 1.00 96.38 350 MET A O 1
ATOM 2634 N N . GLU A 1 351 ? 7.331 -0.085 -10.101 1.00 97.81 351 GLU A N 1
ATOM 2635 C CA . GLU A 1 351 ? 6.086 0.652 -9.925 1.00 97.81 351 GLU A CA 1
ATOM 2636 C C . GLU A 1 351 ? 5.744 1.454 -11.182 1.00 97.81 351 GLU A C 1
ATOM 2638 O O . GLU A 1 351 ? 6.612 2.056 -11.833 1.00 97.81 351 GLU A O 1
ATOM 2643 N N . TYR A 1 352 ? 4.459 1.444 -11.523 1.0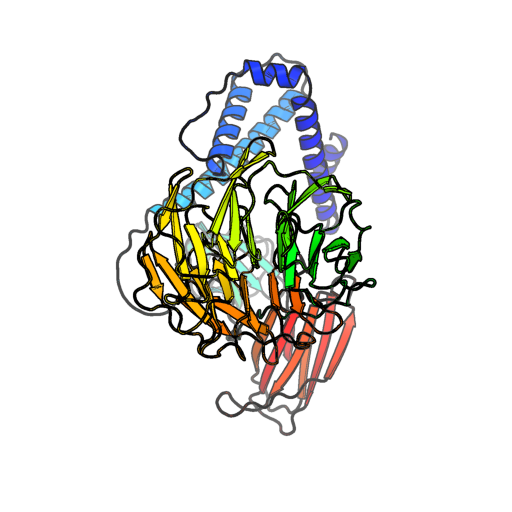0 98.06 352 TYR A N 1
ATOM 2644 C CA . TYR A 1 352 ? 3.911 2.310 -12.553 1.00 98.06 352 TYR A CA 1
ATOM 2645 C C . TYR A 1 352 ? 3.765 3.736 -12.020 1.00 98.06 352 TYR A C 1
ATOM 2647 O O . TYR A 1 352 ? 3.420 3.937 -10.858 1.00 98.06 352 TYR A O 1
ATOM 2655 N N . SER A 1 353 ? 3.981 4.734 -12.874 1.00 97.81 353 SER A N 1
ATOM 2656 C CA . SER A 1 353 ? 3.599 6.103 -12.534 1.00 97.81 353 SER A CA 1
ATOM 2657 C C . SER A 1 353 ? 2.081 6.184 -12.309 1.00 97.81 353 SER A C 1
ATOM 2659 O O . SER A 1 353 ? 1.343 5.404 -12.914 1.00 97.81 353 SER A O 1
ATOM 2661 N N . PRO A 1 354 ? 1.583 7.123 -11.481 1.00 95.06 354 PRO A N 1
ATOM 2662 C CA . PRO A 1 354 ? 0.153 7.222 -11.166 1.00 95.06 354 PRO A CA 1
ATOM 2663 C C . PRO A 1 354 ? -0.758 7.388 -12.392 1.00 95.06 354 PRO A C 1
ATOM 2665 O O . PRO A 1 354 ? -1.891 6.919 -12.388 1.00 95.06 354 PRO A O 1
ATOM 2668 N N . ASP A 1 355 ? -0.248 8.021 -13.450 1.00 94.81 355 ASP A N 1
ATOM 2669 C CA . ASP A 1 355 ? -0.929 8.208 -14.737 1.00 94.81 355 ASP A CA 1
ATOM 2670 C C . ASP A 1 355 ? -0.822 6.989 -15.681 1.00 94.81 355 ASP A C 1
ATOM 2672 O O . ASP A 1 355 ? -1.405 6.989 -16.760 1.00 94.81 355 ASP A O 1
ATOM 2676 N N . GLY A 1 356 ? -0.070 5.951 -15.301 1.00 95.25 356 GLY A N 1
ATOM 2677 C CA . GLY A 1 356 ? 0.175 4.750 -16.102 1.00 95.25 356 GLY A CA 1
ATOM 2678 C C . GLY A 1 356 ? 1.145 4.939 -17.273 1.00 95.25 356 GLY A C 1
ATOM 2679 O O . GLY A 1 356 ? 1.417 3.976 -17.991 1.00 95.25 356 GLY A O 1
ATOM 2680 N N . THR A 1 357 ? 1.695 6.141 -17.466 1.00 96.25 357 THR A N 1
ATOM 2681 C CA . THR A 1 357 ? 2.562 6.476 -18.608 1.00 96.25 357 THR A CA 1
ATOM 2682 C C . THR A 1 357 ? 3.933 5.805 -18.526 1.00 96.25 357 THR A C 1
ATOM 2684 O O . THR A 1 357 ? 4.550 5.526 -19.556 1.00 96.25 357 THR A O 1
ATOM 2687 N N . TYR A 1 358 ? 4.438 5.540 -17.321 1.00 97.25 358 TYR A N 1
ATOM 2688 C CA . TYR A 1 358 ? 5.773 4.997 -17.103 1.00 97.25 358 TYR A CA 1
ATOM 2689 C C . TYR A 1 358 ? 5.752 3.763 -16.208 1.00 97.25 358 TYR A C 1
ATOM 2691 O O . TYR A 1 358 ? 4.932 3.648 -15.305 1.00 97.25 358 TYR A O 1
ATOM 2699 N N . LEU A 1 359 ? 6.724 2.876 -16.411 1.00 96.50 359 LEU A N 1
ATOM 2700 C CA . LEU A 1 359 ? 7.103 1.826 -15.469 1.00 96.50 359 LEU A CA 1
ATOM 2701 C C . LEU A 1 359 ? 8.559 2.045 -15.066 1.00 96.50 359 LEU A C 1
ATOM 2703 O O . LEU A 1 359 ? 9.446 2.078 -15.923 1.00 96.50 359 LEU A O 1
ATOM 2707 N N . ALA A 1 360 ? 8.811 2.181 -13.769 1.00 97.12 360 ALA A N 1
ATOM 2708 C CA . ALA A 1 360 ? 10.154 2.304 -13.223 1.00 97.12 360 ALA A CA 1
ATOM 2709 C C . ALA A 1 360 ? 10.550 1.022 -12.481 1.00 97.12 360 ALA A C 1
ATOM 2711 O O . ALA A 1 360 ? 9.713 0.377 -11.858 1.00 97.12 360 ALA A O 1
ATOM 2712 N N . MET A 1 361 ? 11.830 0.656 -12.547 1.00 95.56 361 MET A N 1
ATOM 2713 C CA . MET A 1 361 ? 12.373 -0.559 -11.938 1.00 95.56 361 MET A CA 1
ATOM 2714 C C . MET A 1 361 ? 13.652 -0.282 -11.153 1.00 95.56 361 MET A C 1
ATOM 2716 O O . MET A 1 361 ? 14.596 0.296 -11.698 1.00 95.56 361 MET A O 1
ATOM 2720 N N . ALA A 1 362 ? 13.721 -0.780 -9.918 1.00 96.44 362 ALA A N 1
ATOM 2721 C CA . ALA A 1 362 ? 14.919 -0.812 -9.084 1.00 96.44 362 ALA A CA 1
ATOM 2722 C C . ALA A 1 362 ? 15.727 -2.098 -9.328 1.00 96.44 362 ALA A C 1
ATOM 2724 O O . ALA A 1 362 ? 15.196 -3.209 -9.274 1.00 96.44 362 ALA A O 1
ATOM 2725 N N . CYS A 1 363 ? 17.025 -1.954 -9.602 1.00 93.75 363 CYS A N 1
ATOM 2726 C CA . CYS A 1 363 ? 17.886 -3.042 -10.068 1.00 93.75 363 CYS A CA 1
ATOM 2727 C C . CYS A 1 363 ? 19.165 -3.207 -9.230 1.00 93.75 363 CYS A C 1
ATOM 2729 O O . CYS A 1 363 ? 19.682 -2.263 -8.626 1.00 93.75 363 CYS A O 1
ATOM 2731 N N . SER A 1 364 ? 19.734 -4.417 -9.263 1.00 92.62 364 SER A N 1
ATOM 2732 C CA . SER A 1 364 ? 20.956 -4.764 -8.522 1.00 92.62 364 SER A CA 1
ATOM 2733 C C . SER A 1 364 ? 22.270 -4.284 -9.157 1.00 92.62 364 SER A C 1
ATOM 2735 O O . SER A 1 364 ? 23.272 -4.162 -8.459 1.00 92.62 364 SER A O 1
ATOM 2737 N N . TYR A 1 365 ? 22.297 -4.014 -10.465 1.00 91.50 365 TYR A N 1
ATOM 2738 C CA . TYR A 1 365 ? 23.491 -3.544 -11.184 1.00 91.50 365 TYR A CA 1
ATOM 2739 C C . TYR A 1 365 ? 23.222 -2.235 -11.914 1.00 91.50 365 TYR A C 1
ATOM 2741 O O . TYR A 1 365 ? 22.076 -1.912 -12.230 1.00 91.50 365 TYR A O 1
ATOM 2749 N N . THR A 1 366 ? 24.304 -1.507 -12.205 1.00 90.88 366 THR A N 1
ATOM 2750 C CA . THR A 1 366 ? 24.277 -0.260 -12.978 1.00 90.88 366 THR A CA 1
ATOM 2751 C C . THR A 1 366 ? 23.473 -0.434 -14.274 1.00 90.88 366 THR A C 1
ATOM 2753 O O . THR A 1 366 ? 23.612 -1.464 -14.945 1.00 90.88 366 THR A O 1
ATOM 2756 N N . PRO A 1 367 ? 22.593 0.516 -14.638 1.00 93.50 367 PRO A N 1
ATOM 2757 C CA . PRO A 1 367 ? 22.351 1.843 -14.057 1.00 93.50 367 PRO A CA 1
ATOM 2758 C C . PRO A 1 367 ? 21.528 1.882 -12.756 1.00 93.50 367 PRO A C 1
ATOM 2760 O O . PRO A 1 367 ? 21.166 2.971 -12.333 1.00 93.50 367 PRO A O 1
ATOM 2763 N N . PHE A 1 368 ? 21.215 0.744 -12.125 1.00 95.19 368 PHE A N 1
ATOM 2764 C CA . PHE A 1 368 ? 20.426 0.593 -10.884 1.00 95.19 368 PHE A CA 1
ATOM 2765 C C . PHE A 1 368 ? 18.955 1.021 -10.969 1.00 95.19 368 PHE A C 1
ATOM 2767 O O . PHE A 1 368 ? 18.148 0.581 -10.156 1.00 95.19 368 PHE A O 1
ATOM 2774 N N . VAL A 1 369 ? 18.592 1.809 -11.978 1.00 95.31 369 VAL A N 1
ATOM 2775 C CA . VAL A 1 369 ? 17.222 2.188 -12.310 1.00 95.31 369 VAL A CA 1
ATOM 2776 C C . VAL A 1 369 ? 16.992 2.062 -13.813 1.00 95.31 369 VAL A C 1
ATOM 2778 O O . VAL A 1 369 ? 17.827 2.480 -14.616 1.00 95.31 369 VAL A O 1
ATOM 2781 N N . TYR A 1 370 ? 15.857 1.485 -14.194 1.00 94.56 370 TYR A N 1
ATOM 2782 C CA . TYR A 1 370 ? 15.367 1.480 -15.571 1.00 94.56 370 TYR A CA 1
ATOM 2783 C C . TYR A 1 370 ? 13.981 2.106 -15.603 1.00 94.56 370 TYR A C 1
ATOM 2785 O O . TYR A 1 370 ? 13.179 1.854 -14.710 1.00 94.56 370 TYR A O 1
ATOM 2793 N N . ILE A 1 371 ? 13.708 2.910 -16.627 1.00 95.62 371 ILE A N 1
ATOM 2794 C CA . ILE A 1 371 ? 12.426 3.591 -16.798 1.00 95.62 371 ILE A CA 1
ATOM 2795 C C . ILE A 1 371 ? 11.947 3.325 -18.218 1.00 95.62 371 ILE A C 1
ATOM 2797 O O . ILE A 1 371 ? 12.709 3.491 -19.174 1.00 95.62 371 ILE A O 1
ATOM 2801 N N . TYR A 1 372 ? 10.701 2.890 -18.343 1.00 94.56 372 TYR A N 1
ATOM 2802 C CA . TYR A 1 372 ? 10.035 2.617 -19.607 1.00 94.56 372 TYR A CA 1
ATOM 2803 C C . TYR A 1 372 ? 8.869 3.572 -19.745 1.00 94.56 372 TYR A C 1
ATOM 2805 O O . TYR A 1 372 ? 8.089 3.711 -18.810 1.00 94.56 372 TYR A O 1
ATOM 2813 N N . LYS A 1 373 ? 8.741 4.198 -20.909 1.00 94.94 373 LYS A N 1
ATOM 2814 C CA . LYS A 1 373 ? 7.523 4.881 -21.324 1.00 94.94 373 LYS A CA 1
ATOM 2815 C C . LYS A 1 373 ? 6.626 3.887 -22.038 1.00 94.94 373 LYS A C 1
ATOM 2817 O O . LYS A 1 373 ? 7.082 3.162 -22.922 1.00 94.94 373 LYS A O 1
ATOM 2822 N N . ILE A 1 374 ? 5.365 3.855 -21.655 1.00 92.62 374 ILE A N 1
ATOM 2823 C CA . ILE A 1 374 ? 4.372 2.951 -22.211 1.00 92.62 374 ILE A CA 1
ATOM 2824 C C . ILE A 1 374 ? 3.579 3.735 -23.252 1.00 92.62 374 ILE A C 1
ATOM 2826 O O . ILE A 1 374 ? 3.020 4.790 -22.966 1.00 92.62 374 ILE A O 1
ATOM 2830 N N . THR A 1 375 ? 3.575 3.259 -24.491 1.00 90.62 375 THR A N 1
ATOM 2831 C CA . THR A 1 375 ? 2.850 3.895 -25.600 1.00 90.62 375 THR A CA 1
ATOM 2832 C C . THR A 1 375 ? 2.190 2.801 -26.413 1.00 90.62 375 THR A C 1
ATOM 2834 O O . THR A 1 375 ? 2.881 1.904 -26.886 1.00 90.62 375 THR A O 1
ATOM 2837 N N . ASP A 1 376 ? 0.859 2.820 -26.491 1.00 86.75 376 ASP A N 1
ATOM 2838 C CA . ASP A 1 376 ? 0.055 1.801 -27.181 1.00 86.75 376 ASP A CA 1
ATOM 2839 C C . ASP A 1 376 ? 0.403 0.357 -26.766 1.00 86.75 376 ASP A C 1
ATOM 2841 O O . ASP A 1 376 ? 0.493 -0.559 -27.579 1.00 86.75 376 ASP A O 1
ATOM 2845 N N . GLY A 1 377 ? 0.655 0.159 -25.466 1.00 83.69 377 GLY A N 1
ATOM 2846 C CA . GLY A 1 377 ? 1.042 -1.135 -24.892 1.00 83.69 377 GLY A CA 1
ATOM 2847 C C . GLY A 1 377 ? 2.490 -1.560 -25.144 1.00 83.69 377 GLY A C 1
ATOM 2848 O O . GLY A 1 377 ? 2.899 -2.647 -24.737 1.00 83.69 377 GLY A O 1
ATOM 2849 N N . VAL A 1 378 ? 3.291 -0.697 -25.767 1.00 87.62 378 VAL A N 1
ATOM 2850 C CA . VAL A 1 378 ? 4.716 -0.915 -26.005 1.00 87.62 378 VAL A CA 1
ATOM 2851 C C . VAL A 1 378 ? 5.539 -0.244 -24.909 1.00 87.62 378 VAL A C 1
ATOM 2853 O O . VAL A 1 378 ? 5.441 0.963 -24.694 1.00 87.62 378 VAL A O 1
ATOM 2856 N N . PHE A 1 379 ? 6.387 -1.022 -24.233 1.00 90.19 379 PHE A N 1
ATOM 2857 C CA . PHE A 1 379 ? 7.296 -0.544 -23.188 1.00 90.19 379 PHE A CA 1
ATOM 2858 C C . PHE A 1 379 ? 8.618 -0.081 -23.814 1.00 90.19 379 PHE A C 1
ATOM 2860 O O . PHE A 1 379 ? 9.503 -0.883 -24.115 1.00 90.19 379 PHE A O 1
ATOM 2867 N N . ASN A 1 380 ? 8.768 1.227 -23.991 1.00 90.62 380 ASN A N 1
ATOM 2868 C CA . ASN A 1 380 ? 9.935 1.852 -24.600 1.00 90.62 380 ASN A CA 1
ATOM 2869 C C . ASN A 1 380 ? 10.907 2.325 -23.520 1.00 90.62 380 ASN A C 1
ATOM 2871 O O . ASN A 1 380 ? 10.603 3.252 -22.769 1.00 90.62 380 ASN A O 1
ATOM 2875 N N . LYS A 1 381 ? 12.091 1.710 -23.427 1.00 91.81 381 LYS A N 1
ATOM 2876 C CA . LYS A 1 381 ? 13.097 2.133 -22.444 1.00 91.81 381 LYS A CA 1
ATOM 2877 C C . LYS A 1 381 ? 13.583 3.553 -22.748 1.00 91.81 381 LYS A C 1
ATOM 2879 O O . LYS A 1 381 ? 14.039 3.835 -23.854 1.00 91.81 381 LYS A O 1
ATOM 2884 N N . LEU A 1 382 ? 13.554 4.412 -21.736 1.00 94.25 382 LEU A N 1
ATOM 2885 C CA . LEU A 1 382 ? 14.119 5.756 -21.780 1.00 94.25 382 LEU A CA 1
ATOM 2886 C C . LEU A 1 382 ? 15.638 5.747 -21.559 1.00 94.25 382 LEU A C 1
ATOM 2888 O O . LEU A 1 382 ? 16.238 4.755 -21.126 1.00 94.25 382 LEU A O 1
ATOM 2892 N N . ALA A 1 383 ? 16.272 6.885 -21.840 1.00 94.19 383 ALA A N 1
ATOM 2893 C CA . ALA A 1 383 ? 17.662 7.107 -21.469 1.00 94.19 383 ALA A CA 1
ATOM 2894 C C . ALA A 1 383 ? 17.836 7.006 -19.943 1.00 94.19 383 ALA A C 1
ATOM 2896 O O . ALA A 1 383 ? 16.962 7.403 -19.171 1.00 94.19 383 ALA A O 1
ATOM 2897 N N . ASN A 1 384 ? 18.980 6.478 -19.500 1.00 94.44 384 ASN A N 1
ATOM 2898 C CA . ASN A 1 384 ? 19.287 6.441 -18.072 1.00 94.44 384 ASN A CA 1
ATOM 2899 C C . ASN A 1 384 ? 19.410 7.885 -17.536 1.00 94.44 384 ASN A C 1
ATOM 2901 O O . ASN A 1 384 ? 19.913 8.749 -18.263 1.00 94.44 384 ASN A O 1
ATOM 2905 N N . PRO A 1 385 ? 19.044 8.152 -16.269 1.00 96.19 385 PRO A N 1
ATOM 2906 C CA . PRO A 1 385 ? 19.295 9.450 -15.653 1.00 96.19 385 PRO A CA 1
ATOM 2907 C C . PRO A 1 385 ? 20.777 9.838 -15.728 1.00 96.19 385 PRO A C 1
ATOM 2909 O O . PRO A 1 385 ? 21.650 8.998 -15.505 1.00 96.19 385 PRO A O 1
ATOM 2912 N N . ALA A 1 386 ? 21.072 11.117 -15.981 1.00 96.62 386 ALA A N 1
ATOM 2913 C CA . ALA A 1 386 ? 22.453 11.602 -16.109 1.00 96.62 386 ALA A CA 1
ATOM 2914 C C . ALA A 1 386 ? 23.290 11.350 -14.842 1.00 96.62 386 ALA A C 1
ATOM 2916 O O . ALA A 1 386 ? 24.483 11.066 -14.919 1.00 96.62 386 ALA A O 1
ATOM 2917 N N . THR A 1 387 ? 22.654 11.421 -13.668 1.00 97.81 387 THR A N 1
ATOM 2918 C CA . THR A 1 387 ? 23.251 11.003 -12.396 1.00 97.81 387 THR A CA 1
ATOM 2919 C C . THR A 1 387 ? 22.566 9.736 -11.906 1.00 97.81 387 THR A C 1
ATOM 2921 O O . THR A 1 387 ? 21.383 9.757 -11.566 1.00 97.81 387 THR A O 1
ATOM 2924 N N . LEU A 1 388 ? 23.313 8.637 -11.837 1.00 97.75 388 LEU A N 1
ATOM 2925 C CA . LEU A 1 388 ? 22.788 7.336 -11.429 1.00 97.75 388 LEU A CA 1
ATOM 2926 C C . LEU A 1 388 ? 22.496 7.262 -9.912 1.00 97.75 388 LEU A C 1
ATOM 2928 O O . LEU A 1 388 ? 23.020 8.068 -9.118 1.00 97.75 388 LEU A O 1
ATOM 2932 N N . PRO A 1 389 ? 21.664 6.297 -9.477 1.00 97.69 389 PRO A N 1
ATOM 2933 C CA . PRO A 1 389 ? 21.551 5.943 -8.071 1.00 97.69 389 PRO A CA 1
ATOM 2934 C C . PRO A 1 389 ? 22.922 5.534 -7.504 1.00 97.69 389 PRO A C 1
ATOM 2936 O O . PRO A 1 389 ? 23.789 5.072 -8.249 1.00 97.69 389 PRO A O 1
ATOM 2939 N N . PRO A 1 390 ? 23.153 5.711 -6.192 1.00 96.56 390 PRO A N 1
ATOM 2940 C CA . PRO A 1 390 ? 24.462 5.479 -5.572 1.00 96.56 390 PRO A CA 1
ATOM 2941 C C . PRO A 1 390 ? 24.916 4.008 -5.571 1.00 96.56 390 PRO A C 1
ATOM 2943 O O . PRO A 1 390 ? 26.082 3.728 -5.312 1.00 96.56 390 PRO A O 1
ATOM 2946 N N . GLY A 1 391 ? 24.009 3.066 -5.828 1.00 96.25 391 GLY A N 1
ATOM 2947 C CA . GLY A 1 391 ? 24.269 1.631 -5.818 1.00 96.25 391 GLY A CA 1
ATOM 2948 C C . GLY A 1 391 ? 22.983 0.848 -6.049 1.00 96.25 391 GLY A C 1
ATOM 2949 O O . GLY A 1 391 ? 21.986 1.424 -6.482 1.00 96.25 391 GLY A O 1
ATOM 2950 N N . GLN A 1 392 ? 22.996 -0.448 -5.725 1.00 96.50 392 GLN A N 1
ATOM 2951 C CA . GLN A 1 392 ? 21.822 -1.315 -5.845 1.00 96.50 392 GLN A CA 1
ATOM 2952 C C . GLN A 1 392 ? 20.612 -0.701 -5.129 1.00 96.50 392 GLN A C 1
ATOM 2954 O O . GLN A 1 392 ? 20.674 -0.349 -3.946 1.00 96.50 392 GLN A O 1
ATOM 2959 N N . CYS A 1 393 ? 19.498 -0.639 -5.850 1.00 97.44 393 CYS A N 1
ATOM 2960 C CA . CYS A 1 393 ? 18.217 -0.175 -5.339 1.00 97.44 393 CYS A CA 1
ATOM 2961 C C . CYS A 1 393 ? 17.350 -1.387 -4.991 1.00 97.44 393 CYS A C 1
ATOM 2963 O O . CYS A 1 393 ? 17.223 -2.295 -5.808 1.00 97.44 393 CYS A O 1
ATOM 2965 N N . ASN A 1 394 ? 16.788 -1.416 -3.781 1.00 96.94 394 ASN A N 1
ATOM 2966 C CA . ASN A 1 394 ? 15.928 -2.511 -3.314 1.00 96.94 394 ASN A CA 1
ATOM 2967 C C . ASN A 1 394 ? 14.439 -2.179 -3.430 1.00 96.94 394 ASN A C 1
ATOM 2969 O O . ASN A 1 394 ? 13.638 -3.099 -3.469 1.00 96.94 394 ASN A O 1
ATOM 2973 N N . SER A 1 395 ? 14.086 -0.893 -3.472 1.00 97.88 395 SER A N 1
ATOM 2974 C CA . SER A 1 395 ? 12.705 -0.440 -3.620 1.00 97.88 395 SER A CA 1
ATOM 2975 C C . SER A 1 395 ? 12.638 0.864 -4.405 1.00 97.88 395 SER A C 1
ATOM 2977 O O . SER A 1 395 ? 13.625 1.615 -4.442 1.00 97.88 395 SER A O 1
ATOM 2979 N N . ILE A 1 396 ? 11.503 1.098 -5.055 1.00 98.31 396 ILE A N 1
ATOM 2980 C CA . ILE A 1 396 ? 11.202 2.282 -5.852 1.00 98.31 396 ILE A CA 1
ATOM 2981 C C . ILE A 1 396 ? 9.802 2.788 -5.512 1.00 98.31 396 ILE A C 1
ATOM 2983 O O . ILE A 1 396 ? 8.911 1.985 -5.268 1.00 98.31 396 ILE A O 1
ATOM 2987 N N . SER A 1 397 ? 9.614 4.109 -5.465 1.00 98.25 397 SER A N 1
ATOM 2988 C CA . SER A 1 397 ? 8.292 4.683 -5.231 1.00 98.25 397 SER A CA 1
ATOM 2989 C C . SER A 1 397 ? 8.058 6.001 -5.973 1.00 98.25 397 SER A C 1
ATOM 2991 O O . SER A 1 397 ? 8.839 6.952 -5.835 1.00 98.25 397 SER A O 1
ATOM 2993 N N . TRP A 1 398 ? 6.975 6.075 -6.739 1.00 98.44 398 TRP A N 1
ATOM 2994 C CA . TRP A 1 398 ? 6.460 7.284 -7.370 1.00 98.44 398 TRP A CA 1
ATOM 2995 C C . TRP A 1 398 ? 5.701 8.148 -6.370 1.00 98.44 398 TRP A C 1
ATOM 2997 O O . TRP A 1 398 ? 4.917 7.657 -5.557 1.00 98.44 398 TRP A O 1
ATOM 3007 N N . SER A 1 399 ? 5.892 9.463 -6.456 1.00 97.62 399 SER A N 1
ATOM 3008 C CA . SER A 1 399 ? 4.997 10.386 -5.769 1.00 97.62 399 SER A CA 1
ATOM 3009 C C . SER A 1 399 ? 3.595 10.319 -6.390 1.00 97.62 399 SER A C 1
ATOM 3011 O O . SER A 1 399 ? 3.477 10.109 -7.599 1.00 97.62 399 SER A O 1
ATOM 3013 N N . PRO A 1 400 ? 2.524 10.551 -5.609 1.00 92.94 400 PRO A N 1
ATOM 3014 C CA . PRO A 1 400 ? 1.144 10.481 -6.103 1.00 92.94 400 PRO A CA 1
ATOM 3015 C C . PRO A 1 400 ? 0.827 11.459 -7.242 1.00 92.94 400 PRO A C 1
ATOM 3017 O O . PRO A 1 400 ? -0.040 11.188 -8.063 1.00 92.94 400 PRO A O 1
ATOM 3020 N N . ASP A 1 401 ? 1.552 12.578 -7.315 1.00 93.44 401 ASP A N 1
ATOM 3021 C CA . ASP A 1 401 ? 1.459 13.559 -8.405 1.00 93.44 401 ASP A CA 1
ATOM 3022 C C . ASP A 1 401 ? 2.255 13.157 -9.666 1.00 93.44 401 ASP A C 1
ATOM 3024 O O . ASP A 1 401 ? 2.224 13.860 -10.674 1.00 93.44 401 ASP A O 1
ATOM 3028 N N . GLY A 1 402 ? 3.000 12.046 -9.629 1.00 95.38 402 GLY A N 1
ATOM 3029 C CA . GLY A 1 402 ? 3.827 11.562 -10.735 1.00 95.38 402 GLY A CA 1
ATOM 3030 C C . GLY A 1 402 ? 5.034 12.449 -11.063 1.00 95.38 402 GLY A C 1
ATOM 3031 O O . GLY A 1 402 ? 5.631 12.294 -12.133 1.00 95.38 402 GLY A O 1
ATOM 3032 N N . VAL A 1 403 ? 5.394 13.393 -10.187 1.00 97.12 403 VAL A N 1
ATOM 3033 C CA . VAL A 1 403 ? 6.496 14.346 -10.408 1.00 97.12 403 VAL A CA 1
ATOM 3034 C C . VAL A 1 403 ? 7.827 13.829 -9.861 1.00 97.12 403 VAL A C 1
ATOM 3036 O O . VAL A 1 403 ? 8.878 14.193 -10.384 1.00 97.12 403 VAL A O 1
ATOM 3039 N N . TYR A 1 404 ? 7.825 12.966 -8.847 1.00 98.56 404 TYR A N 1
ATOM 3040 C CA . TYR A 1 404 ? 9.036 12.487 -8.185 1.00 98.56 404 TYR A CA 1
ATOM 3041 C C . TYR A 1 404 ? 9.112 10.963 -8.178 1.00 98.56 404 TYR A C 1
ATOM 3043 O O . TYR A 1 404 ? 8.109 10.266 -8.059 1.00 98.56 404 TYR A O 1
ATOM 3051 N N . LEU A 1 405 ? 10.338 10.453 -8.261 1.00 98.62 405 LEU A N 1
ATOM 3052 C CA . LEU A 1 405 ? 10.659 9.034 -8.190 1.00 98.62 405 LEU A CA 1
ATOM 3053 C C . LEU A 1 405 ? 11.739 8.827 -7.129 1.00 98.62 405 LEU A C 1
ATOM 3055 O O . LEU A 1 405 ? 12.864 9.314 -7.272 1.00 98.62 405 LEU A O 1
ATOM 3059 N N . ALA A 1 406 ? 11.396 8.133 -6.051 1.00 98.69 406 ALA A N 1
ATOM 3060 C CA . ALA A 1 406 ? 12.297 7.818 -4.952 1.00 98.69 406 ALA A CA 1
ATOM 3061 C C . ALA A 1 406 ? 12.807 6.378 -5.069 1.00 98.69 406 ALA A C 1
ATOM 3063 O O . ALA A 1 406 ? 12.076 5.493 -5.498 1.00 98.69 406 ALA A O 1
ATOM 3064 N N . LEU A 1 407 ? 14.054 6.134 -4.669 1.00 98.75 407 LEU A N 1
ATOM 3065 C CA . LEU A 1 407 ? 14.641 4.798 -4.586 1.00 98.75 407 LEU A CA 1
ATOM 3066 C C . LEU A 1 407 ? 15.299 4.588 -3.226 1.00 98.75 407 LEU A C 1
ATOM 3068 O O . LEU A 1 407 ? 16.068 5.439 -2.774 1.00 98.75 407 LEU A O 1
ATOM 3072 N N . ALA A 1 408 ? 15.079 3.422 -2.624 1.00 98.50 408 ALA A N 1
ATOM 3073 C CA . ALA A 1 408 ? 15.804 2.955 -1.445 1.00 98.50 408 ALA A CA 1
ATOM 3074 C C . ALA A 1 408 ? 17.052 2.169 -1.883 1.00 98.50 408 ALA A C 1
ATOM 3076 O O . ALA A 1 408 ? 16.947 1.160 -2.583 1.00 98.50 408 ALA A O 1
ATOM 3077 N N . CYS A 1 409 ? 18.244 2.625 -1.492 1.00 98.31 409 CYS A N 1
ATOM 3078 C CA . CYS A 1 409 ? 19.525 2.121 -2.000 1.00 98.31 409 CYS A CA 1
ATOM 3079 C C . CYS A 1 409 ? 20.377 1.477 -0.897 1.00 98.31 409 CYS A C 1
ATOM 3081 O O . CYS A 1 409 ? 20.335 1.887 0.261 1.00 98.31 409 CYS A O 1
ATOM 3083 N N . ASN A 1 410 ? 21.218 0.502 -1.249 1.00 96.88 410 ASN A N 1
ATOM 3084 C CA . ASN A 1 410 ? 22.111 -0.157 -0.287 1.00 96.88 410 ASN A CA 1
ATOM 3085 C C . ASN A 1 410 ? 23.438 0.584 -0.031 1.00 96.88 410 ASN A C 1
ATOM 3087 O O . ASN A 1 410 ? 24.123 0.268 0.940 1.00 96.88 410 ASN A O 1
ATOM 3091 N N . VAL A 1 411 ? 23.795 1.559 -0.871 1.00 97.44 411 VAL A N 1
ATOM 3092 C CA . VAL A 1 411 ? 25.012 2.379 -0.752 1.00 97.44 411 VAL A CA 1
ATOM 3093 C C . VAL A 1 411 ? 24.643 3.800 -0.341 1.00 97.44 411 VAL A C 1
ATOM 3095 O O . VAL A 1 411 ? 23.644 4.335 -0.822 1.00 97.44 411 VAL A O 1
ATOM 3098 N N . THR A 1 412 ? 25.459 4.413 0.526 1.00 96.88 412 THR A N 1
ATOM 3099 C CA . THR A 1 412 ? 25.317 5.815 0.958 1.00 96.88 412 THR A CA 1
ATOM 3100 C C . THR A 1 412 ? 25.144 6.752 -0.250 1.00 96.88 412 THR A C 1
ATOM 3102 O O . THR A 1 412 ? 25.881 6.614 -1.230 1.00 96.88 412 THR A O 1
ATOM 3105 N N . PRO A 1 413 ? 24.165 7.677 -0.249 1.00 97.50 413 PRO A N 1
ATOM 3106 C CA . PRO A 1 413 ? 23.320 8.142 0.863 1.00 97.50 413 PRO A CA 1
ATOM 3107 C C . PRO A 1 413 ? 22.100 7.258 1.190 1.00 97.50 413 PRO A C 1
ATOM 3109 O O . PRO A 1 413 ? 21.162 7.725 1.820 1.00 97.50 413 PRO A O 1
ATOM 3112 N N . PHE A 1 414 ? 22.081 5.998 0.749 1.00 98.50 414 PHE A N 1
ATOM 3113 C CA . PHE A 1 414 ? 21.025 5.000 0.978 1.00 98.50 414 PHE A CA 1
ATOM 3114 C C . PHE A 1 414 ? 19.669 5.323 0.350 1.00 98.50 414 PHE A C 1
ATOM 3116 O O . PHE A 1 414 ? 18.699 4.586 0.523 1.00 98.50 414 PHE A O 1
ATOM 3123 N N . MET A 1 415 ? 19.611 6.389 -0.441 1.00 98.31 415 MET A N 1
ATOM 3124 C CA . MET A 1 415 ? 18.451 6.759 -1.230 1.00 98.31 415 MET A CA 1
ATOM 3125 C C . MET A 1 415 ? 18.855 7.537 -2.485 1.00 98.31 415 MET A C 1
ATOM 3127 O O . MET A 1 415 ? 19.977 8.034 -2.598 1.00 98.31 415 MET A O 1
ATOM 3131 N N . ALA A 1 416 ? 17.928 7.672 -3.422 1.00 98.50 416 ALA A N 1
ATOM 3132 C CA . ALA A 1 416 ? 17.992 8.652 -4.498 1.00 98.50 416 ALA A CA 1
ATOM 3133 C C . ALA A 1 416 ? 16.587 9.208 -4.743 1.00 98.50 416 ALA A C 1
ATOM 3135 O O . ALA A 1 416 ? 15.616 8.465 -4.638 1.00 98.50 416 ALA A O 1
ATOM 3136 N N . ILE A 1 417 ? 16.479 10.496 -5.065 1.00 98.69 417 ILE A N 1
ATOM 3137 C CA . ILE A 1 417 ? 15.213 11.127 -5.453 1.00 98.69 417 ILE A CA 1
ATOM 3138 C C . ILE A 1 417 ? 15.434 11.793 -6.801 1.00 98.69 417 ILE A C 1
ATOM 3140 O O . ILE A 1 417 ? 16.401 12.535 -6.977 1.00 98.69 417 ILE A O 1
ATOM 3144 N N . TYR A 1 418 ? 14.548 11.522 -7.745 1.00 98.75 418 TYR A N 1
ATOM 3145 C CA . TYR A 1 418 ? 14.529 12.139 -9.059 1.00 98.75 418 TYR A CA 1
ATOM 3146 C C . TYR A 1 418 ? 13.282 12.993 -9.196 1.00 98.75 418 TYR A C 1
ATOM 3148 O O . TYR A 1 418 ? 12.204 12.575 -8.786 1.00 98.75 418 TYR A O 1
ATOM 3156 N N . LYS A 1 419 ? 13.428 14.161 -9.811 1.00 98.44 419 LYS A N 1
ATOM 3157 C CA . LYS A 1 419 ? 12.317 14.955 -10.320 1.00 98.44 419 LYS A CA 1
ATOM 3158 C C . LYS A 1 419 ? 12.159 14.682 -11.808 1.00 98.44 419 LYS A C 1
ATOM 3160 O O . LYS A 1 419 ? 13.127 14.781 -12.570 1.00 98.44 419 LYS A O 1
ATOM 3165 N N . ARG A 1 420 ? 10.945 14.335 -12.208 1.00 97.69 420 ARG A N 1
ATOM 3166 C CA . ARG A 1 420 ? 10.560 14.128 -13.596 1.00 97.69 420 ARG A CA 1
ATOM 3167 C C . ARG A 1 420 ? 10.274 15.470 -14.262 1.00 97.69 420 ARG A C 1
ATOM 3169 O O . ARG A 1 420 ? 9.586 16.320 -13.704 1.00 97.69 420 ARG A O 1
ATOM 3176 N N . SER A 1 421 ? 10.793 15.634 -15.470 1.00 95.62 421 SER A N 1
ATOM 3177 C CA . SER A 1 421 ? 10.431 16.695 -16.404 1.00 95.62 421 SER A CA 1
ATOM 3178 C C . SER A 1 421 ? 10.239 16.036 -17.762 1.00 95.62 421 SER A C 1
ATOM 3180 O O . SER A 1 421 ? 11.221 15.643 -18.395 1.00 95.62 421 SER A O 1
ATOM 3182 N N . GLU A 1 422 ? 8.981 15.856 -18.167 1.00 94.50 422 GLU A N 1
ATOM 3183 C CA . GLU A 1 422 ? 8.607 15.044 -19.334 1.00 94.50 422 GLU A CA 1
ATOM 3184 C C . GLU A 1 422 ? 9.188 13.617 -19.232 1.00 94.50 422 GLU A C 1
ATOM 3186 O O . GLU A 1 422 ? 8.943 12.925 -18.242 1.00 94.50 422 GLU A O 1
ATOM 3191 N N . ASP A 1 423 ? 9.980 13.191 -20.220 1.00 96.69 423 ASP A N 1
ATOM 3192 C CA . ASP A 1 423 ? 10.649 11.885 -20.275 1.00 96.69 423 ASP A CA 1
ATOM 3193 C C . ASP A 1 423 ? 12.056 11.904 -19.633 1.00 96.69 423 ASP A C 1
ATOM 3195 O O . ASP A 1 423 ? 12.824 10.950 -19.769 1.00 96.69 423 ASP A O 1
ATOM 3199 N N . THR A 1 424 ? 12.426 12.984 -18.931 1.00 97.38 424 THR A N 1
ATOM 3200 C CA . THR A 1 424 ? 13.733 13.124 -18.266 1.00 97.38 424 THR A CA 1
ATOM 3201 C C . THR A 1 424 ? 13.617 13.076 -16.745 1.00 97.38 424 THR A C 1
ATOM 3203 O O . THR A 1 424 ? 12.660 13.577 -16.157 1.00 97.38 424 THR A O 1
ATOM 3206 N N . PHE A 1 425 ? 14.621 12.484 -16.091 1.00 98.19 425 PHE A N 1
ATOM 3207 C CA . PHE A 1 425 ? 14.656 12.282 -14.641 1.00 98.19 425 PHE A CA 1
ATOM 3208 C C . PHE A 1 425 ? 15.932 12.885 -14.065 1.00 98.19 425 PHE A C 1
ATOM 3210 O O . PHE A 1 425 ? 17.031 12.355 -14.244 1.00 98.19 425 PHE A O 1
ATOM 3217 N N . ASN A 1 426 ? 15.781 13.999 -13.355 1.00 98.06 426 ASN A N 1
ATOM 3218 C CA . ASN A 1 426 ? 16.887 14.767 -12.799 1.00 98.06 426 ASN A CA 1
ATOM 3219 C C . ASN A 1 426 ? 17.045 14.445 -11.316 1.00 98.06 426 ASN A C 1
ATOM 3221 O O . ASN A 1 426 ? 16.110 14.624 -10.538 1.00 98.06 426 ASN A O 1
ATOM 3225 N N . LYS A 1 427 ? 18.222 13.950 -10.920 1.00 98.31 427 LYS A N 1
ATOM 3226 C CA . LYS A 1 427 ? 18.493 13.621 -9.517 1.00 98.31 427 LYS A CA 1
ATOM 3227 C C . LYS A 1 427 ? 18.521 14.903 -8.687 1.00 98.31 427 LYS A C 1
ATOM 3229 O O . LYS A 1 427 ? 19.242 15.838 -9.028 1.00 98.31 427 LYS A O 1
ATOM 3234 N N . LEU A 1 428 ? 17.764 14.926 -7.598 1.00 98.38 428 LEU A N 1
ATOM 3235 C CA . LEU A 1 428 ? 17.766 16.017 -6.631 1.00 98.38 428 LEU A CA 1
ATOM 3236 C C . LEU A 1 428 ? 18.944 15.897 -5.663 1.00 98.38 428 LEU A C 1
ATOM 3238 O O . LEU A 1 428 ? 19.529 14.825 -5.477 1.00 98.38 428 LEU A O 1
ATOM 3242 N N . THR A 1 429 ? 19.265 17.010 -5.010 1.00 97.00 429 THR A N 1
ATOM 3243 C CA . THR A 1 429 ? 20.182 17.022 -3.870 1.00 97.00 429 THR A CA 1
ATOM 3244 C C . THR A 1 429 ? 19.630 16.133 -2.757 1.00 97.00 429 THR A C 1
ATOM 3246 O O . THR A 1 429 ? 18.434 16.147 -2.469 1.00 97.00 429 THR A O 1
ATOM 3249 N N . ASN A 1 430 ? 20.506 15.354 -2.121 1.00 96.00 430 ASN A N 1
ATOM 3250 C CA . ASN A 1 430 ? 20.096 14.491 -1.017 1.00 96.00 430 ASN A CA 1
ATOM 3251 C C . ASN A 1 430 ? 19.593 15.330 0.172 1.00 96.00 430 ASN A C 1
ATOM 3253 O O . ASN A 1 430 ? 20.116 16.426 0.401 1.00 96.00 430 ASN A O 1
ATOM 3257 N N . PRO A 1 431 ? 18.652 14.805 0.976 1.00 96.88 431 PRO A N 1
ATOM 3258 C CA . PRO A 1 431 ? 18.292 15.415 2.250 1.00 96.88 431 PRO A CA 1
ATOM 3259 C C . PRO A 1 431 ? 19.523 15.669 3.128 1.00 96.88 431 PRO A C 1
ATOM 3261 O O . PRO A 1 431 ? 20.439 14.845 3.168 1.00 96.88 431 PRO A O 1
ATOM 3264 N N . ALA A 1 432 ? 19.519 16.770 3.888 1.00 96.31 432 ALA A N 1
ATOM 3265 C CA . ALA A 1 432 ? 20.622 17.119 4.792 1.00 96.31 432 ALA A CA 1
ATOM 3266 C C . ALA A 1 432 ? 20.904 16.018 5.830 1.00 96.31 432 ALA A C 1
ATOM 3268 O O . ALA A 1 432 ? 22.049 15.792 6.218 1.00 96.31 432 ALA A O 1
ATOM 3269 N N . THR A 1 433 ? 19.861 15.300 6.253 1.00 97.62 433 THR A N 1
ATOM 3270 C CA . THR A 1 433 ? 19.979 14.119 7.109 1.00 97.62 433 THR A CA 1
ATOM 3271 C C . THR A 1 433 ? 19.505 12.888 6.351 1.00 97.62 433 THR A C 1
ATOM 3273 O O . THR A 1 433 ? 18.314 12.698 6.112 1.00 97.62 433 THR A O 1
ATOM 3276 N N . ILE A 1 434 ? 20.444 12.028 5.979 1.00 97.56 434 ILE A N 1
ATOM 3277 C CA . ILE A 1 434 ? 20.176 10.804 5.219 1.00 97.56 434 ILE A CA 1
ATOM 3278 C C . ILE A 1 434 ? 19.641 9.669 6.123 1.00 97.56 434 ILE A C 1
ATOM 3280 O O . ILE A 1 434 ? 19.666 9.788 7.361 1.00 97.56 434 ILE A O 1
ATOM 3284 N N . PRO A 1 435 ? 19.132 8.565 5.546 1.00 97.81 435 PRO A N 1
ATOM 3285 C CA . PRO A 1 435 ? 18.874 7.341 6.297 1.00 97.81 435 PRO A CA 1
ATOM 3286 C C . PRO A 1 435 ? 20.154 6.834 6.976 1.00 97.81 435 PRO A C 1
ATOM 3288 O O . PRO A 1 435 ? 21.261 7.053 6.488 1.00 97.81 435 PRO A O 1
ATOM 3291 N N . THR A 1 436 ? 20.024 6.153 8.113 1.00 97.00 436 THR A N 1
ATOM 3292 C CA . THR A 1 436 ? 21.183 5.694 8.909 1.00 97.00 436 THR A CA 1
ATOM 3293 C C . THR A 1 436 ? 21.744 4.344 8.449 1.00 97.00 436 THR A C 1
ATOM 3295 O O . THR A 1 436 ? 22.743 3.868 8.989 1.00 97.00 436 THR A O 1
ATOM 3298 N N . GLY A 1 437 ? 21.116 3.702 7.463 1.00 97.56 437 GLY A N 1
ATOM 3299 C CA . GLY A 1 437 ? 21.525 2.402 6.943 1.00 97.56 437 GLY A CA 1
ATOM 3300 C C . GLY A 1 437 ? 20.939 2.106 5.571 1.00 97.56 437 GLY A C 1
ATOM 3301 O O . GLY A 1 437 ? 20.179 2.905 5.027 1.00 97.56 437 GLY A O 1
ATOM 3302 N N . ALA A 1 438 ? 21.276 0.930 5.037 1.00 98.25 438 ALA A N 1
ATOM 3303 C CA . ALA A 1 438 ? 20.852 0.485 3.715 1.00 98.25 438 ALA A CA 1
ATOM 3304 C C . ALA A 1 438 ? 19.324 0.508 3.575 1.00 98.25 438 ALA A C 1
ATOM 3306 O O . ALA A 1 438 ? 18.623 -0.169 4.330 1.00 98.25 438 ALA A O 1
ATOM 3307 N N . GLY A 1 439 ? 18.829 1.254 2.587 1.00 98.12 439 GLY A N 1
ATOM 3308 C CA . GLY A 1 439 ? 17.416 1.331 2.248 1.00 98.12 439 GLY A CA 1
ATOM 3309 C C . GLY A 1 439 ? 16.910 0.005 1.682 1.00 98.12 439 GLY A C 1
ATOM 3310 O O . GLY A 1 439 ? 17.552 -0.598 0.815 1.00 98.12 439 GLY A O 1
ATOM 3311 N N . LYS A 1 440 ? 15.769 -0.456 2.190 1.00 97.56 440 LYS A N 1
ATOM 3312 C CA . LYS A 1 440 ? 15.121 -1.722 1.818 1.00 97.56 440 LYS A CA 1
ATOM 3313 C C . LYS A 1 440 ? 13.742 -1.522 1.207 1.00 97.56 440 LYS A C 1
ATOM 3315 O O . LYS A 1 440 ? 13.468 -2.156 0.202 1.00 97.56 440 LYS A O 1
ATOM 3320 N N . GLY A 1 441 ? 12.956 -0.601 1.757 1.00 97.44 441 GLY A N 1
ATOM 3321 C CA . GLY A 1 441 ? 11.642 -0.219 1.246 1.00 97.44 441 GLY A CA 1
ATOM 3322 C C . GLY A 1 441 ? 11.510 1.296 1.175 1.00 97.44 441 GLY A C 1
ATOM 3323 O O . GLY A 1 441 ? 12.089 1.995 2.010 1.00 97.44 441 GLY A O 1
ATOM 3324 N N . CYS A 1 442 ? 10.752 1.813 0.216 1.00 98.25 442 CYS A N 1
ATOM 3325 C CA . CYS A 1 442 ? 10.325 3.207 0.218 1.00 98.25 442 CYS A CA 1
ATOM 3326 C C . CYS A 1 442 ? 8.859 3.339 -0.175 1.00 98.25 442 CYS A C 1
ATOM 3328 O O . CYS A 1 442 ? 8.383 2.585 -1.014 1.00 98.25 442 CYS A O 1
ATOM 3330 N N . ALA A 1 443 ? 8.166 4.311 0.411 1.00 98.31 443 ALA A N 1
ATOM 3331 C CA . ALA A 1 443 ? 6.792 4.627 0.049 1.00 98.31 443 ALA A CA 1
ATOM 3332 C C . ALA A 1 443 ? 6.505 6.115 0.230 1.00 98.31 443 ALA A C 1
ATOM 3334 O O . ALA A 1 443 ? 6.952 6.739 1.200 1.00 98.31 443 ALA A O 1
ATOM 3335 N N . TRP A 1 444 ? 5.718 6.665 -0.687 1.00 97.75 444 TRP A N 1
ATOM 3336 C CA . TRP A 1 444 ? 5.094 7.968 -0.516 1.00 97.75 444 TRP A CA 1
ATOM 3337 C C . TRP A 1 444 ? 3.768 7.849 0.233 1.00 97.75 444 TRP A C 1
ATOM 3339 O O . TRP A 1 444 ? 2.960 6.959 -0.037 1.00 97.75 444 TRP A O 1
ATOM 3349 N N . SER A 1 445 ? 3.511 8.796 1.132 1.00 93.12 445 SER A N 1
ATOM 3350 C CA . SER A 1 445 ? 2.158 9.037 1.634 1.00 93.12 445 SER A CA 1
ATOM 3351 C C . SER A 1 445 ? 1.241 9.444 0.481 1.00 93.12 445 SER A C 1
ATOM 3353 O O . SER A 1 445 ? 1.694 10.109 -0.454 1.00 93.12 445 SER A O 1
ATOM 3355 N N . LYS A 1 446 ? -0.047 9.110 0.556 1.00 83.62 446 LYS A N 1
ATOM 3356 C CA . LYS A 1 446 ? -0.982 9.265 -0.573 1.00 83.62 446 LYS A CA 1
ATOM 3357 C C . LYS A 1 446 ? -1.279 10.700 -0.983 1.00 83.62 446 LYS A C 1
ATOM 3359 O O . LYS A 1 446 ? -1.559 10.941 -2.149 1.00 83.62 446 LYS A O 1
ATOM 3364 N N . ASN A 1 447 ? -1.139 11.654 -0.069 1.00 81.81 447 ASN A N 1
ATOM 3365 C CA . ASN A 1 447 ? -1.205 13.082 -0.387 1.00 81.81 447 ASN A CA 1
ATOM 3366 C C . ASN A 1 447 ? 0.133 13.662 -0.896 1.00 81.81 447 ASN A C 1
ATOM 3368 O O . ASN A 1 447 ? 0.217 14.844 -1.214 1.00 81.81 447 ASN A O 1
ATOM 3372 N N . GLY A 1 448 ? 1.195 12.853 -0.968 1.00 88.62 448 GLY A N 1
ATOM 3373 C CA . GLY A 1 448 ? 2.520 13.270 -1.429 1.00 88.62 448 GLY A CA 1
ATOM 3374 C C . GLY A 1 448 ? 3.283 14.163 -0.445 1.00 88.62 448 GLY A C 1
ATOM 3375 O O . GLY A 1 448 ? 4.287 14.765 -0.832 1.00 88.62 448 GLY A O 1
ATOM 3376 N N . THR A 1 449 ? 2.827 14.272 0.806 1.00 92.25 449 THR A N 1
ATOM 3377 C CA . THR A 1 449 ? 3.466 15.108 1.835 1.00 92.25 449 THR A CA 1
ATOM 3378 C C . THR A 1 449 ? 4.719 14.450 2.403 1.00 92.25 449 THR A C 1
ATOM 3380 O O . THR A 1 449 ? 5.729 15.123 2.609 1.00 92.25 449 THR A O 1
ATOM 3383 N N . TYR A 1 450 ? 4.682 13.136 2.626 1.00 96.94 450 TYR A N 1
ATOM 3384 C CA . TYR A 1 450 ? 5.783 12.372 3.201 1.00 96.94 450 TYR A CA 1
ATOM 3385 C C . TYR A 1 450 ? 6.362 11.341 2.235 1.00 96.94 450 TYR A C 1
ATOM 3387 O O . TYR A 1 450 ? 5.634 10.649 1.523 1.00 96.94 450 TYR A O 1
ATOM 3395 N N . LEU A 1 451 ? 7.685 11.197 2.280 1.00 98.56 451 LEU A N 1
ATOM 3396 C CA . LEU A 1 451 ? 8.433 10.062 1.744 1.00 98.56 451 LEU A CA 1
ATOM 3397 C C . LEU A 1 451 ? 9.052 9.306 2.919 1.00 98.56 451 LEU A C 1
ATOM 3399 O O . LEU A 1 451 ? 9.768 9.900 3.725 1.00 98.56 451 LEU A O 1
ATOM 3403 N N . VAL A 1 452 ? 8.818 8.000 3.009 1.00 98.69 452 VAL A N 1
ATOM 3404 C CA . VAL A 1 452 ? 9.369 7.155 4.075 1.00 98.69 452 VAL A CA 1
ATOM 3405 C C . VAL A 1 452 ? 10.295 6.106 3.484 1.00 98.69 452 VAL A C 1
ATOM 3407 O O . VAL A 1 452 ? 9.952 5.450 2.504 1.00 98.69 452 VAL A O 1
ATOM 3410 N N . ILE A 1 453 ? 11.469 5.940 4.098 1.00 98.69 453 ILE A N 1
ATOM 3411 C CA . ILE A 1 453 ? 12.468 4.926 3.752 1.00 98.69 453 ILE A CA 1
ATOM 3412 C C . ILE A 1 453 ? 12.620 3.956 4.927 1.00 98.69 453 ILE A C 1
ATOM 3414 O O . ILE A 1 453 ? 13.080 4.362 5.993 1.00 98.69 453 ILE A O 1
ATOM 3418 N N . ALA A 1 454 ? 12.293 2.679 4.732 1.00 98.25 454 ALA A N 1
ATOM 3419 C CA . ALA A 1 454 ? 12.661 1.597 5.644 1.00 98.25 454 ALA A CA 1
ATOM 3420 C C . ALA A 1 454 ? 14.104 1.143 5.390 1.00 98.25 454 ALA A C 1
ATOM 3422 O O . ALA A 1 454 ? 14.540 1.033 4.240 1.00 98.25 454 ALA A O 1
ATOM 3423 N N . HIS A 1 455 ? 14.855 0.877 6.456 1.00 98.12 455 HIS A N 1
ATOM 3424 C CA . HIS A 1 455 ? 16.282 0.579 6.391 1.00 98.12 455 HIS A CA 1
ATOM 3425 C C . HIS A 1 455 ? 16.782 -0.342 7.518 1.00 98.12 455 HIS A C 1
ATOM 3427 O O . HIS A 1 455 ? 16.095 -0.633 8.495 1.00 98.12 455 HIS A O 1
ATOM 3433 N N . THR A 1 456 ? 18.024 -0.819 7.379 1.00 97.19 456 THR A N 1
ATOM 3434 C CA . THR A 1 456 ? 18.613 -1.873 8.234 1.00 97.19 456 THR A CA 1
ATOM 3435 C C . THR A 1 456 ? 19.231 -1.400 9.551 1.00 97.19 456 THR A C 1
ATOM 3437 O O . THR A 1 456 ? 19.654 -2.226 10.349 1.00 97.19 456 THR A O 1
ATOM 3440 N N . THR A 1 457 ? 19.352 -0.094 9.773 1.00 96.88 457 THR A N 1
ATOM 3441 C CA . THR A 1 457 ? 19.975 0.470 10.985 1.00 96.88 457 THR A CA 1
ATOM 3442 C C . THR A 1 457 ? 18.937 1.249 11.774 1.00 96.88 457 THR A C 1
ATOM 3444 O O . THR A 1 457 ? 18.124 1.926 11.153 1.00 96.88 457 THR A O 1
ATOM 3447 N N . THR A 1 458 ? 18.964 1.206 13.110 1.00 96.00 458 THR A N 1
ATOM 3448 C CA . THR A 1 458 ? 18.108 2.059 13.959 1.00 96.00 458 THR A CA 1
ATOM 3449 C C . THR A 1 458 ? 18.172 3.526 13.493 1.00 96.00 458 THR A C 1
ATOM 3451 O O . THR A 1 458 ? 19.267 4.003 13.160 1.00 96.00 458 THR A O 1
ATOM 3454 N N . PRO A 1 459 ? 17.042 4.244 13.350 1.00 96.69 459 PRO A N 1
ATOM 3455 C CA . PRO A 1 459 ? 15.662 3.941 13.788 1.00 96.69 459 PRO A CA 1
ATOM 3456 C C . PRO A 1 459 ? 14.842 2.980 12.899 1.00 96.69 459 PRO A C 1
ATOM 3458 O O . PRO A 1 459 ? 13.631 2.893 13.050 1.00 96.69 459 PRO A O 1
ATOM 3461 N N . PHE A 1 460 ? 15.467 2.281 11.948 1.00 97.56 460 PHE A N 1
ATOM 3462 C CA . PHE A 1 460 ? 14.857 1.352 10.977 1.00 97.56 460 PHE A CA 1
ATOM 3463 C C . PHE A 1 460 ? 13.887 1.972 9.962 1.00 97.56 460 PHE A C 1
ATOM 3465 O O . PHE A 1 460 ? 13.626 1.360 8.928 1.00 97.56 460 PHE A O 1
ATOM 3472 N N . VAL A 1 461 ? 13.415 3.194 10.201 1.00 97.81 461 VAL A N 1
ATOM 3473 C CA . VAL A 1 461 ? 12.653 4.022 9.262 1.00 97.81 461 VAL A CA 1
ATOM 3474 C C . VAL A 1 461 ? 13.092 5.482 9.337 1.00 97.81 461 VAL A C 1
ATOM 3476 O O . VAL A 1 461 ? 13.366 6.014 10.409 1.00 97.81 461 VAL A O 1
ATOM 3479 N N . SER A 1 462 ? 13.132 6.160 8.193 1.00 98.38 462 SER A N 1
ATOM 3480 C CA . SER A 1 462 ? 13.349 7.606 8.095 1.00 98.38 462 SER A CA 1
ATOM 3481 C C . SER A 1 462 ? 12.223 8.228 7.276 1.00 98.38 462 SER A C 1
ATOM 3483 O O . SER A 1 462 ? 12.075 7.899 6.100 1.00 98.38 462 SER A O 1
ATOM 3485 N N . ALA A 1 463 ? 11.446 9.119 7.893 1.00 98.44 463 ALA A N 1
ATOM 3486 C CA . ALA A 1 463 ? 10.394 9.886 7.233 1.00 98.44 463 ALA A CA 1
ATOM 3487 C C . ALA A 1 463 ? 10.897 11.284 6.849 1.00 98.44 463 ALA A C 1
ATOM 3489 O O . ALA A 1 463 ? 11.653 11.914 7.593 1.00 98.44 463 ALA A O 1
ATOM 3490 N N . TYR A 1 464 ? 10.469 11.762 5.687 1.00 98.62 464 TYR A N 1
ATOM 3491 C CA . TYR A 1 464 ? 10.837 13.054 5.124 1.00 98.62 464 TYR A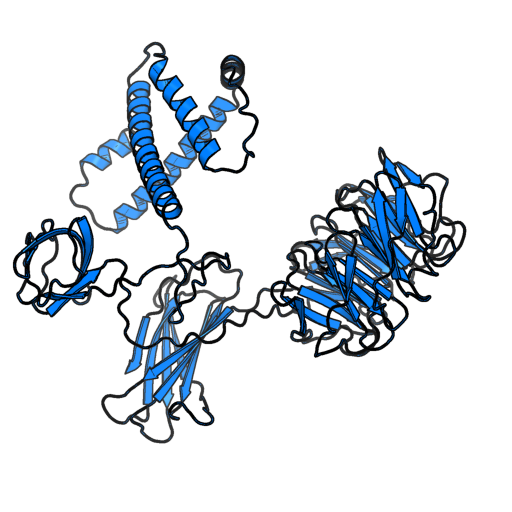 CA 1
ATOM 3492 C C . TYR A 1 464 ? 9.586 13.828 4.743 1.00 98.62 464 TYR A C 1
ATOM 3494 O O . TYR A 1 464 ? 8.780 13.317 3.971 1.00 98.62 464 TYR A O 1
ATOM 3502 N N . LYS A 1 465 ? 9.456 15.067 5.216 1.00 97.75 465 LYS A N 1
ATOM 3503 C CA . LYS A 1 465 ? 8.439 16.006 4.738 1.00 97.75 465 LYS A CA 1
ATOM 3504 C C . LYS A 1 465 ? 8.924 16.697 3.475 1.00 97.75 465 LYS A C 1
ATOM 3506 O O . LYS A 1 465 ? 10.025 17.254 3.451 1.00 97.75 465 LYS A O 1
ATOM 3511 N N . ARG A 1 466 ? 8.098 16.647 2.435 1.00 96.06 466 ARG A N 1
ATOM 3512 C CA . ARG A 1 466 ? 8.326 17.319 1.161 1.00 96.06 466 ARG A CA 1
ATOM 3513 C C . ARG A 1 466 ? 7.749 18.732 1.200 1.00 96.06 466 ARG A C 1
ATOM 3515 O O . ARG A 1 466 ? 6.560 18.908 1.445 1.00 96.06 466 ARG A O 1
ATOM 3522 N N . THR A 1 467 ? 8.573 19.708 0.833 1.00 94.31 467 THR A N 1
ATOM 3523 C CA . THR A 1 467 ? 8.148 21.077 0.515 1.00 94.31 467 THR A CA 1
ATOM 3524 C C . THR A 1 467 ? 8.779 21.479 -0.815 1.00 94.31 467 THR A C 1
ATOM 3526 O O . THR A 1 467 ? 9.955 21.844 -0.876 1.00 94.31 467 THR A O 1
ATOM 3529 N N . GLY A 1 468 ? 8.015 21.361 -1.905 1.00 93.69 468 GLY A N 1
ATOM 3530 C CA . GLY A 1 468 ? 8.558 21.477 -3.261 1.00 93.69 468 GLY A CA 1
ATOM 3531 C C . GLY A 1 468 ? 9.619 20.403 -3.531 1.00 93.69 468 GLY A C 1
ATOM 3532 O O . GLY A 1 468 ? 9.369 19.219 -3.324 1.00 93.69 468 GLY A O 1
ATOM 3533 N N . ASP A 1 469 ? 10.817 20.821 -3.949 1.00 96.56 469 ASP A N 1
ATOM 3534 C CA . ASP A 1 469 ? 11.954 19.923 -4.230 1.00 96.56 469 ASP A CA 1
ATOM 3535 C C . ASP A 1 469 ? 12.807 19.597 -2.985 1.00 96.56 469 ASP A C 1
ATOM 3537 O O . ASP A 1 469 ? 13.835 18.927 -3.095 1.00 96.56 469 ASP A O 1
ATOM 3541 N N . ILE A 1 470 ? 12.415 20.083 -1.801 1.00 96.38 470 ILE A N 1
ATOM 3542 C CA . ILE A 1 470 ? 13.172 19.924 -0.554 1.00 96.38 470 ILE A CA 1
ATOM 3543 C C . ILE A 1 470 ? 12.532 18.843 0.317 1.00 96.38 470 ILE A C 1
ATOM 3545 O O . ILE A 1 470 ? 11.321 18.832 0.527 1.00 96.38 470 ILE A O 1
ATOM 3549 N N . PHE A 1 471 ? 13.377 17.972 0.871 1.00 98.00 471 PHE A N 1
ATOM 3550 C CA . PHE A 1 471 ? 12.989 16.870 1.748 1.00 98.00 471 PHE A CA 1
ATOM 3551 C C . PHE A 1 471 ? 13.665 17.032 3.108 1.00 98.00 471 PHE A C 1
ATOM 3553 O O . PHE A 1 471 ? 14.872 16.814 3.247 1.00 98.00 471 PHE A O 1
ATOM 3560 N N . ALA A 1 472 ? 12.888 17.423 4.115 1.00 97.88 472 ALA A N 1
ATOM 3561 C CA . ALA A 1 472 ? 13.362 17.597 5.482 1.00 97.88 472 ALA A CA 1
ATOM 3562 C C . ALA A 1 472 ? 13.073 16.336 6.302 1.00 97.88 472 ALA A C 1
ATOM 3564 O O . ALA A 1 472 ? 11.937 15.866 6.330 1.00 97.88 472 ALA A O 1
ATOM 3565 N N . LYS A 1 473 ? 14.094 15.774 6.961 1.00 98.12 473 LYS A N 1
ATOM 3566 C CA . LYS A 1 473 ? 13.917 14.589 7.808 1.00 98.12 473 LYS A CA 1
ATOM 3567 C C . LYS A 1 473 ? 13.088 14.952 9.041 1.00 98.12 473 LYS A C 1
ATOM 3569 O O . LYS A 1 473 ? 13.418 15.913 9.732 1.00 98.12 473 LYS A O 1
ATOM 3574 N N . LEU A 1 474 ? 12.050 14.170 9.312 1.00 97.75 474 LEU A N 1
ATOM 3575 C CA . LEU A 1 474 ? 11.229 14.274 10.515 1.00 97.75 474 LEU A CA 1
ATOM 3576 C C . LEU A 1 474 ? 11.875 13.525 11.687 1.00 97.75 474 LEU A C 1
ATOM 3578 O O . LEU A 1 474 ? 12.761 12.680 11.504 1.00 97.75 474 LEU A O 1
ATOM 3582 N N . SER A 1 475 ? 11.420 13.822 12.904 1.00 95.50 475 SER A N 1
ATOM 3583 C CA . SER A 1 475 ? 11.758 13.014 14.075 1.00 95.50 475 SER A CA 1
ATOM 3584 C C . SER A 1 475 ? 11.323 11.566 13.862 1.00 95.50 475 SER A C 1
ATOM 3586 O O . SER A 1 475 ? 10.272 11.294 13.283 1.00 95.50 475 SER A O 1
ATOM 3588 N N . SER A 1 476 ? 12.139 10.625 14.332 1.00 95.31 476 SER A N 1
ATOM 3589 C CA . SER A 1 476 ? 11.759 9.212 14.313 1.00 95.31 476 SER A CA 1
ATOM 3590 C C . SER A 1 476 ? 10.545 8.973 15.217 1.00 95.31 476 SER A C 1
ATOM 3592 O O . SER A 1 476 ? 10.419 9.678 16.222 1.00 95.31 476 SER A O 1
ATOM 3594 N N . PRO A 1 477 ? 9.684 7.987 14.900 1.00 92.69 477 PRO A N 1
ATOM 3595 C CA . PRO A 1 477 ? 8.632 7.561 15.816 1.00 92.69 477 PRO A CA 1
ATOM 3596 C C . PRO A 1 477 ? 9.217 7.237 17.194 1.00 92.69 477 PRO A C 1
ATOM 3598 O O . PRO A 1 477 ? 10.317 6.689 17.276 1.00 92.69 477 PRO A O 1
ATOM 3601 N N . THR A 1 478 ? 8.499 7.555 18.272 1.00 91.94 478 THR A N 1
ATOM 3602 C CA . THR A 1 478 ? 8.946 7.219 19.635 1.00 91.94 478 THR A CA 1
ATOM 3603 C C . THR A 1 478 ? 9.081 5.708 19.806 1.00 91.94 478 THR A C 1
ATOM 3605 O O . THR A 1 478 ? 10.107 5.228 20.288 1.00 91.94 478 THR A O 1
ATOM 3608 N N . ASP A 1 479 ? 8.084 4.964 19.326 1.00 93.44 479 ASP A N 1
ATOM 3609 C CA . ASP A 1 479 ? 8.105 3.508 19.281 1.00 93.44 479 ASP A CA 1
ATOM 3610 C C . ASP A 1 479 ? 8.579 3.033 17.906 1.00 93.44 479 ASP A C 1
ATOM 3612 O O . ASP A 1 479 ? 7.863 3.074 16.899 1.00 93.44 479 ASP A O 1
ATOM 3616 N N . LEU A 1 480 ? 9.832 2.595 17.864 1.00 95.19 480 LEU A N 1
ATOM 3617 C CA . LEU A 1 480 ? 10.495 2.178 16.636 1.00 95.19 480 LEU A CA 1
ATOM 3618 C C . LEU A 1 480 ? 9.947 0.845 16.102 1.00 95.19 480 LEU A C 1
ATOM 3620 O O . LEU A 1 480 ? 9.432 0.026 16.873 1.00 95.19 480 LEU A O 1
ATOM 3624 N N . PRO A 1 481 ? 10.121 0.576 14.795 1.00 94.00 481 PRO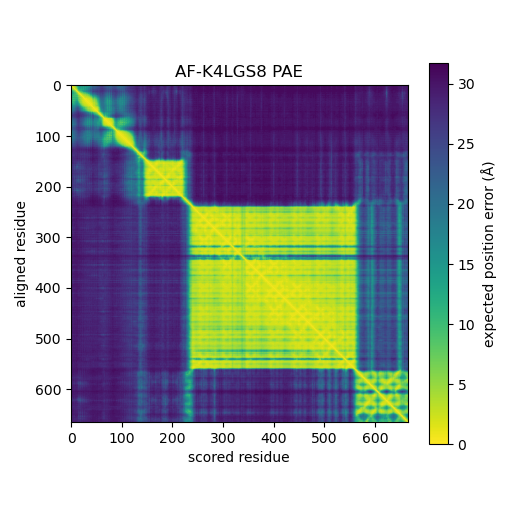 A N 1
ATOM 3625 C CA . PRO A 1 481 ? 9.926 -0.760 14.258 1.00 94.00 481 PRO A CA 1
ATOM 3626 C C . PRO A 1 481 ? 10.791 -1.774 15.016 1.00 94.00 481 PRO A C 1
ATOM 3628 O O . PRO A 1 481 ? 11.918 -1.471 15.411 1.00 94.00 481 PRO A O 1
ATOM 3631 N N . ALA A 1 482 ? 10.287 -2.994 15.205 1.00 86.12 482 ALA A N 1
ATOM 3632 C CA . ALA A 1 482 ? 10.933 -3.995 16.065 1.00 86.12 482 ALA A CA 1
ATOM 3633 C C . ALA A 1 482 ? 12.302 -4.504 15.559 1.00 86.12 482 ALA A C 1
ATOM 3635 O O . ALA A 1 482 ? 13.023 -5.197 16.275 1.00 86.12 482 ALA A O 1
ATOM 3636 N N . GLY A 1 483 ? 12.678 -4.174 14.324 1.00 91.75 483 GLY A N 1
ATOM 3637 C CA . GLY A 1 483 ? 13.974 -4.492 13.738 1.00 91.75 483 GLY A CA 1
ATOM 3638 C C . GLY A 1 483 ? 14.096 -3.897 12.342 1.00 91.75 483 GLY A C 1
ATOM 3639 O O . GLY A 1 483 ? 13.349 -2.988 11.992 1.00 91.75 483 GLY A O 1
ATOM 3640 N N . ASN A 1 484 ? 15.011 -4.439 11.531 1.00 94.38 484 ASN A N 1
ATOM 3641 C CA . ASN A 1 484 ? 15.244 -3.982 10.157 1.00 94.38 484 ASN A CA 1
ATOM 3642 C C . ASN A 1 484 ? 13.922 -3.812 9.401 1.00 94.38 484 ASN A C 1
ATOM 3644 O O . ASN A 1 484 ? 13.208 -4.798 9.195 1.00 94.38 484 ASN A O 1
ATOM 3648 N N . GLY A 1 485 ? 13.640 -2.586 8.962 1.00 94.81 485 GLY A N 1
ATOM 3649 C CA . GLY A 1 485 ? 12.506 -2.312 8.095 1.00 94.81 485 GLY A CA 1
ATOM 3650 C C . GLY A 1 485 ? 12.793 -2.884 6.710 1.00 94.81 485 GLY A C 1
ATOM 3651 O O . GLY A 1 485 ? 13.843 -2.597 6.131 1.00 94.81 485 GLY A O 1
ATOM 3652 N N . THR A 1 486 ? 11.892 -3.711 6.189 1.00 95.19 486 THR A N 1
ATOM 3653 C CA . THR A 1 486 ? 12.040 -4.375 4.882 1.00 95.19 486 THR A CA 1
ATOM 3654 C C . THR A 1 486 ? 11.141 -3.776 3.806 1.00 95.19 486 THR A C 1
ATOM 3656 O O . THR A 1 486 ? 11.500 -3.819 2.637 1.00 95.19 486 THR A O 1
ATOM 3659 N N . GLY A 1 487 ? 10.032 -3.153 4.201 1.00 95.69 487 GLY A N 1
ATOM 3660 C CA . GLY A 1 487 ? 9.012 -2.594 3.322 1.00 95.69 487 GLY A CA 1
ATOM 3661 C C . GLY A 1 487 ? 8.168 -1.566 4.068 1.00 95.69 487 GLY A C 1
ATOM 3662 O O . GLY A 1 487 ? 8.091 -1.594 5.299 1.00 95.69 487 GLY A O 1
ATOM 3663 N N . VAL A 1 488 ? 7.562 -0.643 3.324 1.00 97.31 488 VAL A N 1
ATOM 3664 C CA . VAL A 1 488 ? 6.658 0.387 3.853 1.00 97.31 488 VAL A CA 1
ATOM 3665 C C . VAL A 1 488 ? 5.453 0.478 2.932 1.00 97.31 488 VAL A C 1
ATOM 3667 O O . VAL A 1 488 ? 5.606 0.409 1.717 1.00 97.31 488 VAL A O 1
ATOM 3670 N N . SER A 1 489 ? 4.267 0.658 3.498 1.00 95.62 489 SER A N 1
ATOM 3671 C CA . SER A 1 489 ? 3.059 0.949 2.734 1.00 95.62 489 SER A CA 1
ATOM 3672 C C . SER A 1 489 ? 2.193 1.948 3.490 1.00 95.62 489 SER A C 1
ATOM 3674 O O . SER A 1 489 ? 2.126 1.900 4.717 1.00 95.62 489 SER A O 1
ATOM 3676 N N . PHE A 1 490 ? 1.540 2.846 2.757 1.00 92.44 490 PHE A N 1
ATOM 3677 C CA . PHE A 1 490 ? 0.534 3.760 3.291 1.00 92.44 490 PHE A CA 1
ATOM 3678 C C . PHE A 1 490 ? -0.856 3.300 2.874 1.00 92.44 490 PHE A C 1
ATOM 3680 O O . PHE A 1 490 ? -1.043 2.878 1.725 1.00 92.44 490 PHE A O 1
ATOM 3687 N N . SER A 1 491 ? -1.817 3.454 3.779 1.00 86.50 491 SER A N 1
ATOM 3688 C CA . SER A 1 491 ? -3.234 3.393 3.439 1.00 86.50 491 SER A CA 1
ATOM 3689 C C . SER A 1 491 ? -3.560 4.459 2.383 1.00 86.50 491 SER A C 1
ATOM 3691 O O . SER A 1 491 ? -2.910 5.501 2.319 1.00 86.50 491 SER A O 1
ATOM 3693 N N . LYS A 1 492 ? -4.515 4.174 1.501 1.00 78.62 492 LYS A N 1
ATOM 3694 C CA . LYS A 1 492 ? -5.116 5.008 0.456 1.00 78.62 492 LYS A CA 1
ATOM 3695 C C . LYS A 1 492 ? -5.634 6.344 0.997 1.00 78.62 492 LYS A C 1
ATOM 3697 O O . LYS A 1 492 ? -5.462 7.344 0.307 1.00 78.62 492 LYS A O 1
ATOM 3702 N N . ASP A 1 493 ? -6.192 6.377 2.204 1.00 72.56 493 ASP A N 1
ATOM 3703 C CA . ASP A 1 493 ? -6.567 7.606 2.917 1.00 72.56 493 ASP A CA 1
ATOM 3704 C C . ASP A 1 493 ? -5.354 8.393 3.462 1.00 72.56 493 ASP A C 1
ATOM 3706 O O . ASP A 1 493 ? -5.460 9.581 3.758 1.00 72.56 493 ASP A O 1
ATOM 3710 N N . GLY A 1 494 ? -4.181 7.759 3.548 1.00 79.88 494 GLY A N 1
ATOM 3711 C CA . GLY A 1 494 ? -2.949 8.320 4.098 1.00 79.88 494 GLY A CA 1
ATOM 3712 C C . GLY A 1 494 ? -2.8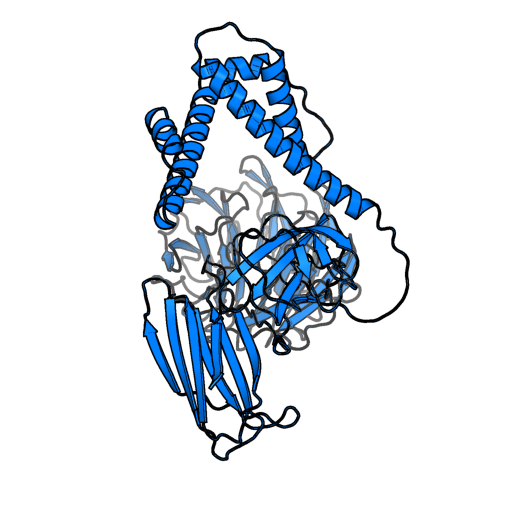77 8.346 5.628 1.00 79.88 494 GLY A C 1
ATOM 3713 O O . GLY A 1 494 ? -1.822 8.679 6.161 1.00 79.88 494 GLY A O 1
ATOM 3714 N N . ALA A 1 495 ? -3.942 7.971 6.338 1.00 80.06 495 ALA A N 1
ATOM 3715 C CA . ALA A 1 495 ? -4.018 8.039 7.797 1.00 80.06 495 ALA A CA 1
ATOM 3716 C C . ALA A 1 495 ? -3.143 6.990 8.501 1.00 80.06 495 ALA A C 1
ATOM 3718 O O . ALA A 1 495 ? -2.784 7.162 9.664 1.00 80.06 495 ALA A O 1
ATOM 3719 N N . HIS A 1 496 ? -2.770 5.914 7.805 1.00 86.00 496 HIS A N 1
ATOM 3720 C CA . HIS A 1 496 ? -2.022 4.801 8.370 1.00 86.00 496 HIS A CA 1
ATOM 3721 C C . HIS A 1 496 ? -0.784 4.458 7.543 1.00 86.00 496 HIS A C 1
ATOM 3723 O O . HIS A 1 496 ? -0.767 4.511 6.310 1.00 86.00 496 HIS A O 1
ATOM 3729 N N . MET A 1 497 ? 0.258 4.027 8.245 1.00 93.06 497 MET A N 1
ATOM 3730 C CA . MET A 1 497 ? 1.486 3.502 7.667 1.00 93.06 497 MET A CA 1
ATOM 3731 C C . MET A 1 497 ? 1.815 2.151 8.298 1.00 93.06 497 MET A C 1
ATOM 3733 O O . MET A 1 497 ? 1.806 1.995 9.516 1.00 93.06 497 MET A O 1
ATOM 3737 N N . ALA A 1 498 ? 2.164 1.179 7.464 1.00 94.38 498 ALA A N 1
ATOM 3738 C CA . ALA A 1 498 ? 2.619 -0.135 7.881 1.00 94.38 498 ALA A CA 1
ATOM 3739 C C . ALA A 1 498 ? 4.071 -0.343 7.459 1.00 94.38 498 ALA A C 1
ATOM 3741 O O . ALA A 1 498 ? 4.459 -0.031 6.333 1.00 94.38 498 ALA A O 1
ATOM 3742 N N . VAL A 1 499 ? 4.865 -0.905 8.365 1.00 95.81 499 VAL A N 1
ATOM 3743 C CA . VAL A 1 499 ? 6.274 -1.234 8.155 1.00 95.81 499 VAL A CA 1
ATOM 3744 C C . VAL A 1 499 ? 6.456 -2.726 8.393 1.00 95.81 499 VAL A C 1
ATOM 3746 O O . VAL A 1 499 ? 6.174 -3.228 9.482 1.00 95.81 499 VAL A O 1
ATOM 3749 N N . SER A 1 500 ? 6.934 -3.455 7.387 1.00 94.94 500 SER A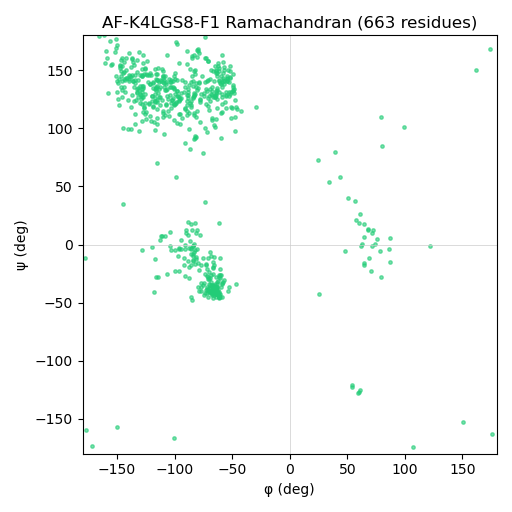 N 1
ATOM 3750 C CA . SER A 1 500 ? 7.339 -4.850 7.568 1.00 94.94 500 SER A CA 1
ATOM 3751 C C . SER A 1 500 ? 8.719 -4.923 8.216 1.00 94.94 500 SER A C 1
ATOM 3753 O O . SER A 1 500 ? 9.617 -4.152 7.875 1.00 94.94 500 SER A O 1
ATOM 3755 N N . CYS A 1 501 ? 8.891 -5.854 9.153 1.00 92.88 501 CYS A N 1
ATOM 3756 C CA . CYS A 1 501 ? 10.091 -5.972 9.978 1.00 92.88 501 CYS A CA 1
ATOM 3757 C C . CYS A 1 501 ? 10.697 -7.380 9.904 1.00 92.88 501 CYS A C 1
ATOM 3759 O O . CYS A 1 501 ? 9.987 -8.378 9.764 1.00 92.88 501 CYS A O 1
ATOM 3761 N N . ALA A 1 502 ? 12.018 -7.467 10.074 1.00 88.50 502 ALA A N 1
ATOM 3762 C CA . ALA A 1 502 ? 12.737 -8.746 10.103 1.00 88.50 502 ALA A CA 1
ATOM 3763 C C . ALA A 1 502 ? 12.645 -9.499 11.447 1.00 88.50 502 ALA A C 1
ATOM 3765 O O . ALA A 1 502 ? 12.964 -10.685 11.517 1.00 88.50 502 ALA A O 1
ATOM 3766 N N . ILE A 1 503 ? 12.237 -8.815 12.519 1.00 89.94 503 ILE A N 1
ATOM 3767 C CA . ILE A 1 503 ? 12.161 -9.351 13.887 1.00 89.94 503 ILE A CA 1
ATOM 3768 C C . ILE A 1 503 ? 10.717 -9.256 14.377 1.00 89.94 503 ILE A C 1
ATOM 3770 O O . ILE A 1 503 ? 10.011 -8.314 14.017 1.00 89.94 503 ILE A O 1
ATOM 3774 N N . THR A 1 504 ? 10.293 -10.235 15.183 1.00 88.69 504 THR A N 1
ATOM 3775 C CA . THR A 1 504 ? 8.964 -10.286 15.812 1.00 88.69 504 THR A CA 1
ATOM 3776 C C . THR A 1 504 ? 8.619 -8.949 16.496 1.00 88.69 504 THR A C 1
ATOM 3778 O O . THR A 1 504 ? 9.480 -8.398 17.185 1.00 88.69 504 THR A O 1
ATOM 3781 N N . PRO A 1 505 ? 7.410 -8.389 16.283 1.00 90.12 505 PRO A N 1
ATOM 3782 C CA . PRO A 1 505 ? 6.231 -9.004 15.665 1.00 90.12 505 PRO A CA 1
ATOM 3783 C C . PRO A 1 505 ? 6.185 -8.931 14.129 1.00 90.12 505 PRO A C 1
ATOM 3785 O O . PRO A 1 505 ? 5.126 -9.115 13.553 1.00 90.12 505 PRO A O 1
ATOM 3788 N N . PHE A 1 506 ? 7.302 -8.677 13.438 1.00 92.81 506 PHE A N 1
ATOM 3789 C CA . PHE A 1 506 ? 7.442 -8.653 11.967 1.00 92.81 506 PHE A CA 1
ATOM 3790 C C . PHE A 1 506 ? 6.610 -7.589 11.230 1.00 92.81 506 PHE A C 1
ATOM 3792 O O . PHE A 1 506 ? 6.696 -7.461 10.006 1.00 92.81 506 PHE A O 1
ATOM 3799 N N . ALA A 1 507 ? 5.851 -6.790 11.969 1.00 91.69 507 ALA A N 1
ATOM 3800 C CA . ALA A 1 507 ? 5.043 -5.682 11.501 1.00 91.69 507 ALA A CA 1
ATOM 3801 C C . ALA A 1 507 ? 5.104 -4.550 12.532 1.00 91.69 507 ALA A C 1
ATOM 3803 O O . ALA A 1 507 ? 5.288 -4.787 13.724 1.00 91.69 507 ALA A O 1
ATOM 3804 N N . SER A 1 508 ? 4.970 -3.312 12.079 1.00 92.25 508 SER A N 1
ATOM 3805 C CA . SER A 1 508 ? 4.739 -2.155 12.942 1.00 92.25 508 SER A CA 1
ATOM 3806 C C . SER A 1 508 ? 3.793 -1.204 12.233 1.00 92.25 508 SER A C 1
ATOM 3808 O O . SER A 1 508 ? 3.978 -0.923 11.046 1.00 92.25 508 SER A O 1
ATOM 3810 N N . LEU A 1 509 ? 2.761 -0.762 12.942 1.00 90.62 509 LEU A N 1
ATOM 3811 C CA . LEU A 1 509 ? 1.697 0.075 12.399 1.00 90.62 509 LEU A CA 1
ATOM 3812 C C . LEU A 1 509 ? 1.720 1.441 13.061 1.00 90.62 509 LEU A C 1
ATOM 3814 O O . LEU A 1 509 ? 1.947 1.548 14.264 1.00 90.62 509 LEU A O 1
ATOM 3818 N N . TYR A 1 510 ? 1.466 2.472 12.271 1.00 90.62 510 TYR A N 1
ATOM 3819 C CA . TYR A 1 510 ? 1.510 3.855 12.706 1.00 90.62 510 TYR A CA 1
ATOM 3820 C C . TYR A 1 510 ? 0.287 4.602 12.199 1.00 90.62 510 TYR A C 1
ATOM 3822 O O . TYR A 1 510 ? -0.102 4.437 11.044 1.00 90.62 510 TYR A O 1
ATOM 3830 N N . GLU A 1 511 ? -0.268 5.447 13.054 1.00 86.69 511 GLU A N 1
ATOM 3831 C CA . GLU A 1 511 ? -1.162 6.531 12.672 1.00 86.69 511 GLU A CA 1
ATOM 3832 C C . GLU A 1 511 ? -0.321 7.744 12.263 1.00 86.69 511 GLU A C 1
ATOM 3834 O O . GLU A 1 511 ? 0.729 8.020 12.857 1.00 86.69 511 GLU A O 1
ATOM 3839 N N . VAL A 1 512 ? -0.761 8.433 11.217 1.00 82.62 512 VAL A N 1
ATOM 3840 C CA . VAL A 1 512 ? -0.063 9.564 10.610 1.00 82.62 512 VAL A CA 1
ATOM 3841 C C . VAL A 1 512 ? -0.824 10.841 10.943 1.00 82.62 512 VAL A C 1
ATOM 3843 O O . VAL A 1 512 ? -1.917 11.069 10.431 1.00 82.62 512 VAL A O 1
ATOM 3846 N N . ASP A 1 513 ? -0.228 11.701 11.765 1.00 81.12 513 ASP A N 1
ATOM 3847 C CA . ASP A 1 513 ? -0.783 13.017 12.070 1.00 81.12 513 ASP A CA 1
ATOM 3848 C C . ASP A 1 513 ? -0.111 14.083 11.198 1.00 81.12 513 ASP A C 1
ATOM 3850 O O . ASP A 1 513 ? 1.027 14.504 11.428 1.00 81.12 513 ASP A O 1
ATOM 3854 N N . TYR A 1 514 ? -0.852 14.538 10.190 1.00 78.19 514 TYR A N 1
ATOM 3855 C CA . TYR A 1 514 ? -0.410 15.567 9.253 1.00 78.19 514 TYR A CA 1
ATOM 3856 C C . TYR A 1 514 ? -0.358 16.982 9.851 1.00 78.19 514 TYR A C 1
ATOM 3858 O O . TYR A 1 514 ? 0.285 17.857 9.267 1.00 78.19 514 TYR A O 1
ATOM 3866 N N . LEU A 1 515 ? -1.021 17.233 10.986 1.00 75.00 515 LEU A N 1
ATOM 3867 C CA . LEU A 1 515 ? -0.975 18.526 11.674 1.00 75.00 515 LEU A CA 1
ATOM 3868 C C . LEU A 1 515 ? 0.313 18.671 12.478 1.00 75.00 515 LEU A C 1
ATOM 3870 O O . LEU A 1 515 ? 0.904 19.751 12.506 1.00 75.00 515 LEU A O 1
ATOM 3874 N N . THR A 1 516 ? 0.746 17.590 13.127 1.00 77.50 516 THR A N 1
ATOM 3875 C CA . THR A 1 516 ? 1.950 17.586 13.970 1.00 77.50 516 THR A CA 1
ATOM 3876 C C . THR A 1 516 ? 3.186 17.008 13.280 1.00 77.50 516 THR A C 1
ATOM 3878 O O . THR A 1 516 ? 4.277 17.077 13.843 1.00 77.50 516 THR A O 1
ATOM 3881 N N . ASP A 1 517 ? 3.046 16.484 12.058 1.00 85.00 517 ASP A N 1
ATOM 3882 C CA . ASP A 1 517 ? 4.089 15.759 11.321 1.00 85.00 517 ASP A CA 1
ATOM 3883 C C . ASP A 1 517 ? 4.640 14.546 12.097 1.00 85.00 517 ASP A C 1
ATOM 3885 O O . ASP A 1 517 ? 5.843 14.259 12.064 1.00 85.00 517 ASP A O 1
ATOM 3889 N N . THR A 1 518 ? 3.765 13.832 12.814 1.00 85.50 518 THR A N 1
ATOM 3890 C CA . THR A 1 518 ? 4.157 12.701 13.666 1.00 85.50 518 THR A CA 1
ATOM 3891 C C . THR A 1 518 ? 3.598 11.365 13.188 1.00 85.50 518 THR A C 1
ATOM 3893 O O . THR A 1 518 ? 2.556 11.276 12.543 1.00 85.50 518 THR A O 1
ATOM 3896 N N . PHE A 1 519 ? 4.337 10.303 13.517 1.00 91.81 519 PHE A N 1
ATOM 3897 C CA . PHE A 1 519 ? 3.958 8.914 13.277 1.00 91.81 519 PHE A CA 1
ATOM 3898 C C . PHE A 1 519 ? 3.839 8.226 14.634 1.00 91.81 519 PHE A C 1
ATOM 3900 O O . PHE A 1 519 ? 4.854 7.934 15.276 1.00 91.81 519 PHE A O 1
ATOM 3907 N N . THR A 1 520 ? 2.611 7.985 15.080 1.00 86.44 520 THR A N 1
ATOM 3908 C CA . THR A 1 520 ? 2.334 7.395 16.395 1.00 86.44 520 THR A CA 1
ATOM 3909 C C . THR A 1 520 ? 2.082 5.911 16.230 1.00 86.44 520 THR A C 1
ATOM 3911 O O . THR A 1 520 ? 1.204 5.518 15.466 1.00 86.44 520 THR A O 1
ATOM 3914 N N . LYS A 1 521 ? 2.862 5.066 16.913 1.00 86.12 521 LYS A N 1
ATOM 3915 C CA . LYS A 1 521 ? 2.680 3.618 16.809 1.00 86.12 521 LYS A CA 1
ATOM 3916 C C . LYS A 1 521 ? 1.312 3.239 17.375 1.00 86.12 521 LYS A C 1
ATOM 3918 O O . LYS A 1 521 ? 0.986 3.592 18.507 1.00 86.12 521 LYS A O 1
ATOM 3923 N N . ILE A 1 522 ? 0.530 2.512 16.587 1.00 80.38 522 ILE A N 1
ATOM 3924 C CA . ILE A 1 522 ? -0.726 1.907 17.031 1.00 80.38 522 ILE A CA 1
ATOM 3925 C C . ILE A 1 522 ? -0.490 0.441 17.383 1.00 80.38 522 ILE A C 1
ATOM 3927 O O . ILE A 1 522 ? 0.601 -0.103 17.198 1.00 80.38 522 ILE A O 1
ATOM 3931 N N . VAL A 1 523 ? -1.506 -0.206 17.941 1.00 73.94 523 VAL A N 1
ATOM 3932 C CA . VAL A 1 523 ? -1.360 -1.579 18.414 1.00 73.94 523 VAL A CA 1
ATOM 3933 C C . VAL A 1 523 ? -1.063 -2.514 17.241 1.00 73.94 523 VAL A C 1
ATOM 3935 O O . VAL A 1 523 ? -1.765 -2.518 16.228 1.00 73.94 523 VAL A O 1
ATOM 3938 N N . ASP A 1 524 ? -0.003 -3.307 17.395 1.00 71.56 524 ASP A N 1
ATOM 3939 C CA . ASP A 1 524 ? 0.379 -4.319 16.416 1.00 71.56 524 ASP A CA 1
ATOM 3940 C C . ASP A 1 524 ? -0.743 -5.374 16.272 1.00 71.56 524 ASP A C 1
ATOM 3942 O O . ASP A 1 524 ? -1.514 -5.600 17.213 1.00 71.56 524 ASP A O 1
ATOM 3946 N N . PRO A 1 525 ? -0.860 -6.056 15.116 1.00 70.69 525 PRO A N 1
ATOM 3947 C CA . PRO A 1 525 ? -1.880 -7.081 14.938 1.00 70.69 525 PRO A CA 1
ATOM 3948 C C . PRO A 1 525 ? -1.802 -8.159 16.027 1.00 70.69 525 PRO A C 1
ATOM 3950 O O . PRO A 1 525 ? -0.736 -8.726 16.263 1.00 70.69 525 PRO A O 1
ATOM 3953 N N . VAL A 1 526 ? -2.946 -8.494 16.642 1.00 70.12 526 VAL A N 1
ATOM 3954 C CA . VAL A 1 526 ? -3.029 -9.480 17.745 1.00 70.12 526 VAL A CA 1
ATOM 3955 C C . VAL A 1 526 ? -2.395 -10.814 17.351 1.00 70.12 526 VAL A C 1
ATOM 3957 O O . VAL A 1 526 ? -1.696 -11.447 18.137 1.00 70.12 526 VAL A O 1
ATOM 3960 N N . THR A 1 527 ? -2.623 -11.238 16.107 1.00 83.50 527 THR A N 1
ATOM 3961 C CA . THR A 1 527 ? -1.889 -12.352 15.507 1.00 83.50 527 THR A CA 1
ATOM 3962 C C . THR A 1 527 ? -0.805 -11.789 14.606 1.00 83.50 527 THR A C 1
ATOM 3964 O O . THR A 1 527 ? -1.120 -11.294 13.526 1.00 83.50 527 THR A O 1
ATOM 3967 N N . ALA A 1 528 ? 0.456 -11.876 15.023 1.00 88.06 528 ALA A N 1
ATOM 3968 C CA . ALA A 1 528 ? 1.592 -11.447 14.212 1.00 88.06 528 ALA A CA 1
ATOM 3969 C C . ALA A 1 528 ? 1.711 -12.264 12.904 1.00 88.06 528 ALA A C 1
ATOM 3971 O O . ALA A 1 528 ? 1.247 -13.412 12.840 1.00 88.06 528 ALA A O 1
ATOM 3972 N N . PRO A 1 529 ? 2.351 -11.717 11.854 1.00 92.38 529 PRO A N 1
ATOM 3973 C CA . PRO A 1 529 ? 2.790 -12.505 10.713 1.00 92.38 529 PRO A CA 1
ATOM 3974 C C . PRO A 1 529 ? 3.628 -13.715 11.146 1.00 92.38 529 PRO A C 1
ATOM 3976 O O . PRO A 1 529 ? 4.331 -13.675 12.154 1.00 92.38 529 PRO A O 1
ATOM 3979 N N . ALA A 1 530 ? 3.562 -14.806 10.381 1.00 89.69 530 ALA A N 1
ATOM 3980 C CA . ALA A 1 530 ? 4.166 -16.082 10.781 1.00 89.69 530 ALA A CA 1
ATOM 3981 C C . ALA A 1 530 ? 5.709 -16.086 10.749 1.00 89.69 530 ALA A C 1
ATOM 3983 O O . ALA A 1 530 ? 6.331 -17.014 11.261 1.00 89.69 530 ALA A O 1
ATOM 3984 N N . GLY A 1 531 ? 6.339 -15.072 10.151 1.00 91.38 531 GLY A N 1
ATOM 3985 C CA . GLY A 1 531 ? 7.790 -14.948 10.095 1.00 91.38 531 GLY A CA 1
ATOM 3986 C C . GLY A 1 531 ? 8.244 -13.604 9.535 1.00 91.38 531 GLY A C 1
ATOM 3987 O O . GLY A 1 531 ? 7.427 -12.728 9.262 1.00 91.38 531 GLY A O 1
ATOM 3988 N N . SER A 1 532 ? 9.560 -13.473 9.333 1.00 92.38 532 SER A N 1
ATOM 3989 C CA . SER A 1 532 ? 10.191 -12.271 8.772 1.00 92.38 532 SER A CA 1
ATOM 3990 C C . SER A 1 532 ? 9.519 -11.848 7.467 1.00 92.38 532 SER A C 1
ATOM 3992 O O . SER A 1 532 ? 9.545 -12.586 6.475 1.00 92.38 532 SER A O 1
ATOM 3994 N N . CYS A 1 533 ? 8.950 -10.647 7.478 1.00 92.75 533 CYS A N 1
ATOM 3995 C CA . CYS A 1 533 ? 8.230 -10.087 6.347 1.00 92.75 533 CYS A CA 1
ATOM 3996 C C . CYS A 1 533 ? 9.204 -9.508 5.317 1.00 92.75 533 CYS A C 1
ATOM 3998 O O . CYS A 1 533 ? 10.114 -8.753 5.663 1.00 92.75 533 CYS A O 1
ATOM 4000 N N . ASN A 1 534 ? 8.990 -9.842 4.047 1.00 92.06 534 ASN A N 1
ATOM 4001 C CA . ASN A 1 534 ? 9.750 -9.322 2.909 1.00 92.06 534 ASN A CA 1
ATOM 4002 C C . ASN A 1 534 ? 9.048 -8.138 2.236 1.00 92.06 534 ASN A C 1
ATOM 4004 O O . ASN A 1 534 ? 9.711 -7.331 1.597 1.00 92.06 534 ASN A O 1
ATOM 4008 N N . GLY A 1 535 ? 7.730 -8.018 2.408 1.00 91.19 535 GLY A N 1
ATOM 4009 C CA . GLY A 1 535 ? 6.936 -6.937 1.841 1.00 91.19 535 GLY A CA 1
ATOM 4010 C C . GLY A 1 535 ? 5.621 -6.743 2.585 1.00 91.19 535 GLY A C 1
ATOM 4011 O O . GLY A 1 535 ? 5.153 -7.632 3.306 1.00 91.19 535 GLY A O 1
ATOM 4012 N N . VAL A 1 536 ? 5.040 -5.562 2.403 1.00 95.25 536 VAL A N 1
ATOM 4013 C CA . VAL A 1 536 ? 3.762 -5.147 2.979 1.00 95.25 536 VAL A CA 1
ATOM 4014 C C . VAL A 1 536 ? 3.011 -4.292 1.968 1.00 95.25 536 VAL A C 1
ATOM 4016 O O . VAL A 1 536 ? 3.624 -3.482 1.277 1.00 95.25 536 VAL A O 1
ATOM 4019 N N . VAL A 1 537 ? 1.692 -4.455 1.887 1.00 94.25 537 VAL A N 1
ATOM 4020 C CA . VAL A 1 537 ? 0.838 -3.611 1.048 1.00 94.25 537 VAL A CA 1
ATOM 4021 C C . VAL A 1 537 ? -0.524 -3.394 1.704 1.00 94.25 537 VAL A C 1
ATOM 4023 O O . VAL A 1 537 ? -1.154 -4.348 2.170 1.00 94.25 537 VAL A O 1
ATOM 4026 N N . PHE A 1 538 ? -0.988 -2.145 1.734 1.00 90.94 538 PHE A N 1
ATOM 4027 C CA . PHE A 1 538 ? -2.406 -1.852 1.934 1.00 90.94 538 PHE A CA 1
ATOM 4028 C C . PHE A 1 538 ? -3.175 -2.162 0.647 1.00 90.94 538 PHE A C 1
ATOM 4030 O O . PHE A 1 538 ? -2.805 -1.725 -0.443 1.00 90.94 538 PHE A O 1
ATOM 4037 N N . GLY A 1 539 ? -4.227 -2.962 0.776 1.00 80.38 539 GLY A N 1
ATOM 4038 C CA . GLY A 1 539 ? -5.116 -3.334 -0.312 1.00 80.38 539 GLY A CA 1
ATOM 4039 C C . GLY A 1 539 ? -6.048 -2.200 -0.733 1.00 80.38 539 GLY A C 1
ATOM 4040 O O . GLY A 1 539 ? -6.058 -1.104 -0.175 1.00 80.38 539 GLY A O 1
ATOM 4041 N N . PHE A 1 540 ? -6.863 -2.482 -1.746 1.00 67.31 540 PHE A N 1
ATOM 4042 C CA . PHE A 1 540 ? -7.826 -1.523 -2.279 1.00 67.31 540 PHE A CA 1
ATOM 4043 C C . PHE A 1 540 ? -8.818 -1.047 -1.201 1.00 67.31 540 PHE A C 1
ATOM 4045 O O . PHE A 1 540 ? -9.431 -1.862 -0.510 1.00 67.31 540 PHE A O 1
ATOM 4052 N N . ASN A 1 541 ? -8.974 0.279 -1.094 1.00 64.19 541 ASN A N 1
ATOM 4053 C CA . ASN A 1 541 ? -9.830 0.991 -0.131 1.00 64.19 541 ASN A CA 1
ATOM 4054 C C . ASN A 1 541 ? -9.489 0.774 1.351 1.00 64.19 541 ASN A C 1
ATOM 4056 O O . ASN A 1 541 ? -10.379 0.881 2.186 1.00 64.19 541 ASN A O 1
ATOM 4060 N N . ASP A 1 542 ? -8.237 0.451 1.680 1.00 68.06 542 ASP A N 1
ATOM 4061 C CA . ASP A 1 542 ? -7.767 0.345 3.073 1.00 68.06 542 ASP A CA 1
ATOM 4062 C C . ASP A 1 542 ? -8.524 -0.651 3.927 1.00 68.06 542 ASP A C 1
ATOM 4064 O O . ASP A 1 542 ? -8.475 -0.579 5.149 1.00 68.06 542 ASP A O 1
ATOM 4068 N N . LEU A 1 543 ? -9.201 -1.603 3.284 1.00 70.88 543 LEU A N 1
ATOM 4069 C CA . LEU A 1 543 ? -9.934 -2.669 3.953 1.00 70.88 543 LEU A CA 1
ATOM 4070 C C . LEU A 1 543 ? -9.045 -3.877 4.244 1.00 70.88 543 LEU A C 1
ATOM 4072 O O . LEU A 1 543 ? -9.381 -4.696 5.096 1.00 70.88 543 LEU A O 1
ATOM 4076 N N . TYR A 1 544 ? -7.916 -4.003 3.544 1.00 85.62 544 TYR A N 1
ATOM 4077 C CA . TYR A 1 544 ? -6.991 -5.111 3.729 1.00 85.62 544 TYR A CA 1
ATOM 4078 C C . TYR A 1 544 ? -5.563 -4.621 3.913 1.00 85.62 544 TYR A C 1
ATOM 4080 O O . TYR A 1 544 ? -5.132 -3.664 3.277 1.00 85.62 544 TYR A O 1
ATOM 4088 N N . LEU A 1 545 ? -4.803 -5.335 4.731 1.00 91.12 545 LEU A N 1
ATOM 4089 C CA . LEU A 1 545 ? -3.368 -5.157 4.896 1.00 91.12 545 LEU A CA 1
ATOM 4090 C C . LEU A 1 545 ? -2.708 -6.525 4.758 1.00 91.12 545 LEU A C 1
ATOM 4092 O O . LEU A 1 545 ? -3.036 -7.452 5.497 1.00 91.12 545 LEU A O 1
ATOM 4096 N N . VAL A 1 546 ? -1.793 -6.668 3.803 1.00 94.69 546 VAL A N 1
ATOM 4097 C CA . VAL A 1 546 ? -1.154 -7.951 3.497 1.00 94.69 546 VAL A CA 1
ATOM 4098 C C . VAL A 1 546 ? 0.337 -7.863 3.753 1.00 94.69 546 VAL A C 1
ATOM 4100 O O . VAL A 1 546 ? 1.012 -6.977 3.236 1.00 94.69 546 VAL A O 1
ATOM 4103 N N . PHE A 1 547 ? 0.850 -8.828 4.509 1.00 95.38 547 PHE A N 1
ATOM 4104 C CA . PHE A 1 547 ? 2.279 -9.064 4.673 1.00 95.38 547 PHE A CA 1
ATOM 4105 C C . PHE A 1 547 ? 2.663 -10.346 3.948 1.00 95.38 547 PHE A C 1
ATOM 4107 O O . PHE A 1 547 ? 1.985 -11.362 4.090 1.00 95.38 547 PHE A O 1
ATOM 4114 N N . VAL A 1 548 ? 3.769 -10.320 3.214 1.00 96.44 548 VAL A N 1
ATOM 4115 C CA . VAL A 1 548 ? 4.367 -11.516 2.608 1.00 96.44 548 VAL A CA 1
ATOM 4116 C C . VAL A 1 548 ? 5.673 -11.861 3.302 1.00 96.44 548 VAL A C 1
ATOM 4118 O O . VAL A 1 548 ? 6.448 -10.975 3.664 1.00 96.44 548 VAL A O 1
ATOM 4121 N N . HIS A 1 549 ? 5.916 -13.150 3.518 1.00 95.12 549 HIS A N 1
ATOM 4122 C CA . HIS A 1 549 ? 7.015 -13.628 4.354 1.00 95.12 549 HIS A CA 1
ATOM 4123 C C . HIS A 1 549 ? 7.548 -14.995 3.900 1.00 95.12 549 HIS A C 1
ATOM 4125 O O . HIS A 1 549 ? 7.031 -15.644 2.988 1.00 95.12 549 HIS A O 1
ATOM 4131 N N . ALA A 1 550 ? 8.662 -15.414 4.507 1.00 91.25 550 ALA A N 1
ATOM 4132 C CA . ALA A 1 550 ? 9.370 -16.646 4.144 1.00 91.25 550 ALA A CA 1
ATOM 4133 C C . ALA A 1 550 ? 8.817 -17.924 4.802 1.00 91.25 550 ALA A C 1
ATOM 4135 O O . ALA A 1 550 ? 9.231 -19.025 4.448 1.00 91.25 550 ALA A O 1
ATOM 4136 N N . THR A 1 551 ? 7.910 -17.794 5.772 1.00 94.00 551 THR A N 1
ATOM 4137 C CA . THR A 1 551 ? 7.438 -18.911 6.606 1.00 94.00 551 THR A CA 1
ATOM 4138 C C . THR A 1 551 ? 6.017 -19.279 6.213 1.00 94.00 551 THR A C 1
ATOM 4140 O O . THR A 1 551 ? 5.189 -18.392 6.095 1.00 94.00 551 THR A O 1
ATOM 4143 N N . SER A 1 552 ? 5.695 -20.563 6.024 1.00 93.12 552 SER A N 1
ATOM 4144 C CA . SER A 1 552 ? 4.310 -20.982 5.738 1.00 93.12 552 SER A CA 1
ATOM 4145 C C . SER A 1 552 ? 3.347 -20.377 6.776 1.00 93.12 552 SER A C 1
ATOM 4147 O O . SER A 1 552 ? 3.643 -20.476 7.969 1.00 93.12 552 SER A O 1
ATOM 4149 N N . PRO A 1 553 ? 2.225 -19.743 6.379 1.00 95.00 553 PRO A N 1
ATOM 4150 C CA . PRO A 1 553 ? 1.550 -19.800 5.069 1.00 95.00 553 PRO A CA 1
ATOM 4151 C C . PRO A 1 553 ? 2.074 -18.844 3.975 1.00 95.00 553 PRO A C 1
ATOM 4153 O O . PRO A 1 553 ? 1.439 -18.700 2.936 1.00 95.00 553 PRO A O 1
ATOM 4156 N N . TYR A 1 554 ? 3.234 -18.211 4.169 1.00 96.12 554 TYR A N 1
ATOM 4157 C CA . TYR A 1 554 ? 3.944 -17.295 3.252 1.00 96.12 554 TYR A CA 1
ATOM 4158 C C . TYR A 1 554 ? 3.284 -15.933 3.006 1.00 96.12 554 TYR A C 1
ATOM 4160 O O . TYR A 1 554 ? 3.919 -15.019 2.476 1.00 96.12 554 TYR A O 1
ATOM 4168 N N . LEU A 1 555 ? 2.035 -15.769 3.434 1.00 95.56 555 LEU A N 1
ATOM 4169 C CA . LEU A 1 555 ? 1.363 -14.485 3.544 1.00 95.56 555 LEU A CA 1
ATOM 4170 C C . LEU A 1 555 ? 0.572 -14.404 4.849 1.00 95.56 555 LEU A C 1
ATOM 4172 O O . LEU A 1 555 ? 0.221 -15.421 5.434 1.00 95.56 555 LEU A O 1
ATOM 4176 N N . THR A 1 556 ? 0.255 -13.196 5.288 1.00 94.94 556 THR A N 1
ATOM 4177 C CA . THR A 1 556 ? -0.753 -12.947 6.318 1.00 94.94 556 THR A CA 1
ATOM 4178 C C . THR A 1 556 ? -1.641 -11.814 5.836 1.00 94.94 556 THR A C 1
ATOM 4180 O O . THR A 1 556 ? -1.137 -10.739 5.512 1.00 94.94 556 THR A O 1
ATOM 4183 N N . ILE A 1 557 ? -2.950 -12.060 5.779 1.00 92.94 557 ILE A N 1
ATOM 4184 C CA . ILE A 1 557 ? -3.948 -11.066 5.381 1.00 92.94 557 ILE A CA 1
ATOM 4185 C C . ILE A 1 557 ? -4.662 -10.587 6.632 1.00 92.94 557 ILE A C 1
ATOM 4187 O O . ILE A 1 557 ? -5.187 -11.388 7.406 1.00 92.94 557 ILE A O 1
ATOM 4191 N N . TYR A 1 558 ? -4.717 -9.278 6.794 1.00 88.44 558 TYR A N 1
ATOM 4192 C CA . TYR A 1 558 ? -5.563 -8.630 7.768 1.00 88.44 558 TYR A CA 1
ATOM 4193 C C . TYR A 1 558 ? -6.688 -7.900 7.062 1.00 88.44 558 TYR A C 1
ATOM 4195 O O . TYR A 1 558 ? -6.474 -7.306 6.008 1.00 88.44 558 TYR A O 1
ATOM 4203 N N . LYS A 1 559 ? -7.868 -7.908 7.672 1.00 83.06 559 LYS A N 1
ATOM 4204 C CA . LYS A 1 559 ? -8.918 -6.948 7.379 1.00 83.06 559 LYS A CA 1
ATOM 4205 C C . LYS A 1 559 ? -8.749 -5.770 8.325 1.00 83.06 559 LYS A C 1
ATOM 4207 O O . LYS A 1 559 ? -8.824 -5.932 9.543 1.00 83.06 559 LYS A O 1
ATOM 4212 N N . THR A 1 560 ? -8.481 -4.607 7.768 1.00 69.56 560 THR A N 1
ATOM 4213 C CA . THR A 1 560 ? -8.444 -3.334 8.478 1.00 69.56 560 THR A CA 1
ATOM 4214 C C . THR A 1 560 ? -9.885 -2.856 8.592 1.00 69.56 560 THR A C 1
ATOM 4216 O O . THR A 1 560 ? -10.463 -2.286 7.675 1.00 69.56 560 THR A O 1
ATOM 4219 N N . GLY A 1 561 ? -10.521 -3.224 9.703 1.00 54.19 561 GLY A N 1
ATOM 4220 C CA . GLY A 1 561 ? -11.823 -2.692 10.074 1.00 54.19 561 GLY A CA 1
ATOM 4221 C C . GLY A 1 561 ? -11.632 -1.406 10.861 1.00 54.19 561 GLY A C 1
ATOM 4222 O O . GLY A 1 561 ? -10.779 -1.341 11.751 1.00 54.19 561 GLY A O 1
ATOM 4223 N N . THR A 1 562 ? -12.443 -0.396 10.555 1.00 43.41 562 THR A N 1
ATOM 4224 C CA . THR A 1 562 ? -12.704 0.707 11.475 1.00 43.41 562 THR A CA 1
ATOM 4225 C C . THR A 1 562 ? -13.044 0.109 12.831 1.00 43.41 562 THR A C 1
ATOM 4227 O O . THR A 1 562 ? -13.848 -0.828 12.922 1.00 43.41 562 THR A O 1
ATOM 4230 N N . GLN A 1 563 ? -12.390 0.607 13.875 1.00 41.22 563 GLN A N 1
ATOM 4231 C CA . GLN A 1 563 ? -12.685 0.164 15.223 1.00 41.22 563 GLN A CA 1
ATOM 4232 C C . GLN A 1 563 ? -14.174 0.310 15.502 1.00 41.22 563 GLN A C 1
ATOM 4234 O O . GLN A 1 563 ? -14.825 1.241 15.024 1.00 41.22 563 GLN A O 1
ATOM 4239 N N . VAL A 1 564 ? -14.668 -0.575 16.360 1.00 41.12 564 VAL A N 1
ATOM 4240 C CA . VAL A 1 564 ? -15.804 -0.260 17.213 1.00 41.12 564 VAL A CA 1
ATOM 4241 C C . VAL A 1 564 ? -15.609 1.157 17.746 1.00 41.12 564 VAL A C 1
ATOM 4243 O O . VAL A 1 564 ? -14.640 1.404 18.465 1.00 41.12 564 VAL A O 1
ATOM 4246 N N . THR A 1 565 ? -16.480 2.091 17.372 1.00 46.41 565 THR A N 1
ATOM 4247 C CA . THR A 1 565 ? -16.448 3.428 17.960 1.00 46.41 565 THR A CA 1
ATOM 4248 C C . THR A 1 565 ? -16.969 3.259 19.377 1.00 46.41 565 THR A C 1
ATOM 4250 O O . THR A 1 565 ? -18.173 3.116 19.591 1.00 46.41 565 THR A O 1
ATOM 4253 N N . ALA A 1 566 ? -16.048 3.139 20.331 1.00 43.53 566 ALA A N 1
ATOM 4254 C CA . ALA A 1 566 ? -16.396 3.053 21.735 1.00 43.53 566 ALA A CA 1
ATOM 4255 C C . ALA A 1 566 ? -16.459 4.473 22.295 1.00 43.53 566 ALA A C 1
ATOM 4257 O O . ALA A 1 566 ? -15.448 5.179 22.324 1.00 43.53 566 ALA A O 1
ATOM 4258 N N . VAL A 1 567 ? -17.648 4.896 22.714 1.00 48.94 567 VAL A N 1
ATOM 4259 C CA . VAL A 1 567 ? -17.834 6.157 23.431 1.00 48.94 567 VAL A CA 1
ATOM 4260 C C . VAL A 1 567 ? -18.119 5.821 24.882 1.00 48.94 567 VAL A C 1
ATOM 4262 O O . VAL A 1 567 ? -19.091 5.133 25.199 1.00 48.94 567 VAL A O 1
ATOM 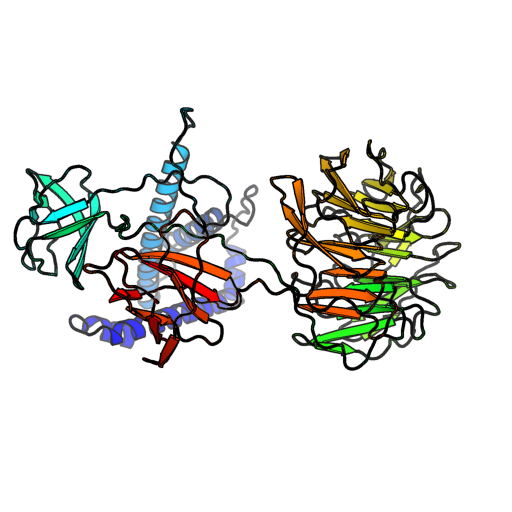4265 N N . ASP A 1 568 ? -17.253 6.316 25.759 1.00 50.59 568 ASP A N 1
ATOM 4266 C CA . ASP A 1 568 ? -17.484 6.277 27.193 1.00 50.59 568 ASP A CA 1
ATOM 4267 C C . ASP A 1 568 ? -18.285 7.518 27.600 1.00 50.59 568 ASP A C 1
ATOM 4269 O O . ASP A 1 568 ? -17.784 8.646 27.541 1.00 50.59 568 ASP A O 1
ATOM 4273 N N . ALA A 1 569 ? -19.520 7.303 28.046 1.00 54.03 569 ALA A N 1
ATOM 4274 C CA . ALA A 1 569 ? -20.321 8.309 28.725 1.00 54.03 569 ALA A CA 1
ATOM 4275 C C . ALA A 1 569 ? -20.193 8.108 30.240 1.00 54.03 569 ALA A C 1
ATOM 4277 O O . ALA A 1 569 ? -20.370 7.002 30.756 1.00 54.03 569 ALA A O 1
ATOM 4278 N N . ARG A 1 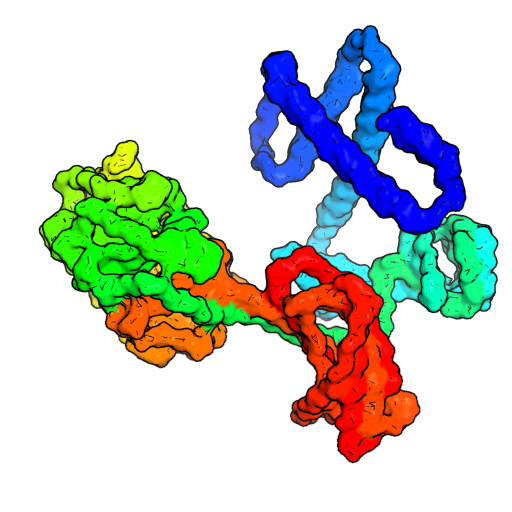570 ? -19.846 9.176 30.959 1.00 55.62 570 ARG A N 1
ATOM 4279 C CA . ARG A 1 570 ? -19.712 9.166 32.420 1.00 55.62 570 ARG A CA 1
ATOM 4280 C C . ARG A 1 570 ? -20.793 10.038 33.039 1.00 55.62 570 ARG A C 1
ATOM 4282 O O . ARG A 1 570 ? -21.001 11.159 32.578 1.00 55.62 570 ARG A O 1
ATOM 4289 N N . TYR A 1 571 ? -21.418 9.532 34.095 1.00 56.72 571 TYR A N 1
ATOM 4290 C CA . TYR A 1 571 ? -22.462 10.214 34.845 1.00 56.72 571 TYR A CA 1
ATOM 4291 C C . TYR A 1 571 ? -22.104 10.199 36.328 1.00 56.72 571 TYR A C 1
ATOM 4293 O O . TYR A 1 571 ? -21.950 9.132 36.922 1.00 56.72 571 TYR A O 1
ATOM 4301 N N . ASP A 1 572 ? -21.983 11.384 36.920 1.00 58.19 572 ASP A N 1
ATOM 4302 C CA . ASP A 1 572 ? -21.963 11.523 38.373 1.00 58.19 572 ASP A CA 1
ATOM 4303 C C . ASP A 1 572 ? -23.413 11.467 38.859 1.00 58.19 572 ASP A C 1
ATOM 4305 O O . ASP A 1 572 ? -24.230 12.323 38.511 1.00 58.19 572 ASP A O 1
ATOM 4309 N N . VAL A 1 573 ? -23.743 10.430 39.622 1.00 57.22 573 VAL A N 1
ATOM 4310 C CA . VAL A 1 573 ? -25.065 10.222 40.208 1.00 57.22 573 VAL A CA 1
ATOM 4311 C C . VAL A 1 573 ? -24.992 10.642 41.672 1.00 57.22 573 VAL A C 1
ATOM 4313 O O . VAL A 1 573 ? -24.143 10.164 42.428 1.00 57.22 573 VAL A O 1
ATOM 4316 N N . THR A 1 574 ? -25.895 11.534 42.077 1.00 59.34 574 THR A N 1
ATOM 4317 C CA . THR A 1 574 ? -26.078 11.928 43.479 1.00 59.34 574 THR A CA 1
ATOM 4318 C C . THR A 1 574 ? -27.406 11.358 43.977 1.00 59.34 574 THR A C 1
ATOM 4320 O O . THR A 1 574 ? -28.454 11.964 43.737 1.00 59.34 574 THR A O 1
ATOM 4323 N N . PRO A 1 575 ? -27.391 10.184 44.632 1.00 54.06 575 PRO A N 1
ATOM 4324 C CA . PRO A 1 575 ? -28.568 9.614 45.272 1.00 54.06 575 PRO A CA 1
ATOM 4325 C C . PRO A 1 575 ? -29.219 10.587 46.264 1.00 54.06 575 PRO A C 1
ATOM 4327 O O . PRO A 1 575 ? -28.535 11.290 47.009 1.00 54.06 575 PRO A O 1
ATOM 4330 N N . ILE A 1 576 ? -30.556 10.592 46.320 1.00 52.62 576 ILE A N 1
ATOM 4331 C CA . ILE A 1 576 ? -31.331 11.394 47.290 1.00 52.62 576 ILE A CA 1
ATOM 4332 C C . ILE A 1 576 ? -31.018 10.955 48.734 1.00 52.62 576 ILE A C 1
ATOM 4334 O O . ILE A 1 576 ? -31.024 11.766 49.661 1.00 52.62 576 ILE A O 1
ATOM 4338 N N . THR A 1 577 ? -30.710 9.671 48.918 1.00 56.03 577 THR A N 1
ATOM 4339 C CA . THR A 1 577 ? -30.236 9.052 50.161 1.00 56.03 577 THR A CA 1
ATOM 4340 C C . THR A 1 577 ? -29.112 8.079 49.837 1.00 56.03 577 THR A C 1
ATOM 4342 O O . THR A 1 577 ? -29.102 7.529 48.740 1.00 56.03 577 THR A O 1
ATOM 4345 N N . ALA A 1 578 ? -28.196 7.825 50.778 1.00 62.62 578 ALA A N 1
ATOM 4346 C CA . ALA A 1 578 ? -27.131 6.842 50.573 1.00 62.62 578 ALA A CA 1
ATOM 4347 C C . ALA A 1 578 ? -27.715 5.489 50.125 1.00 62.62 578 ALA A C 1
ATOM 4349 O O . ALA A 1 578 ? -28.628 4.977 50.776 1.00 62.62 578 ALA A O 1
ATOM 4350 N N . THR A 1 579 ? -27.197 4.944 49.024 1.00 61.72 579 THR A N 1
ATOM 4351 C CA . THR A 1 579 ? -27.659 3.682 48.426 1.00 61.72 579 THR A CA 1
ATOM 4352 C C . THR A 1 579 ? -26.485 2.738 48.194 1.00 61.72 579 THR A C 1
ATOM 4354 O O . THR A 1 579 ? -25.373 3.187 47.906 1.00 61.72 579 THR A O 1
ATOM 4357 N N . ASP A 1 580 ? -26.722 1.439 48.358 1.00 67.25 580 ASP A N 1
ATOM 4358 C CA . ASP A 1 580 ? -25.800 0.345 48.042 1.00 67.25 580 ASP A CA 1
ATOM 4359 C C . ASP A 1 580 ? -26.166 -0.398 46.741 1.00 67.25 580 ASP A C 1
ATOM 4361 O O . ASP A 1 580 ? -25.424 -1.276 46.296 1.00 67.25 580 ASP A O 1
ATOM 4365 N N . GLU A 1 581 ? -27.260 -0.001 46.089 1.00 69.31 581 GLU A N 1
ATOM 4366 C CA . GLU A 1 581 ? -27.719 -0.527 44.805 1.00 69.31 581 GLU A CA 1
ATOM 4367 C C . GLU A 1 581 ? -28.065 0.620 43.845 1.00 69.31 581 GLU A C 1
ATOM 4369 O O . GLU A 1 581 ? -28.602 1.652 44.252 1.00 69.31 581 GLU A O 1
ATOM 4374 N N . VAL A 1 582 ? -27.739 0.439 42.565 1.00 63.62 582 VAL A N 1
ATOM 4375 C CA . VAL A 1 582 ? -28.151 1.328 41.472 1.00 63.62 582 VAL A CA 1
ATOM 4376 C C . VAL A 1 582 ? -28.838 0.490 40.402 1.00 63.62 582 VAL A C 1
ATOM 4378 O O . VAL A 1 582 ? -28.223 -0.428 39.846 1.00 63.62 582 VAL A O 1
ATOM 4381 N N . ASP A 1 583 ? -30.095 0.830 40.106 1.00 64.19 583 ASP A N 1
ATOM 4382 C CA . ASP A 1 583 ? -30.882 0.218 39.034 1.00 64.19 583 ASP A CA 1
ATOM 4383 C C . ASP A 1 583 ? -30.991 1.196 37.862 1.00 64.19 583 ASP A C 1
ATOM 4385 O O . ASP A 1 583 ? -31.564 2.284 37.964 1.00 64.19 583 ASP A O 1
ATOM 4389 N N . LEU A 1 584 ? -30.398 0.810 36.736 1.00 60.22 584 LEU A N 1
ATOM 4390 C CA . LEU A 1 584 ? -30.369 1.603 35.520 1.00 60.22 584 LEU A CA 1
ATOM 4391 C C . LEU A 1 584 ? -31.172 0.907 34.427 1.00 60.22 584 LEU A C 1
ATOM 4393 O O . LEU A 1 584 ? -30.873 -0.219 34.028 1.00 60.22 584 LEU A O 1
ATOM 4397 N N . TRP A 1 585 ? -32.113 1.649 33.856 1.00 51.66 585 TRP A N 1
ATOM 4398 C CA . TRP A 1 585 ? -32.873 1.235 32.683 1.00 51.66 585 TRP A CA 1
ATOM 4399 C C . TRP A 1 585 ? -32.392 2.023 31.472 1.00 51.66 585 TRP A C 1
ATOM 4401 O O . TRP A 1 585 ? -32.336 3.248 31.533 1.00 51.66 585 TRP A O 1
ATOM 4411 N N . LEU A 1 586 ? -32.033 1.338 30.385 1.00 57.22 586 LEU A N 1
ATOM 4412 C CA . LEU A 1 586 ? -31.556 1.942 29.140 1.00 57.22 586 LEU A CA 1
ATOM 4413 C C . LEU A 1 586 ? -32.331 1.408 27.942 1.00 57.22 586 LEU A C 1
ATOM 4415 O O . LEU A 1 586 ? -32.357 0.203 27.703 1.00 57.22 586 LEU A O 1
ATOM 4419 N N . TYR A 1 587 ? -32.872 2.318 27.140 1.00 51.38 587 TYR A N 1
ATOM 4420 C CA . TYR A 1 587 ? -33.466 1.999 25.845 1.00 51.38 587 TYR A CA 1
ATOM 4421 C C . TYR A 1 587 ? -32.437 2.199 24.741 1.00 51.38 587 TYR A C 1
ATOM 4423 O O . TYR A 1 587 ? -31.799 3.254 24.674 1.00 51.38 587 TYR A O 1
ATOM 4431 N N . HIS A 1 588 ? -32.289 1.202 23.874 1.00 56.34 588 HIS A N 1
ATOM 4432 C CA . HIS A 1 588 ? -31.379 1.273 22.742 1.00 56.34 588 HIS A CA 1
ATOM 4433 C C . HIS A 1 588 ? -31.896 0.516 21.521 1.00 56.34 588 HIS A C 1
ATOM 4435 O O . HIS A 1 588 ? -32.716 -0.392 21.633 1.00 56.34 588 HIS A O 1
ATOM 4441 N N . GLU A 1 589 ? -31.390 0.875 20.345 1.00 59.44 589 GLU A N 1
ATOM 4442 C CA . GLU A 1 589 ? -31.764 0.218 19.094 1.00 59.44 589 GLU A CA 1
ATOM 4443 C C . GLU A 1 589 ? -31.345 -1.261 19.092 1.00 59.44 589 GLU A C 1
ATOM 4445 O O . GLU A 1 589 ? -30.320 -1.655 19.668 1.00 59.44 589 GLU A O 1
ATOM 4450 N N . ARG A 1 590 ? -32.166 -2.101 18.463 1.00 63.91 590 ARG A N 1
ATOM 4451 C CA . ARG A 1 590 ? -31.950 -3.540 18.354 1.00 63.91 590 ARG A CA 1
ATOM 4452 C C . ARG A 1 590 ? -31.163 -3.850 17.082 1.00 63.91 590 ARG A C 1
ATOM 4454 O O . ARG A 1 590 ? -31.736 -4.174 16.048 1.00 63.91 590 ARG A O 1
ATOM 4461 N N . GLU A 1 591 ? -29.837 -3.816 17.188 1.00 63.94 591 GLU A N 1
ATOM 4462 C CA . GLU A 1 591 ? -28.924 -4.211 16.107 1.00 63.94 591 GLU A CA 1
ATOM 4463 C C . GLU A 1 591 ? -27.909 -5.256 16.594 1.00 63.94 591 GLU A C 1
ATOM 4465 O O . GLU A 1 591 ? -27.497 -5.255 17.754 1.00 63.94 591 GLU A O 1
ATOM 4470 N N . THR A 1 592 ? -27.496 -6.175 15.716 1.00 62.09 592 THR A N 1
ATOM 4471 C CA . THR A 1 592 ? -26.508 -7.221 16.054 1.00 62.09 592 THR A CA 1
ATOM 4472 C C . THR A 1 592 ? -25.110 -6.670 16.334 1.00 62.09 592 THR A C 1
ATOM 4474 O O . THR A 1 592 ? -24.287 -7.354 16.936 1.00 62.09 592 THR A O 1
ATOM 4477 N N . ASP A 1 593 ? -24.832 -5.455 15.875 1.00 60.91 593 ASP A N 1
ATOM 4478 C CA . ASP A 1 593 ? -23.543 -4.776 15.919 1.00 60.91 593 ASP A CA 1
ATOM 4479 C C . ASP A 1 593 ? -23.516 -3.557 16.854 1.00 60.91 593 ASP A C 1
ATOM 4481 O O . ASP A 1 593 ? -22.505 -2.851 16.902 1.00 60.91 593 ASP A O 1
ATOM 4485 N N . PHE A 1 594 ? -24.585 -3.344 17.627 1.00 64.06 594 PHE A N 1
ATOM 4486 C CA . PHE A 1 594 ? -24.684 -2.337 18.680 1.00 64.06 594 PHE A CA 1
ATOM 4487 C C . PHE A 1 594 ? -24.664 -2.996 20.067 1.00 64.06 594 PHE A C 1
ATOM 4489 O O . PHE A 1 594 ? -25.374 -3.967 20.332 1.00 64.06 594 PHE A O 1
ATOM 4496 N N . SER A 1 595 ? -23.857 -2.466 20.988 1.00 68.50 595 SER A N 1
ATOM 4497 C CA . SER A 1 595 ? -23.791 -2.961 22.365 1.00 68.50 595 SER A CA 1
ATOM 4498 C C . SER A 1 595 ? -23.583 -1.840 23.380 1.00 68.50 595 SER A C 1
ATOM 4500 O O . SER A 1 595 ? -22.930 -0.832 23.110 1.00 68.50 595 SER A O 1
ATOM 4502 N N . VAL A 1 596 ? -24.140 -2.046 24.575 1.00 67.88 596 VAL A N 1
ATOM 4503 C CA . VAL A 1 596 ? -23.973 -1.163 25.735 1.00 67.88 596 VAL A CA 1
ATOM 4504 C C . VAL A 1 596 ? -23.559 -2.001 26.938 1.00 67.88 596 VAL A C 1
ATOM 4506 O O . VAL A 1 596 ? -24.261 -2.959 27.299 1.00 67.88 596 VAL A O 1
ATOM 4509 N N . ALA A 1 597 ? -22.445 -1.617 27.557 1.00 72.00 597 ALA A N 1
ATOM 4510 C CA . ALA A 1 597 ? -21.976 -2.116 28.845 1.00 72.00 597 ALA A CA 1
ATOM 4511 C C . ALA A 1 597 ? -22.067 -0.999 29.897 1.00 72.00 597 ALA A C 1
ATOM 4513 O O . ALA A 1 597 ? -21.789 0.161 29.590 1.00 72.00 597 ALA A O 1
ATOM 4514 N N . ALA A 1 598 ? -22.462 -1.348 31.122 1.00 67.56 598 ALA A N 1
ATOM 4515 C CA . ALA A 1 598 ? -22.576 -0.409 32.234 1.00 67.56 598 ALA A CA 1
ATOM 4516 C C . ALA A 1 598 ? -21.690 -0.854 33.399 1.00 67.56 598 ALA A C 1
ATOM 4518 O O . ALA A 1 598 ? -21.635 -2.038 33.742 1.00 67.56 598 ALA A O 1
ATOM 4519 N N . TYR A 1 599 ? -21.011 0.111 34.007 1.00 72.31 599 TYR A N 1
ATOM 4520 C CA . TYR A 1 599 ? -20.097 -0.107 35.115 1.00 72.31 599 TYR A CA 1
ATOM 4521 C C . TYR A 1 599 ? -20.336 0.911 36.226 1.00 72.31 599 TYR A C 1
ATOM 4523 O O . TYR A 1 599 ? -20.616 2.079 35.954 1.00 72.31 599 TYR A O 1
ATOM 4531 N N . LEU A 1 600 ? -20.150 0.484 37.473 1.00 70.44 600 LEU A N 1
ATOM 4532 C CA . LEU A 1 600 ? -20.427 1.277 38.668 1.00 70.44 600 LEU A CA 1
ATOM 4533 C C . LEU A 1 600 ? -19.170 1.455 39.532 1.00 70.44 600 LEU A C 1
ATOM 4535 O O . LEU A 1 600 ? -18.407 0.506 39.720 1.00 70.44 600 LEU A O 1
ATOM 4539 N N . SER A 1 601 ? -18.952 2.662 40.063 1.00 68.38 601 SER A N 1
ATOM 4540 C CA . SER A 1 601 ? -17.872 2.995 41.006 1.00 68.38 601 SER A CA 1
ATOM 4541 C C . SER A 1 601 ? -18.389 3.907 42.124 1.00 68.38 601 SER A C 1
ATOM 4543 O O . SER A 1 601 ? -19.206 4.784 41.875 1.00 68.38 601 SER A O 1
ATOM 4545 N N . ILE A 1 602 ? -17.881 3.731 43.348 1.00 60.19 602 ILE A N 1
ATOM 4546 C CA . ILE A 1 602 ? -18.246 4.521 44.546 1.00 60.19 602 ILE A CA 1
ATOM 4547 C C . ILE A 1 602 ? -17.241 5.661 44.805 1.00 60.19 602 ILE A C 1
ATOM 4549 O O . ILE A 1 602 ? -17.419 6.492 45.686 1.00 60.19 602 ILE A O 1
ATOM 4553 N N . VAL A 1 603 ? -16.110 5.690 44.095 1.00 57.31 603 VAL A N 1
ATOM 4554 C CA . VAL A 1 603 ? -15.017 6.605 44.450 1.00 57.31 603 VAL A CA 1
ATOM 4555 C C . VAL A 1 603 ? -15.244 7.976 43.813 1.00 57.31 603 VAL A C 1
ATOM 4557 O O . VAL A 1 603 ? -15.278 8.084 42.589 1.00 57.31 603 VAL A O 1
ATOM 4560 N N . ALA A 1 604 ? -15.355 9.025 44.638 1.00 49.00 604 ALA A N 1
ATOM 4561 C CA . ALA A 1 604 ? -15.418 10.414 44.182 1.00 49.00 604 ALA A CA 1
ATOM 4562 C C . ALA A 1 604 ? -14.215 10.772 43.284 1.00 49.00 604 ALA A C 1
ATOM 4564 O O . ALA A 1 604 ? -13.083 10.345 43.528 1.00 49.00 604 ALA A O 1
ATOM 4565 N N . ALA A 1 605 ? -14.459 11.588 42.255 1.00 42.34 605 ALA A N 1
ATOM 4566 C CA . ALA A 1 605 ? -13.498 11.922 41.206 1.00 42.34 605 ALA A CA 1
ATOM 4567 C C . ALA A 1 605 ? -12.210 12.594 41.739 1.00 42.34 605 ALA A C 1
ATOM 4569 O O . ALA A 1 605 ? -12.159 13.817 41.844 1.00 42.34 605 ALA A O 1
ATOM 4570 N N . ALA A 1 606 ? -11.171 11.802 42.048 1.00 45.16 606 ALA A N 1
ATOM 4571 C CA . ALA A 1 606 ? -9.759 12.224 42.154 1.00 45.16 606 ALA A CA 1
ATOM 4572 C C . ALA A 1 606 ? -8.751 11.093 42.474 1.00 45.16 606 ALA A C 1
ATOM 4574 O O . ALA A 1 606 ? -7.549 11.332 42.362 1.00 45.16 606 ALA A O 1
ATOM 4575 N N . THR A 1 607 ? -9.162 9.880 42.866 1.00 44.94 607 THR A N 1
ATOM 4576 C CA . THR A 1 607 ? -8.210 8.810 43.244 1.00 44.94 607 THR A CA 1
ATOM 4577 C C . THR A 1 607 ? -8.655 7.436 42.745 1.00 44.94 607 THR A C 1
ATOM 4579 O O . THR A 1 607 ? -9.753 7.022 43.079 1.00 44.94 607 THR A O 1
ATOM 4582 N N . ASN A 1 608 ? -7.798 6.746 41.974 1.00 49.25 608 ASN A N 1
ATOM 4583 C CA . ASN A 1 608 ? -7.892 5.337 41.539 1.00 49.25 608 ASN A CA 1
ATOM 4584 C C . ASN A 1 608 ? -9.311 4.737 41.496 1.00 49.25 608 ASN A C 1
ATOM 4586 O O . ASN A 1 608 ? -9.666 3.899 42.324 1.00 49.25 608 ASN A O 1
ATOM 4590 N N . GLU A 1 609 ? -10.100 5.152 40.503 1.00 56.00 609 GLU A N 1
ATOM 4591 C CA . GLU A 1 609 ? -11.427 4.591 40.231 1.00 56.00 609 GLU A CA 1
ATOM 4592 C C . GLU A 1 609 ? -11.326 3.080 39.943 1.00 56.00 609 GLU A C 1
ATOM 4594 O O . GLU A 1 609 ? -10.579 2.653 39.059 1.00 56.00 609 GLU A O 1
ATOM 4599 N N . SER A 1 610 ? -12.104 2.267 40.662 1.00 60.75 610 SER A N 1
ATOM 4600 C CA . SER A 1 610 ? -12.303 0.846 40.360 1.00 60.75 610 SER A CA 1
ATOM 4601 C C . SER A 1 610 ? -13.763 0.617 39.979 1.00 60.75 610 SER A C 1
ATOM 4603 O O . SER A 1 610 ? -14.644 0.612 40.838 1.00 60.75 610 SER A O 1
ATOM 4605 N N . PHE A 1 611 ? -14.013 0.448 38.683 1.00 68.31 611 PHE A N 1
ATOM 4606 C CA . PHE A 1 611 ? -15.337 0.160 38.140 1.00 68.31 611 PHE A CA 1
ATOM 4607 C C . PHE A 1 611 ? -15.640 -1.339 38.222 1.00 68.31 611 PHE A C 1
ATOM 4609 O O . PHE A 1 611 ? -14.829 -2.155 37.785 1.00 68.31 611 PHE A O 1
ATOM 4616 N N . SER A 1 612 ? -16.811 -1.691 38.750 1.00 75.12 612 SER A N 1
ATOM 4617 C CA . SER A 1 612 ? -17.346 -3.057 38.712 1.00 75.12 612 SER A CA 1
ATOM 4618 C C . SER A 1 612 ? -18.435 -3.159 37.648 1.00 75.12 612 SER A C 1
ATOM 4620 O O . SER A 1 612 ? -19.231 -2.235 37.483 1.00 75.12 612 SER A O 1
ATOM 4622 N N . GLU A 1 613 ? -18.457 -4.260 36.902 1.00 80.25 613 GLU A N 1
ATOM 4623 C CA . GLU A 1 613 ? -19.468 -4.496 35.867 1.00 80.25 613 GLU A CA 1
ATOM 4624 C C . GLU A 1 613 ? -20.848 -4.726 36.497 1.00 80.25 613 GLU A C 1
ATOM 4626 O O . GLU A 1 613 ? -20.980 -5.464 37.476 1.00 80.25 613 GLU A O 1
ATOM 4631 N N . MET A 1 614 ? -21.873 -4.069 35.952 1.00 79.81 614 MET A N 1
ATOM 4632 C CA . MET A 1 614 ? -23.255 -4.231 36.404 1.00 79.81 614 MET A CA 1
ATOM 4633 C C . MET A 1 614 ? -23.883 -5.478 35.773 1.00 79.81 614 MET A C 1
ATOM 4635 O O . MET A 1 614 ? -23.624 -5.810 34.616 1.00 79.81 614 MET A O 1
ATOM 4639 N N . THR A 1 615 ? -24.769 -6.150 36.507 1.00 82.69 615 THR A N 1
ATOM 4640 C CA . THR A 1 615 ? -25.504 -7.309 35.986 1.00 82.69 615 THR A CA 1
ATOM 4641 C C . THR A 1 615 ? -26.556 -6.840 34.987 1.00 82.69 615 THR A C 1
ATOM 4643 O O . THR A 1 615 ? -27.444 -6.068 35.344 1.00 82.69 615 THR A O 1
ATOM 4646 N N . LYS A 1 616 ? -26.474 -7.322 33.743 1.00 81.88 616 LYS A N 1
ATOM 4647 C CA . LYS A 1 616 ? -27.368 -6.938 32.643 1.00 81.88 616 LYS A CA 1
ATOM 4648 C C . LYS A 1 616 ? -28.452 -7.988 32.397 1.00 81.88 616 LYS A C 1
ATOM 4650 O O . LYS A 1 616 ? -28.158 -9.170 32.233 1.00 81.88 616 LYS A O 1
ATOM 4655 N N . THR A 1 617 ? -29.691 -7.533 32.249 1.00 76.69 617 THR A N 1
ATOM 4656 C CA . THR A 1 617 ? -30.779 -8.280 31.597 1.00 76.69 617 THR A CA 1
ATOM 4657 C C . THR A 1 617 ? -31.308 -7.472 30.416 1.00 76.69 617 THR A C 1
ATOM 4659 O O . THR A 1 617 ? -31.241 -6.245 30.427 1.00 76.69 617 THR A O 1
ATOM 4662 N N . THR A 1 618 ? -31.762 -8.137 29.353 1.00 74.69 618 THR A N 1
ATOM 4663 C CA . THR A 1 618 ? -32.223 -7.454 28.134 1.00 74.69 618 THR A CA 1
ATOM 4664 C C . THR A 1 618 ? -33.548 -8.017 27.670 1.00 74.69 618 THR A C 1
ATOM 4666 O O . THR A 1 618 ? -33.687 -9.230 27.512 1.00 74.69 618 THR A O 1
ATOM 4669 N N . THR A 1 619 ? -34.489 -7.115 27.414 1.00 71.06 619 THR A N 1
ATOM 4670 C CA . THR A 1 619 ? -35.820 -7.422 26.903 1.00 71.06 619 THR A CA 1
ATOM 4671 C C . THR A 1 619 ? -35.999 -6.718 25.564 1.00 71.06 619 THR A C 1
ATOM 4673 O O . THR A 1 619 ? -35.776 -5.516 25.452 1.00 71.06 619 THR A O 1
ATOM 4676 N N . ASN A 1 620 ? -36.398 -7.457 24.530 1.00 73.88 620 ASN A N 1
ATOM 4677 C CA . ASN A 1 620 ? -36.755 -6.842 23.251 1.00 73.88 620 ASN A CA 1
ATOM 4678 C C . ASN A 1 620 ? -38.156 -6.241 23.380 1.00 73.88 620 ASN A C 1
ATOM 4680 O O . ASN A 1 620 ? -39.088 -6.967 23.730 1.00 73.88 620 ASN A O 1
ATOM 4684 N N . ILE A 1 621 ? -38.292 -4.947 23.098 1.00 56.28 621 ILE A N 1
ATOM 4685 C CA . ILE A 1 621 ? -39.580 -4.248 23.147 1.00 56.28 621 ILE A CA 1
ATOM 4686 C C . ILE A 1 621 ? -40.303 -4.418 21.813 1.00 56.28 621 ILE A C 1
ATOM 4688 O O . ILE A 1 621 ? -41.481 -4.772 21.798 1.00 56.28 621 ILE A O 1
ATOM 4692 N N . ASP A 1 622 ? -39.587 -4.243 20.700 1.00 62.84 622 ASP A N 1
ATOM 4693 C CA . ASP A 1 622 ? -40.114 -4.451 19.351 1.00 62.84 622 ASP A CA 1
ATOM 4694 C C . ASP A 1 622 ? -39.019 -4.899 18.348 1.00 62.84 622 ASP A C 1
ATOM 4696 O O . ASP A 1 622 ? -38.028 -5.555 18.715 1.00 62.84 622 ASP A O 1
ATOM 4700 N N . ALA A 1 623 ? -39.257 -4.663 17.053 1.00 55.19 623 ALA A N 1
ATOM 4701 C CA . ALA A 1 623 ? -38.341 -5.015 15.973 1.00 55.19 623 ALA A CA 1
ATOM 4702 C C . ALA A 1 623 ? -37.066 -4.153 15.962 1.00 55.19 623 ALA A C 1
ATOM 4704 O O . ALA A 1 623 ? -36.016 -4.664 15.580 1.00 55.19 623 ALA A O 1
ATOM 4705 N N . ASP A 1 624 ? -37.148 -2.908 16.433 1.00 54.12 624 ASP A N 1
ATOM 4706 C CA . ASP A 1 624 ? -36.106 -1.887 16.334 1.00 54.12 624 ASP A CA 1
ATOM 4707 C C . ASP A 1 624 ? -35.577 -1.425 17.704 1.00 54.12 624 ASP A C 1
ATOM 4709 O O . ASP A 1 624 ? -34.527 -0.789 17.754 1.00 54.12 624 ASP A O 1
ATOM 4713 N N . LEU A 1 625 ? -36.238 -1.764 18.819 1.00 56.09 625 LEU A N 1
ATOM 4714 C CA . LEU A 1 625 ? -35.907 -1.293 20.167 1.00 56.09 625 LEU A CA 1
ATOM 4715 C C . LEU A 1 625 ? -35.747 -2.436 21.185 1.00 56.09 625 LEU A C 1
ATOM 4717 O O . LEU A 1 625 ? -36.559 -3.364 21.279 1.00 56.09 625 LEU A O 1
ATOM 4721 N N . ALA A 1 626 ? -34.709 -2.328 22.011 1.00 60.44 626 ALA A N 1
ATOM 4722 C CA . ALA A 1 626 ? -34.445 -3.174 23.166 1.00 60.44 626 ALA A CA 1
ATOM 4723 C C . ALA A 1 626 ? -34.262 -2.332 24.438 1.00 60.44 626 ALA A C 1
ATOM 4725 O O . ALA A 1 626 ? -33.826 -1.182 24.405 1.00 60.44 626 ALA A O 1
ATOM 4726 N N . GLU A 1 627 ? -34.586 -2.934 25.575 1.00 69.75 627 GLU A N 1
ATOM 4727 C CA . GLU A 1 627 ? -34.399 -2.365 26.904 1.00 69.75 627 GLU A CA 1
ATOM 4728 C C . GLU A 1 627 ? -33.393 -3.210 27.679 1.00 69.75 627 GLU A C 1
ATOM 4730 O O . GLU A 1 627 ? -33.547 -4.426 27.825 1.00 69.75 627 GLU A O 1
ATOM 4735 N N . GLY A 1 628 ? -32.338 -2.563 28.160 1.00 66.88 628 GLY A N 1
ATOM 4736 C CA . GLY A 1 628 ? -31.364 -3.138 29.070 1.00 66.88 628 GLY A CA 1
ATOM 4737 C C . GLY A 1 628 ? -31.621 -2.657 30.491 1.00 66.88 628 GLY A C 1
ATOM 4738 O O . GLY A 1 628 ? -31.612 -1.453 30.740 1.00 66.88 628 GLY A O 1
ATOM 4739 N N . ARG A 1 629 ? -31.788 -3.592 31.425 1.00 76.25 629 ARG A N 1
ATOM 4740 C CA . ARG A 1 629 ? -31.777 -3.312 32.861 1.00 76.25 629 ARG A CA 1
ATOM 4741 C C . ARG A 1 629 ? -30.433 -3.729 33.439 1.00 76.25 629 ARG A C 1
ATOM 4743 O O . ARG A 1 629 ? -30.029 -4.886 33.283 1.00 76.25 629 ARG A O 1
ATOM 4750 N N . TYR A 1 630 ? -29.758 -2.794 34.091 1.00 74.94 630 TYR A N 1
ATOM 4751 C CA . TYR A 1 630 ? -28.428 -2.952 34.659 1.00 74.94 630 TYR A CA 1
ATOM 4752 C C . TYR A 1 630 ? -28.507 -2.732 36.164 1.00 74.94 630 TYR A C 1
ATOM 4754 O O . TYR A 1 630 ? -28.856 -1.642 36.604 1.00 74.94 630 TYR A O 1
ATOM 4762 N N . ILE A 1 631 ? -28.150 -3.753 36.940 1.00 75.06 631 ILE A N 1
ATOM 4763 C CA . ILE A 1 631 ? -28.153 -3.690 38.405 1.00 75.06 631 ILE A CA 1
ATOM 4764 C C . ILE A 1 631 ? -26.713 -3.769 38.899 1.00 75.06 631 ILE A C 1
ATOM 4766 O O . ILE A 1 631 ? -25.997 -4.737 38.621 1.00 75.06 631 ILE A O 1
ATOM 4770 N N . GLY A 1 632 ? -26.280 -2.732 39.607 1.00 75.31 632 GLY A N 1
ATOM 4771 C CA . GLY A 1 632 ? -24.964 -2.659 40.224 1.00 75.31 632 GLY A CA 1
ATOM 4772 C C . GLY A 1 632 ? -25.098 -2.562 41.733 1.00 75.31 632 GLY A C 1
ATOM 4773 O O . GLY A 1 632 ? -25.777 -1.672 42.231 1.00 75.31 632 GLY A O 1
ATOM 4774 N N . THR A 1 633 ? -24.427 -3.456 42.451 1.00 69.75 633 THR A N 1
ATOM 4775 C CA . THR A 1 633 ? -24.350 -3.424 43.915 1.00 69.75 633 THR A CA 1
ATOM 4776 C C . THR A 1 633 ? -22.964 -2.986 44.344 1.00 69.75 633 THR A C 1
ATOM 4778 O O . THR A 1 633 ? -21.960 -3.463 43.805 1.00 69.75 633 THR A O 1
ATOM 4781 N N . VAL A 1 634 ? -22.897 -2.126 45.347 1.00 65.25 634 VAL A N 1
ATOM 4782 C CA . VAL A 1 634 ? -21.651 -1.642 45.927 1.00 65.25 634 VAL A CA 1
ATOM 4783 C C . VAL A 1 634 ? -21.536 -2.091 47.379 1.00 65.25 634 VAL A C 1
ATOM 4785 O O . VAL A 1 634 ? -22.528 -2.244 48.078 1.00 65.25 634 VAL A O 1
ATOM 4788 N N . ALA A 1 635 ? -20.314 -2.350 47.847 1.00 59.78 635 ALA A N 1
ATOM 4789 C CA . ALA A 1 635 ? -20.102 -2.979 49.156 1.00 59.78 635 ALA A CA 1
ATOM 4790 C C . ALA A 1 635 ? -20.529 -2.103 50.354 1.00 59.78 635 ALA A C 1
ATOM 4792 O O . ALA A 1 635 ? -20.721 -2.621 51.453 1.00 59.78 635 ALA A O 1
ATOM 4793 N N . THR A 1 636 ? -20.642 -0.786 50.160 1.00 62.44 636 THR A N 1
ATOM 4794 C CA . THR A 1 636 ? -20.997 0.198 51.190 1.00 62.44 636 THR A CA 1
ATOM 4795 C C . THR A 1 636 ? -21.858 1.300 50.585 1.00 62.44 636 THR A C 1
ATOM 4797 O O . THR A 1 636 ? -21.507 1.815 49.525 1.00 62.44 636 THR A O 1
ATOM 4800 N N . ALA A 1 637 ? -22.934 1.690 51.274 1.00 59.31 637 ALA A N 1
ATOM 4801 C CA . ALA A 1 637 ? -23.821 2.760 50.824 1.00 59.31 637 ALA A CA 1
ATOM 4802 C C . ALA A 1 637 ? -23.099 4.120 50.768 1.00 59.31 637 ALA A C 1
ATOM 4804 O O . ALA A 1 637 ? -22.453 4.510 51.744 1.00 59.31 637 ALA A O 1
ATOM 4805 N N . ASP A 1 638 ? -23.242 4.851 49.659 1.00 64.19 638 ASP A N 1
ATOM 4806 C CA . ASP A 1 638 ? -22.631 6.174 49.460 1.00 64.19 638 ASP A CA 1
ATOM 4807 C C . ASP A 1 638 ? -23.631 7.174 48.855 1.00 64.19 638 ASP A C 1
ATOM 4809 O O . ASP A 1 638 ? -24.610 6.818 48.200 1.00 64.19 638 ASP A O 1
ATOM 4813 N N . SER A 1 639 ? -23.379 8.449 49.127 1.00 59.03 639 SER A N 1
ATOM 4814 C CA . SER A 1 639 ? -24.092 9.614 48.600 1.00 59.03 639 SER A CA 1
ATOM 4815 C C . SER A 1 639 ? -23.568 10.099 47.246 1.00 59.03 639 SER A C 1
ATOM 4817 O O . SER A 1 639 ? -24.173 10.991 46.657 1.00 59.03 639 SER A O 1
ATOM 4819 N N . ASN A 1 640 ? -22.452 9.549 46.756 1.00 62.97 640 ASN A N 1
ATOM 4820 C CA . ASN A 1 640 ? -21.919 9.843 45.429 1.00 62.97 640 ASN A CA 1
ATOM 4821 C C . ASN A 1 640 ? -21.504 8.550 44.728 1.00 62.97 640 ASN A C 1
ATOM 4823 O O . ASN A 1 640 ? -20.673 7.801 45.235 1.00 62.97 640 ASN A O 1
ATOM 4827 N N . VAL A 1 641 ? -22.059 8.312 43.542 1.00 64.81 641 VAL A N 1
ATOM 4828 C CA . VAL A 1 641 ? -21.766 7.124 42.737 1.00 64.81 641 VAL A CA 1
ATOM 4829 C C . VAL A 1 641 ? -21.455 7.567 41.310 1.00 64.81 641 VAL A C 1
ATOM 4831 O O . VAL A 1 641 ? -22.173 8.381 40.735 1.00 64.81 641 VAL A O 1
ATOM 4834 N N . SER A 1 642 ? -20.385 7.047 40.716 1.00 65.56 642 SER A N 1
ATOM 4835 C CA . SER A 1 642 ? -20.048 7.290 39.313 1.00 65.56 642 SER A CA 1
ATOM 4836 C C . SER A 1 642 ? -20.497 6.112 38.456 1.00 65.56 642 SER A C 1
ATOM 4838 O O . SER A 1 642 ? -20.043 4.978 38.636 1.00 65.56 642 SER A O 1
ATOM 4840 N N . LEU A 1 643 ? -21.360 6.396 37.485 1.00 63.75 643 LEU A N 1
ATOM 4841 C CA . LEU A 1 643 ? -21.792 5.458 36.457 1.00 63.75 643 LEU A CA 1
ATOM 4842 C C . LEU A 1 643 ? -20.972 5.684 35.183 1.00 63.75 643 LEU A C 1
ATOM 4844 O O . LEU A 1 643 ? -20.836 6.809 34.695 1.00 63.75 643 LEU A O 1
ATOM 4848 N N . LYS A 1 644 ? -20.457 4.599 34.610 1.00 64.50 644 LYS A N 1
ATOM 4849 C CA . LYS A 1 644 ? -19.804 4.598 33.303 1.00 64.50 644 LYS A CA 1
ATOM 4850 C C . LYS A 1 644 ? -20.595 3.719 32.342 1.00 64.50 644 LYS A C 1
ATOM 4852 O O . LYS A 1 644 ? -20.756 2.528 32.588 1.00 64.50 644 LYS A O 1
ATOM 4857 N N . LEU A 1 645 ? -21.017 4.293 31.222 1.00 61.09 645 LEU A N 1
ATOM 4858 C CA . LEU A 1 645 ? -21.578 3.564 30.092 1.00 61.09 645 LEU A CA 1
ATOM 4859 C C . LEU A 1 645 ? -20.550 3.515 28.971 1.00 61.09 645 LEU A C 1
ATOM 4861 O O . LEU A 1 645 ? -20.066 4.553 28.530 1.00 61.09 645 LEU A O 1
ATOM 4865 N N . THR A 1 646 ? -20.240 2.314 28.502 1.00 59.62 646 THR A N 1
ATOM 4866 C CA . THR A 1 646 ? -19.444 2.112 27.293 1.00 59.62 646 THR A CA 1
ATOM 4867 C C . THR A 1 646 ? -20.390 1.679 26.184 1.00 59.62 646 THR A C 1
ATOM 4869 O O . THR A 1 646 ? -20.957 0.584 26.222 1.00 59.62 646 THR A O 1
ATOM 4872 N N . ILE A 1 647 ? -20.578 2.565 25.209 1.00 61.28 647 ILE A N 1
ATOM 4873 C CA . ILE A 1 647 ? -21.403 2.334 24.022 1.00 61.28 647 ILE A CA 1
ATOM 4874 C C . ILE A 1 647 ? -20.470 1.934 22.893 1.00 61.28 647 ILE A C 1
ATOM 4876 O O . ILE A 1 647 ? -19.442 2.572 22.698 1.00 61.28 647 ILE A O 1
ATOM 4880 N N . SER A 1 648 ? -20.801 0.873 22.171 1.00 57.06 648 SER A N 1
ATOM 4881 C CA . SER A 1 648 ? -19.940 0.282 21.152 1.00 57.06 648 SER A CA 1
ATOM 4882 C C . SER A 1 648 ? -20.752 -0.076 19.915 1.00 57.06 648 SER A C 1
ATOM 4884 O O . SER A 1 648 ? -21.759 -0.776 20.029 1.00 57.06 648 SER A O 1
ATOM 4886 N N . ARG A 1 649 ? -20.302 0.372 18.735 1.00 53.44 649 ARG A N 1
ATOM 4887 C CA . ARG A 1 649 ? -20.918 0.023 17.446 1.00 53.44 649 ARG A CA 1
ATOM 4888 C C . ARG A 1 649 ? -19.893 -0.272 16.356 1.00 53.44 649 ARG A C 1
ATOM 4890 O O . ARG A 1 649 ? -18.855 0.386 16.317 1.00 53.44 649 ARG A O 1
ATOM 4897 N N . LEU A 1 650 ? -20.182 -1.219 15.457 1.00 51.59 650 LEU A N 1
ATOM 4898 C CA . LEU A 1 650 ? -19.394 -1.407 14.231 1.00 51.59 650 LEU A CA 1
ATOM 4899 C C . LEU A 1 650 ? -19.630 -0.246 13.247 1.00 51.59 650 LEU A C 1
ATOM 4901 O O . LEU A 1 650 ? -20.754 0.223 13.065 1.00 51.59 650 LEU A O 1
ATOM 4905 N N . ALA A 1 651 ? -18.574 0.190 12.557 1.00 46.16 651 ALA A N 1
ATOM 4906 C CA . ALA A 1 651 ? -18.641 1.305 11.604 1.00 46.16 651 ALA A CA 1
ATOM 4907 C C . ALA A 1 651 ? -19.429 1.003 10.315 1.00 46.16 651 ALA A C 1
ATOM 4909 O O . ALA A 1 651 ? -19.632 1.892 9.495 1.00 46.16 651 ALA A O 1
ATOM 4910 N N . THR A 1 652 ? -19.857 -0.245 10.108 1.00 40.16 652 THR A N 1
ATOM 4911 C CA . THR A 1 652 ? -20.678 -0.648 8.958 1.00 40.16 652 THR A CA 1
ATOM 4912 C C . THR A 1 652 ? -22.163 -0.340 9.129 1.00 40.16 652 THR A C 1
ATOM 4914 O O . THR A 1 652 ? -22.905 -0.473 8.159 1.00 40.16 652 THR A O 1
ATOM 4917 N N . SER A 1 653 ? -22.618 0.046 10.326 1.00 41.88 653 SER A N 1
ATOM 4918 C CA . SER A 1 653 ? -24.024 0.411 10.527 1.00 41.88 653 SER A CA 1
ATOM 4919 C C . SER A 1 653 ? -24.304 1.787 9.915 1.00 41.88 653 SER A C 1
ATOM 4921 O O . SER A 1 653 ? -23.568 2.751 10.138 1.00 41.88 653 SER A O 1
ATOM 4923 N N . THR A 1 654 ? -25.363 1.864 9.110 1.00 36.69 654 THR A N 1
ATOM 4924 C CA . THR A 1 654 ? -25.779 3.048 8.341 1.00 36.69 654 THR A CA 1
ATOM 4925 C C . THR A 1 654 ? -26.820 3.909 9.061 1.00 36.69 654 THR A C 1
ATOM 4927 O O . THR A 1 654 ? -27.203 4.953 8.540 1.00 36.69 654 THR A O 1
ATOM 4930 N N . LYS A 1 655 ? -27.308 3.495 10.239 1.00 38.50 655 LYS A N 1
ATOM 4931 C CA . LYS A 1 655 ? -28.285 4.267 11.030 1.00 38.50 655 LYS A CA 1
ATOM 4932 C C . LYS A 1 655 ? -27.577 5.269 11.944 1.00 38.50 655 LYS A C 1
ATOM 4934 O O . LYS A 1 655 ? -26.456 5.020 12.360 1.00 38.50 655 LYS A O 1
ATOM 4939 N N . VAL A 1 656 ? -28.170 6.406 12.287 1.00 35.91 656 VAL A N 1
ATOM 4940 C CA . VAL A 1 656 ? -27.598 7.331 13.292 1.00 35.91 656 VAL A CA 1
ATOM 4941 C C . VAL A 1 656 ? -28.150 6.944 14.664 1.00 35.91 656 VAL A C 1
ATOM 4943 O O . VAL A 1 656 ? -29.328 6.625 14.747 1.00 35.91 656 VAL A O 1
ATOM 4946 N N . LEU A 1 657 ? -27.343 6.971 15.734 1.00 37.72 657 LEU A N 1
ATOM 4947 C CA . LEU A 1 657 ? -27.870 6.787 17.093 1.00 37.72 657 LEU A CA 1
ATOM 4948 C C . LEU A 1 657 ? -28.791 7.972 17.416 1.00 37.72 657 LEU A C 1
ATOM 4950 O O . LEU A 1 657 ? -28.315 9.064 17.719 1.00 37.72 657 LEU A O 1
ATOM 4954 N N . THR A 1 658 ? -30.102 7.777 17.316 1.00 31.19 658 THR A N 1
ATOM 4955 C CA . THR A 1 658 ? -31.064 8.884 17.448 1.00 31.19 658 THR A CA 1
ATOM 4956 C C . THR A 1 658 ? -31.560 9.090 18.880 1.00 31.19 658 THR A C 1
ATOM 4958 O O . THR A 1 658 ? -32.077 10.163 19.202 1.00 31.19 658 THR A O 1
ATOM 4961 N N . LYS A 1 659 ? -31.395 8.094 19.765 1.00 35.75 659 LYS A N 1
ATOM 4962 C CA . LYS A 1 659 ? -31.864 8.153 21.157 1.00 35.75 659 LYS A CA 1
ATOM 4963 C C . LYS A 1 659 ? -31.106 7.190 22.076 1.00 35.75 659 LYS A C 1
ATOM 4965 O O . LYS A 1 659 ? -31.048 5.996 21.812 1.00 35.75 659 LYS A O 1
ATOM 4970 N N . LEU A 1 660 ? -30.622 7.700 23.207 1.00 37.53 660 LEU A N 1
ATOM 4971 C CA . LEU A 1 660 ? -30.293 6.914 24.397 1.00 37.53 660 LEU A CA 1
ATOM 4972 C C . LEU A 1 660 ? -31.061 7.546 25.557 1.00 37.53 660 LEU A C 1
ATOM 4974 O O . LEU A 1 660 ? -30.810 8.695 25.915 1.00 37.53 660 LEU A O 1
ATOM 4978 N N . LEU A 1 661 ? -32.0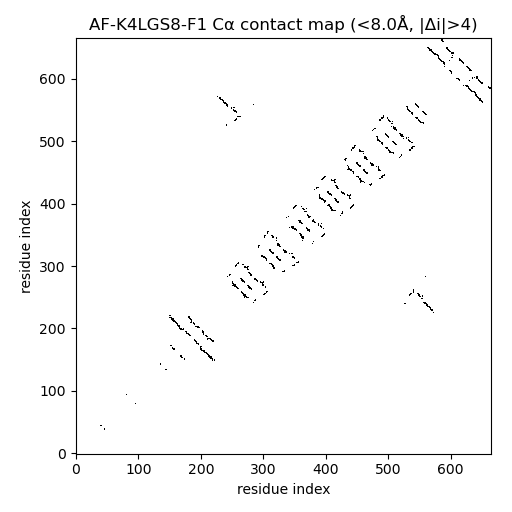48 6.832 26.089 1.00 41.06 661 LEU A N 1
ATOM 4979 C CA . LEU A 1 661 ? -32.857 7.292 27.216 1.00 41.06 661 LEU A CA 1
ATOM 4980 C C . LEU A 1 661 ? -32.680 6.321 28.369 1.00 41.06 661 LEU A C 1
ATOM 4982 O O . LEU A 1 661 ? -32.699 5.108 28.153 1.00 41.06 661 LEU A O 1
ATOM 4986 N N . GLY A 1 662 ? -32.558 6.850 29.581 1.00 42.31 662 GLY A N 1
ATOM 4987 C CA . GLY A 1 662 ? -32.530 6.012 30.762 1.00 42.31 662 GLY A CA 1
ATOM 4988 C C . GLY A 1 662 ? -32.980 6.719 32.024 1.00 42.31 662 GLY A C 1
ATOM 4989 O O . GLY A 1 662 ? -32.895 7.941 32.127 1.00 42.31 662 GLY A O 1
ATOM 4990 N N . ASN A 1 663 ? -33.464 5.916 32.966 1.00 43.53 663 ASN A N 1
ATOM 4991 C CA . ASN A 1 663 ? -33.777 6.329 34.326 1.00 43.53 663 ASN A CA 1
ATOM 4992 C C . ASN A 1 663 ? -32.803 5.619 35.268 1.00 43.53 663 ASN A C 1
ATOM 4994 O O . ASN A 1 663 ? -32.578 4.415 35.126 1.00 43.53 663 ASN A O 1
ATOM 4998 N N . VAL A 1 664 ? -32.239 6.374 36.207 1.00 48.16 664 VAL A N 1
ATOM 4999 C CA . VAL A 1 664 ? -31.421 5.858 37.309 1.00 48.16 664 VAL A CA 1
ATOM 5000 C C . VAL A 1 664 ? -32.261 5.987 38.572 1.00 48.16 664 VAL A C 1
ATOM 5002 O O . VAL A 1 664 ? -32.713 7.096 38.873 1.00 48.16 664 VAL A O 1
ATOM 5005 N N . VAL A 1 665 ? -32.512 4.867 39.253 1.00 49.28 665 VAL A N 1
ATOM 5006 C CA . VAL A 1 665 ? -33.282 4.808 40.507 1.00 49.28 665 VAL A CA 1
ATOM 5007 C C . VAL A 1 665 ? -32.358 4.504 41.672 1.00 49.28 665 VAL A C 1
ATOM 5009 O O . VAL A 1 665 ? -31.515 3.588 41.521 1.00 49.28 665 VAL A O 1
#

Foldseek 3Di:
DVVVVVVVVVPPDDDDVVVVVVVVVVVVVVVVVVVVVVVLCPDPVNVVVVVVPPDDDPPDDDPPDPVVVVVVVLVVLVCVLPVDDDDDDDVVVVVNVVVVVVSVVVVVVVVVVVVVVVVVVPDDDDDDDDDDDDDDPPPPDPDGDPDDQQQDKWWAQFKFAQQDQKTATPDCPSPDAQAKKWWDDDPDIDIFGFHDDDDRMTGTGGHRDIDGGGIMIGHPRHDDDDFDWPWDDFDFDFAWDWDDAAPDFPQFFWQEWEAALQRQKIWIAFQGPVGIWIWGDDPSYTYTADDAPDGDPGGWHYWEAQNVRQKIKTAFADVQRIWMFGDDPSHTYTDDAPDDGDPHFTFQYWYAQLVNQKIKTQTQDPLRIWMFGADPNHTHTADRAPDGDPGGFNEWEAQLVNQKIKTQAQDPVRIWMWGDDPRHTYTADDAPDGDPGHFQEWYAQNVRQKIKTQHQDPLRMWIWGDDPRHTYTDDREPDGDPGGFRYKEAANVSQKIKTAHQDPLRIWIWGADPVVRHTYTDDDHPRRDPGRFNYWYQGHNNQWIKTAGRDPSRIIITGRFGFFRKIKTKGKDFDPDFDQKKKKKKKFWDDPFKDKWKWKFQDDPDDDTDTDTWDWDKDAPDPTMIMIITMDGHPGTDRIMMMIMIITGGPPDPDDRPDIDMDMD